Protein AF-A0A3M1HTU9-F1 (afdb_monomer)

Solvent-accessible surface area (backbone atoms only — not comparable to full-atom values): 31010 Å² total; per-residue (Å²): 116,66,71,60,51,51,68,62,43,51,62,53,63,77,65,42,46,32,74,66,63,47,48,54,51,52,48,53,38,57,77,69,67,56,66,70,73,58,56,66,49,57,64,51,66,76,60,66,51,73,69,60,57,56,44,51,54,50,43,54,50,26,52,62,54,62,37,37,70,59,30,47,52,50,51,53,50,42,36,70,76,68,43,40,16,57,65,60,48,52,50,53,47,50,53,39,49,33,45,46,53,52,52,52,51,50,36,52,40,32,68,67,64,61,68,53,54,95,64,44,74,71,52,100,86,43,57,28,28,66,54,41,56,57,98,61,32,39,29,23,46,33,97,96,47,75,49,75,42,44,61,57,75,52,52,78,80,48,55,67,56,70,68,60,64,93,86,67,52,60,66,53,26,48,36,49,14,54,44,30,41,74,74,68,39,52,71,61,11,36,46,26,44,50,52,28,32,74,77,38,61,83,52,46,63,62,54,44,49,53,54,19,66,74,73,74,43,59,57,96,76,50,62,65,43,81,54,96,80,35,81,30,38,57,68,55,48,52,51,51,55,52,47,52,51,50,54,50,52,60,52,45,51,78,78,49,76,87,50,58,66,60,52,51,56,52,61,71,70,44,52,78,68,46,32,55,51,51,41,53,55,42,50,57,46,50,50,52,54,47,65,77,40,45,69,60,53,50,51,52,53,52,51,46,50,50,49,53,50,47,54,53,36,28,53,51,26,51,52,43,57,68,34,55,76,61,34,36,41,83,90,75,78,45,76,77,21,58,69,68,34,46,59,32,46,45,61,29,46,58,63,67,66,54,82,65,79,90,46,55,69,70,49,78,68,49,41,60,49,36,49,51,51,50,52,47,51,51,52,31,40,74,62,71,44,81,76,88,67,56,68,41,59,57,48,41,43,73,46,49,87,54,73,42,43,86,86,67,59,37,60,47,71,70,47,41,55,49,53,56,51,38,52,54,38,52,58,50,33,62,66,49,35,79,76,50,56,69,61,33,38,50,30,54,50,54,52,30,50,52,26,45,70,58,73,40,77,52,50,32,69,34,72,31,32,17,50,28,16,24,52,48,14,43,45,30,65,75,71,73,50,90,66,76,61,43,91,51,76,83,44,28,37,66,53,43,30,21,38,76,52,69,47,77,55,73,42,58,49,78,41,76,41,77,52,69,76,38,46,64,51,42,51,49,55,32,57,75,30,62,70,40,32,42,57,71,63,49,78,49,49,49,29,36,11,43,11,62,36,75,41,24,32,21,39,26,36,26,20,70,66,81,62,75,81,87,127

pLDDT: mean 79.26, std 16.76, range [31.17, 98.75]

Sequence (567 aa):
RFSRAAKTLEPVLKKWGLPEFKKKALLLLKELGHKKALWEEKQRLAKIPKAGKDWFQKLDHLESRFNFEKALSFLEEGKKRFRLPSLFYKFKKREIQAKIRILQRFQKKLENKEALVSSIPISKTLVGKPFKSRKDVLIFKCQGSSVGIPYFQLRREVFPKLFLWKDMNLQDHLDLALFFYSLGLIKNAHHHWITAWRENPKVEKEIFAYLAYKKKIAPEKAHFQVFRGYFLTDEEKAYWIEKDEVQKRIKLFFFFLKEAQEIEKFLKGLSAKGRVFARKELEGLIQKLFNKYRKEIKKFKKLAALKKELNRRRKEALRRIFDKSRYYKKKNKEVVGQDWVDEAVEKVRELWNHPFKALTHLSSKWKKRAFMLQTCLHWYKILGGQSKLSKELEILLEQSQEKLSLRWIAINEKERRYLQYARKVLAYNKKMASKIHGLEAKQIAITNEYRMMMGLHPLKIDLKLTRAARKHSQEMKKLGYFDHTSPVAKNRTPSKRARNEGYTKGLVGENIYMGLPSPLAAHKGWYNSPPHHRNILYYDYEDLGVGNYMDHWTQNFGGKGKFKLPK

Structure (mmCIF, N/CA/C/O backbone):
data_AF-A0A3M1HTU9-F1
#
_entry.id   AF-A0A3M1HTU9-F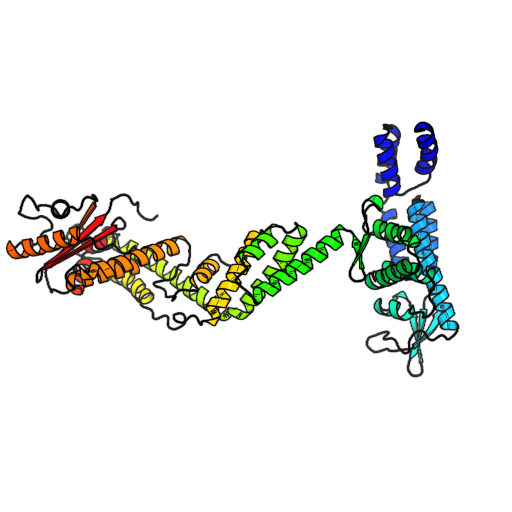1
#
loop_
_atom_site.group_PDB
_atom_site.id
_atom_site.type_symbol
_atom_site.label_atom_id
_atom_site.label_alt_id
_atom_site.label_comp_id
_atom_site.label_asym_id
_atom_site.label_entity_id
_atom_site.label_seq_id
_atom_site.pdbx_PDB_ins_code
_atom_site.Cartn_x
_atom_site.Cartn_y
_atom_site.Cartn_z
_atom_site.occupancy
_atom_site.B_iso_or_equiv
_atom_site.auth_seq_id
_atom_site.auth_comp_id
_atom_site.auth_asym_id
_atom_site.auth_atom_id
_atom_site.pdbx_PDB_model_num
ATOM 1 N N . ARG A 1 1 ? -49.747 40.548 39.505 1.00 36.84 1 ARG A N 1
ATOM 2 C CA . ARG A 1 1 ? -49.309 39.141 39.744 1.00 36.84 1 ARG A CA 1
ATOM 3 C C . ARG A 1 1 ? -47.800 39.016 40.045 1.00 36.84 1 ARG A C 1
ATOM 5 O O . ARG A 1 1 ? -47.463 38.302 40.979 1.00 36.84 1 ARG A O 1
ATOM 12 N N . PHE A 1 2 ? -46.908 39.763 39.380 1.00 36.38 2 PHE A N 1
ATOM 13 C CA . PHE A 1 2 ? -45.445 39.697 39.594 1.00 36.38 2 PHE A CA 1
ATOM 14 C C . PHE A 1 2 ? -44.917 40.285 40.928 1.00 36.38 2 PHE A C 1
ATOM 16 O O . PHE A 1 2 ? -44.051 39.680 41.552 1.00 36.38 2 PHE A O 1
ATOM 23 N N . SER A 1 3 ? -45.491 41.381 41.444 1.00 39.84 3 SER A N 1
ATOM 24 C CA . SER A 1 3 ? -45.107 41.969 42.752 1.00 39.84 3 SER A CA 1
ATOM 25 C C . SER A 1 3 ? -45.435 41.059 43.956 1.00 39.84 3 SER A C 1
ATOM 27 O O . SER A 1 3 ? -44.647 40.940 44.896 1.00 39.84 3 SER A O 1
ATOM 29 N N . ARG A 1 4 ? -46.548 40.306 43.888 1.00 39.44 4 ARG A N 1
ATOM 30 C CA . ARG A 1 4 ? -46.871 39.257 44.874 1.00 39.44 4 ARG A CA 1
ATOM 31 C C . ARG A 1 4 ? -45.879 38.093 44.799 1.00 39.44 4 ARG A C 1
ATOM 33 O O . ARG A 1 4 ? -45.408 37.661 45.842 1.00 39.44 4 ARG A O 1
ATOM 40 N N . ALA A 1 5 ? -45.500 37.628 43.603 1.00 42.41 5 ALA A N 1
ATOM 41 C CA . ALA A 1 5 ? -44.507 36.557 43.446 1.00 42.41 5 ALA A CA 1
ATOM 42 C C . ALA A 1 5 ? -43.134 36.939 44.039 1.00 42.41 5 ALA A C 1
ATOM 44 O O . ALA A 1 5 ? -42.536 36.130 44.745 1.00 42.41 5 ALA A O 1
ATOM 45 N N . ALA A 1 6 ? -42.686 38.186 43.848 1.00 40.44 6 ALA A N 1
ATOM 46 C CA . ALA A 1 6 ? -41.447 38.708 44.433 1.00 40.44 6 ALA A CA 1
ATOM 47 C C . ALA A 1 6 ? -41.495 38.782 45.975 1.00 40.44 6 ALA A C 1
ATOM 49 O O . ALA A 1 6 ? -40.609 38.235 46.631 1.00 40.44 6 ALA A O 1
ATOM 50 N N . LYS A 1 7 ? -42.575 39.333 46.560 1.00 45.56 7 LYS A N 1
ATOM 51 C CA . LYS A 1 7 ? -42.800 39.342 48.025 1.00 45.56 7 LYS A CA 1
ATOM 52 C C . LYS A 1 7 ? -42.918 37.932 48.632 1.00 45.56 7 LYS A C 1
ATOM 54 O O . LYS A 1 7 ? -42.602 37.742 49.801 1.00 45.56 7 LYS A O 1
ATOM 59 N N . THR A 1 8 ? -43.325 36.932 47.843 1.00 46.69 8 THR A N 1
ATOM 60 C CA . THR A 1 8 ? -43.425 35.522 48.280 1.00 46.69 8 THR A CA 1
ATOM 61 C C . THR A 1 8 ? -42.092 34.765 48.143 1.00 46.69 8 THR A C 1
ATOM 63 O O . THR A 1 8 ? -41.829 33.824 48.891 1.00 46.69 8 THR A O 1
ATOM 66 N N . LEU A 1 9 ? -41.222 35.175 47.211 1.00 47.19 9 LEU A N 1
ATOM 67 C CA . LEU A 1 9 ? -39.897 34.583 46.962 1.00 47.19 9 LEU A CA 1
ATOM 68 C C . LEU A 1 9 ? -38.802 35.139 47.881 1.00 47.19 9 LEU A C 1
ATOM 70 O O . LEU A 1 9 ? -37.820 34.446 48.151 1.00 47.19 9 LEU A O 1
ATOM 74 N N . GLU A 1 10 ? -38.964 36.353 48.400 1.00 43.53 10 GLU A N 1
ATOM 75 C CA . GLU A 1 10 ? -37.995 37.003 49.287 1.00 43.53 10 GLU A CA 1
ATOM 76 C C . GLU A 1 10 ? -37.751 36.232 50.611 1.00 43.53 10 GLU A C 1
ATOM 78 O O . GLU A 1 10 ? -36.588 36.015 50.973 1.00 43.53 10 GLU A O 1
ATOM 83 N N . PRO A 1 11 ? -38.776 35.670 51.289 1.00 44.16 11 PRO A N 1
ATOM 84 C CA . PRO A 1 11 ? -38.573 34.771 52.428 1.00 44.16 11 PRO A CA 1
ATOM 85 C C . PRO A 1 11 ? -37.944 33.425 52.032 1.00 44.16 11 PRO A C 1
ATOM 87 O O . PRO A 1 11 ? -37.208 32.835 52.822 1.00 44.16 11 PRO A O 1
ATOM 90 N N . VAL A 1 12 ? -38.189 32.930 50.810 1.00 42.56 12 VAL A N 1
ATOM 91 C CA . VAL A 1 12 ? -37.597 31.681 50.283 1.00 42.56 12 VAL A CA 1
ATOM 92 C C . VAL A 1 12 ? -36.098 31.864 50.017 1.00 42.56 12 VAL A C 1
ATOM 94 O O . VAL A 1 12 ? -35.296 30.999 50.376 1.00 42.56 12 VAL A O 1
ATOM 97 N N . LEU A 1 13 ? -35.708 33.021 49.480 1.00 41.91 13 LEU A N 1
ATOM 98 C CA . LEU A 1 13 ? -34.320 33.430 49.249 1.00 41.91 13 LEU A CA 1
ATOM 99 C C . LEU A 1 13 ? -33.557 33.704 50.552 1.00 41.91 13 LEU A C 1
ATOM 101 O O . LEU A 1 13 ? -32.404 33.281 50.674 1.00 41.91 13 LEU A O 1
ATOM 105 N N . LYS A 1 14 ? -34.200 34.328 51.551 1.00 43.00 14 LYS A N 1
ATOM 106 C CA . LYS A 1 14 ? -33.622 34.534 52.895 1.00 43.00 14 LYS A CA 1
ATOM 107 C C . LYS A 1 14 ? -33.408 33.224 53.674 1.00 43.00 14 LYS A C 1
ATOM 109 O O . LYS A 1 14 ? -32.571 33.196 54.574 1.00 43.00 14 LYS A O 1
ATOM 114 N N . LYS A 1 15 ? -34.113 32.131 53.338 1.00 37.91 15 LYS A N 1
ATOM 115 C CA . LYS A 1 15 ? -34.206 30.916 54.182 1.00 37.91 15 LYS A CA 1
ATOM 116 C C . LYS A 1 15 ? -33.563 29.639 53.590 1.00 37.91 15 LYS A C 1
ATOM 118 O O . LYS A 1 15 ? -33.615 28.600 54.243 1.00 37.91 15 LYS A O 1
ATOM 123 N N . TRP A 1 16 ? -32.964 29.656 52.388 1.00 39.53 16 TRP A N 1
ATOM 124 C CA . TRP A 1 16 ? -32.437 28.448 51.706 1.00 39.53 16 TRP A CA 1
ATOM 125 C C . TRP A 1 16 ? -30.992 28.593 51.168 1.00 39.53 16 TRP A C 1
ATOM 127 O O . TRP A 1 16 ? -30.691 29.550 50.458 1.00 39.53 16 TRP A O 1
ATOM 137 N N . GLY A 1 17 ? -30.118 27.595 51.398 1.00 38.03 17 GLY A N 1
ATOM 138 C CA . GLY A 1 17 ? -28.739 27.535 50.851 1.00 38.03 17 GLY A CA 1
ATOM 139 C C . GLY A 1 17 ? -28.354 26.374 49.904 1.00 38.03 17 GLY A C 1
ATOM 140 O O . GLY A 1 17 ? -27.230 25.905 49.979 1.00 38.03 17 GLY A O 1
ATOM 141 N N . LEU A 1 18 ? -29.264 25.911 49.023 1.00 40.69 18 LEU A N 1
ATOM 142 C CA . LEU A 1 18 ? -29.100 25.490 47.589 1.00 40.69 18 LEU A CA 1
ATOM 143 C C . LEU A 1 18 ? -28.272 26.381 46.727 1.00 40.69 18 LEU A C 1
ATOM 145 O O . LEU A 1 18 ? -28.929 27.191 46.100 1.00 40.69 18 LEU A O 1
ATOM 149 N N . PRO A 1 19 ? -26.985 26.085 46.460 1.00 39.41 19 PRO A N 1
ATOM 150 C CA . PRO A 1 19 ? -26.398 26.378 45.156 1.00 39.41 19 PRO A CA 1
ATOM 151 C C . PRO A 1 19 ? -27.394 26.336 43.970 1.00 39.41 19 PRO A C 1
ATOM 153 O O . PRO A 1 19 ? -27.551 27.348 43.309 1.00 39.41 19 PRO A O 1
ATOM 156 N N . GLU A 1 20 ? -28.149 25.251 43.729 1.00 39.31 20 GLU A N 1
ATOM 157 C CA . GLU A 1 20 ? -28.956 25.112 42.490 1.00 39.31 20 GLU A CA 1
ATOM 158 C C . GLU A 1 20 ? -30.374 25.732 42.525 1.00 39.31 20 GLU A C 1
ATOM 160 O O . GLU A 1 20 ? -30.789 26.376 41.564 1.00 39.31 20 GLU A O 1
ATOM 165 N N . PHE A 1 21 ? -31.119 25.639 43.634 1.00 40.78 21 PHE A N 1
ATOM 166 C CA . PHE A 1 21 ? -32.431 26.312 43.749 1.00 40.78 21 PHE A CA 1
ATOM 167 C C . PHE A 1 21 ? -32.293 27.832 43.896 1.00 40.78 21 PHE A C 1
ATOM 169 O O . PHE A 1 21 ? -33.110 28.584 43.368 1.00 40.78 21 PHE A O 1
ATOM 176 N N . LYS A 1 22 ? -31.217 28.289 44.547 1.00 41.44 22 LYS A N 1
ATOM 177 C CA . LYS A 1 22 ? -30.866 29.707 44.630 1.00 41.44 22 LYS A CA 1
ATOM 178 C C . LYS A 1 22 ? -30.397 30.228 43.276 1.00 41.44 22 LYS A C 1
ATOM 180 O O . LYS A 1 22 ? -30.766 31.332 42.913 1.00 41.44 22 LYS A O 1
ATOM 185 N N . LYS A 1 23 ? -29.690 29.416 42.481 1.00 43.47 23 LYS A N 1
ATOM 186 C CA . LYS A 1 23 ? -29.317 29.742 41.094 1.00 43.47 23 LYS A CA 1
ATOM 187 C C . LYS A 1 23 ? -30.532 29.865 40.171 1.00 43.47 23 LYS A C 1
ATOM 189 O O . LYS A 1 23 ? -30.570 30.820 39.409 1.00 43.47 23 LYS A O 1
ATOM 194 N N . LYS A 1 24 ? -31.548 28.995 40.286 1.00 46.66 24 LYS A N 1
ATOM 195 C CA . LYS A 1 24 ? -32.829 29.138 39.557 1.00 46.66 24 LYS A CA 1
ATOM 196 C C . LYS A 1 24 ? -33.624 30.381 39.992 1.00 46.66 24 LYS A C 1
ATOM 198 O O . LYS A 1 24 ? -34.125 31.100 39.138 1.00 46.66 24 LYS A O 1
ATOM 203 N N . ALA A 1 25 ? -33.684 30.684 41.292 1.00 45.88 25 ALA A N 1
ATOM 204 C CA . ALA A 1 25 ? -34.356 31.887 41.799 1.00 45.88 25 ALA A CA 1
ATOM 205 C C . ALA A 1 25 ? -33.610 33.194 41.446 1.00 45.88 25 ALA A C 1
ATOM 207 O O . ALA A 1 25 ? -34.245 34.193 41.125 1.00 45.88 25 ALA A O 1
ATOM 208 N N . LEU A 1 26 ? -32.270 33.179 41.439 1.00 45.75 26 LEU A N 1
ATOM 209 C CA . LEU A 1 26 ? -31.424 34.277 40.952 1.00 45.75 26 LEU A CA 1
ATOM 210 C C . LEU A 1 26 ? -31.527 34.454 39.431 1.00 45.75 26 LEU A C 1
ATOM 212 O O . LEU A 1 26 ? -31.432 35.581 38.960 1.00 45.75 26 LEU A O 1
ATOM 216 N N . LEU A 1 27 ? -31.737 33.374 38.665 1.00 48.06 27 LEU A N 1
ATOM 217 C CA . LEU A 1 27 ? -32.022 33.453 37.228 1.00 48.06 27 LEU A CA 1
ATOM 218 C C . LEU A 1 27 ? -33.371 34.139 36.977 1.00 48.06 27 LEU A C 1
ATOM 220 O O . LEU A 1 27 ? -33.423 35.080 36.197 1.00 48.06 27 LEU A O 1
ATOM 224 N N . LEU A 1 28 ? -34.415 33.749 37.716 1.00 44.03 28 LEU A N 1
ATOM 225 C CA . LEU A 1 28 ? -35.740 34.370 37.622 1.00 44.03 28 LEU A CA 1
ATOM 226 C C . LEU A 1 28 ? -35.723 35.849 38.049 1.00 44.03 28 LEU A C 1
ATOM 228 O O . LEU A 1 28 ? -36.327 36.690 37.400 1.00 44.03 28 LEU A O 1
ATOM 232 N N . LEU A 1 29 ? -35.005 36.201 39.123 1.00 45.41 29 LEU A N 1
ATOM 233 C CA . LEU A 1 29 ? -34.854 37.601 39.553 1.00 45.41 29 LEU A CA 1
ATOM 234 C C . LEU A 1 29 ? -34.016 38.445 38.581 1.00 45.41 29 LEU A C 1
ATOM 236 O O . LEU A 1 29 ? -34.242 39.650 38.468 1.00 45.41 29 LEU A O 1
ATOM 240 N N . LYS A 1 30 ? -33.062 37.819 37.880 1.00 46.84 30 LYS A N 1
ATOM 241 C CA . LYS A 1 30 ? -32.295 38.431 36.787 1.00 46.84 30 LYS A CA 1
ATOM 242 C C . LYS A 1 30 ? -33.181 38.680 35.563 1.00 46.84 30 LYS A C 1
ATOM 244 O O . LYS A 1 30 ? -33.067 39.743 34.966 1.00 46.84 30 LYS A O 1
ATOM 249 N N . GLU A 1 31 ? -34.068 37.745 35.232 1.00 47.28 31 GLU A N 1
ATOM 250 C CA . GLU A 1 31 ? -35.088 37.896 34.182 1.00 47.28 31 GLU A CA 1
ATOM 251 C C . GLU A 1 31 ? -36.146 38.960 34.542 1.00 47.28 31 GLU A C 1
ATOM 253 O O . GLU A 1 31 ? -36.704 39.588 33.650 1.00 47.28 31 GLU A O 1
ATOM 258 N N . LEU A 1 32 ? -36.359 39.233 35.837 1.00 45.88 32 LEU A N 1
ATOM 259 C CA . LEU A 1 32 ? -37.286 40.252 36.359 1.00 45.88 32 LEU A CA 1
ATOM 260 C C . LEU A 1 32 ? -36.632 41.614 36.711 1.00 45.88 32 LEU A C 1
ATOM 262 O O . LEU A 1 32 ? -37.323 42.502 37.200 1.00 45.88 32 LEU A O 1
ATOM 266 N N . GLY A 1 33 ? -35.322 41.808 36.486 1.00 46.66 33 GLY A N 1
ATOM 267 C CA . GLY A 1 33 ? -34.661 43.130 36.531 1.00 46.66 33 GLY A CA 1
ATOM 268 C C . GLY A 1 33 ? -34.046 43.613 37.863 1.00 46.66 33 GLY A C 1
ATOM 269 O O . GLY A 1 33 ? -33.546 44.737 37.926 1.00 46.66 33 GLY A O 1
ATOM 270 N N . HIS A 1 34 ? -33.996 42.806 38.930 1.00 48.84 34 HIS A N 1
ATOM 271 C CA . HIS A 1 34 ? -33.548 43.270 40.261 1.00 48.84 34 HIS A CA 1
ATOM 272 C C . HIS A 1 34 ? -32.034 43.064 40.528 1.00 48.84 34 HIS A C 1
ATOM 274 O O . HIS A 1 34 ? -31.602 42.020 41.019 1.00 48.84 34 HIS A O 1
ATOM 280 N N . LYS A 1 35 ? -31.205 44.088 40.249 1.00 46.03 35 LYS A N 1
ATOM 281 C CA . LYS A 1 35 ? -29.720 44.010 40.249 1.00 46.03 35 LYS A CA 1
ATOM 282 C C . LYS A 1 35 ? -29.032 43.992 41.633 1.00 46.03 35 LYS A C 1
ATOM 284 O O . LYS A 1 35 ? -27.974 43.378 41.762 1.00 46.03 35 LYS A O 1
ATOM 289 N N . LYS A 1 36 ? -29.615 44.603 42.675 1.00 43.03 36 LYS A N 1
ATOM 290 C CA . LYS A 1 36 ? -28.980 44.764 44.008 1.00 43.03 36 LYS A CA 1
ATOM 291 C C . LYS A 1 36 ? -28.841 43.440 44.784 1.00 43.03 36 LYS A C 1
ATOM 293 O O . LYS A 1 36 ? -27.754 43.108 45.248 1.00 43.03 36 LYS A O 1
ATOM 298 N N . ALA A 1 37 ? -29.891 42.613 44.799 1.00 46.00 37 ALA A N 1
ATOM 299 C CA . ALA A 1 37 ? -29.890 41.294 45.451 1.00 46.00 37 ALA A CA 1
ATOM 300 C C . ALA A 1 37 ? -28.926 40.277 44.796 1.00 46.00 37 ALA A C 1
ATOM 302 O O . ALA A 1 37 ? -28.503 39.304 45.422 1.00 46.00 37 ALA A O 1
ATOM 303 N N . LEU A 1 38 ? -28.563 40.500 43.526 1.00 42.16 38 LEU A N 1
ATOM 304 C CA . LEU A 1 38 ? -27.672 39.635 42.750 1.00 42.16 38 LEU A CA 1
ATOM 305 C C . LEU A 1 38 ? -26.187 39.824 43.120 1.00 42.16 38 LEU A C 1
ATOM 307 O O . LEU A 1 38 ? -25.396 38.884 43.005 1.00 42.16 38 LEU A O 1
ATOM 311 N N . TRP A 1 39 ? -25.809 41.036 43.540 1.00 44.19 39 TRP A N 1
ATOM 312 C CA . TRP A 1 39 ? -24.431 41.408 43.877 1.00 44.19 39 TRP A CA 1
ATOM 313 C C . TRP A 1 39 ? -24.044 40.957 45.295 1.00 44.19 39 TRP A C 1
ATOM 315 O O . TRP A 1 39 ? -23.000 40.328 45.478 1.00 44.19 39 TRP A O 1
ATOM 325 N N . GLU A 1 40 ? -24.933 41.154 46.273 1.00 45.94 40 GLU A N 1
ATOM 326 C CA . GLU A 1 40 ? -24.708 40.799 47.685 1.00 45.94 40 GLU A CA 1
ATOM 327 C C . GLU A 1 40 ? -24.548 39.278 47.910 1.00 45.94 40 GLU A C 1
ATOM 329 O O . GLU A 1 40 ? -23.791 38.839 48.777 1.00 45.94 40 GLU A O 1
ATOM 334 N N . GLU A 1 41 ? -25.200 38.439 47.097 1.00 44.12 41 GLU A N 1
ATOM 335 C CA . GLU A 1 41 ? -25.174 36.980 47.269 1.00 44.12 41 GLU A CA 1
ATOM 336 C C . GLU A 1 41 ? -23.997 36.288 46.552 1.00 44.12 41 GLU A C 1
ATOM 338 O O . GLU A 1 41 ? -23.470 35.284 47.044 1.00 44.12 41 GLU A O 1
ATOM 343 N N . LYS A 1 42 ? -23.511 36.848 45.433 1.00 43.50 42 LYS A N 1
ATOM 344 C CA . LYS A 1 42 ? -22.264 36.396 44.781 1.00 43.50 42 LYS A CA 1
ATOM 345 C C . LYS A 1 42 ? -21.064 36.508 45.727 1.00 43.50 42 LYS A C 1
ATOM 347 O O . LYS A 1 42 ? -20.237 35.598 45.768 1.00 43.50 42 LYS A O 1
ATOM 352 N N . GLN A 1 43 ? -21.026 37.564 46.539 1.00 46.91 43 GLN A N 1
ATOM 353 C CA . GLN A 1 43 ? -20.018 37.765 47.585 1.00 46.91 43 GLN A CA 1
ATOM 354 C C . GLN A 1 43 ? -20.134 36.754 48.744 1.00 46.91 43 GLN A C 1
ATOM 356 O O . GLN A 1 43 ? -19.164 36.511 49.458 1.00 46.91 43 GLN A O 1
ATOM 361 N N . ARG A 1 44 ? -21.300 36.118 48.933 1.00 45.59 44 ARG A N 1
ATOM 362 C CA . ARG A 1 44 ? -21.570 35.168 50.028 1.00 45.59 44 ARG A CA 1
ATOM 363 C C . ARG A 1 44 ? -21.220 33.719 49.667 1.00 45.59 44 ARG A C 1
ATOM 365 O O . ARG A 1 44 ? -20.698 32.992 50.507 1.00 45.59 44 ARG A O 1
ATOM 372 N N . LEU A 1 45 ? -21.447 33.308 48.416 1.00 42.00 45 LEU A N 1
ATOM 373 C CA . LEU A 1 45 ? -21.076 31.976 47.903 1.00 42.00 45 LEU A CA 1
ATOM 374 C C . LEU A 1 45 ? -19.564 31.812 47.694 1.00 42.00 45 LEU A C 1
ATOM 376 O O . LEU A 1 45 ? -19.035 30.722 47.901 1.00 42.00 45 LEU A O 1
ATOM 380 N N . ALA A 1 46 ? -18.864 32.898 47.356 1.00 42.41 46 ALA A N 1
ATOM 381 C CA . ALA A 1 46 ? -17.401 32.930 47.318 1.00 42.41 46 ALA A CA 1
ATOM 382 C C . ALA A 1 46 ? -16.760 32.712 48.706 1.00 42.41 46 ALA A C 1
ATOM 384 O O . ALA A 1 46 ? -15.589 32.360 48.793 1.00 42.41 46 ALA A O 1
ATOM 385 N N . LYS A 1 47 ? -17.540 32.865 49.789 1.00 41.47 47 LYS A N 1
ATOM 386 C CA . LYS A 1 47 ? -17.107 32.705 51.184 1.00 41.47 47 LYS A CA 1
ATOM 387 C C . LYS A 1 47 ? -17.412 31.326 51.791 1.00 41.47 47 LYS A C 1
ATOM 389 O O . LYS A 1 47 ? -17.213 31.179 52.992 1.00 41.47 47 LYS A O 1
ATOM 394 N N . ILE A 1 48 ? -17.885 30.316 51.036 1.00 47.06 48 ILE A N 1
ATOM 395 C CA . ILE A 1 48 ? -18.034 28.948 51.588 1.00 47.06 48 ILE A CA 1
ATOM 396 C C . ILE A 1 48 ? -16.626 28.386 51.868 1.00 47.06 48 ILE A C 1
ATOM 398 O O . ILE A 1 48 ? -15.908 28.075 50.913 1.00 47.06 48 ILE A O 1
ATOM 402 N N . PRO A 1 49 ? -16.205 28.240 53.139 1.00 51.94 49 PRO A N 1
ATOM 403 C CA . PRO A 1 49 ? -14.825 27.893 53.465 1.00 51.94 49 PRO A CA 1
ATOM 404 C C . PRO A 1 49 ? -14.517 26.431 53.113 1.00 51.94 49 PRO A C 1
ATOM 406 O O . PRO A 1 49 ? -15.429 25.611 52.982 1.00 51.94 49 PRO A O 1
ATOM 409 N N . LYS A 1 50 ? -13.227 26.067 53.053 1.00 53.59 50 LYS A N 1
ATOM 410 C CA . LYS A 1 50 ? -12.728 24.676 52.931 1.00 53.59 50 LYS A CA 1
ATOM 411 C C . LYS A 1 50 ? -13.480 23.693 53.854 1.00 53.59 50 LYS A C 1
ATOM 413 O O . LYS A 1 50 ? -13.893 22.627 53.405 1.00 53.59 50 LYS A O 1
ATOM 418 N N . ALA A 1 51 ? -13.829 24.147 55.061 1.00 54.47 51 ALA A N 1
ATOM 419 C CA . ALA A 1 51 ? -14.652 23.440 56.044 1.00 54.47 51 ALA A CA 1
ATOM 420 C C . ALA A 1 51 ? -16.000 22.896 55.518 1.00 54.47 51 ALA A C 1
ATOM 422 O O . ALA A 1 51 ? -16.456 21.857 55.985 1.00 54.47 51 ALA A O 1
ATOM 423 N N . GLY A 1 52 ? -16.647 23.552 54.547 1.00 58.00 52 GLY A N 1
ATOM 424 C CA . GLY A 1 52 ? -17.890 23.060 53.942 1.00 58.00 52 GLY A CA 1
ATOM 425 C C . GLY A 1 52 ? -17.673 21.890 52.975 1.00 58.00 52 GLY A C 1
ATOM 426 O O . GLY A 1 52 ? -18.516 21.003 52.890 1.00 58.00 52 GLY A O 1
ATOM 427 N N . LYS A 1 53 ? -16.536 21.844 52.268 1.00 57.62 53 LYS A N 1
ATOM 428 C CA . LYS A 1 53 ? -16.173 20.702 51.407 1.00 57.62 53 LYS A CA 1
ATOM 429 C C . LYS A 1 53 ? -15.795 19.487 52.254 1.00 57.62 53 LYS A C 1
ATOM 431 O O . LYS A 1 53 ? -16.293 18.393 51.994 1.00 57.62 53 LYS A O 1
ATOM 436 N N . ASP A 1 54 ? -15.010 19.713 53.302 1.00 64.38 54 ASP A N 1
ATOM 437 C CA . ASP A 1 54 ? -14.619 18.681 54.267 1.00 64.38 54 ASP A CA 1
ATOM 438 C C . ASP A 1 54 ? -15.851 18.125 55.013 1.00 64.38 54 ASP A C 1
ATOM 440 O O . ASP A 1 54 ? -15.933 16.931 55.307 1.00 64.38 54 ASP A O 1
ATOM 444 N N . TRP A 1 55 ? -16.875 18.959 55.238 1.00 71.12 55 TRP A N 1
ATOM 445 C CA . TRP A 1 55 ? -18.164 18.534 55.789 1.00 71.12 55 TRP A CA 1
ATOM 446 C C . TRP A 1 55 ? -18.878 17.504 54.913 1.00 71.12 55 TRP A C 1
ATOM 448 O O . TRP A 1 55 ? -19.300 16.458 55.403 1.00 71.12 55 TRP A O 1
ATOM 458 N N . PHE A 1 56 ? -19.015 17.767 53.612 1.00 65.38 56 PHE A N 1
ATOM 459 C CA . PHE A 1 56 ? -19.683 16.825 52.710 1.00 65.38 56 PHE A CA 1
ATOM 460 C C . PHE A 1 56 ? -18.906 15.517 52.573 1.00 65.38 56 PHE A C 1
ATOM 462 O O . PHE A 1 56 ? -19.520 14.455 52.596 1.00 65.38 56 PHE A O 1
ATOM 469 N N . GLN A 1 57 ? -17.571 15.577 52.547 1.00 71.00 57 GLN A N 1
ATOM 470 C CA . GLN A 1 57 ? -16.739 14.372 52.589 1.00 71.00 57 GLN A CA 1
ATOM 471 C C . GLN A 1 57 ? -16.983 13.557 53.864 1.00 71.00 57 GLN A C 1
ATOM 473 O O . GLN A 1 57 ? -17.069 12.332 53.810 1.00 71.00 57 GLN A O 1
ATOM 478 N N . LYS A 1 58 ? -17.153 14.224 55.011 1.00 76.25 58 LYS A N 1
ATOM 479 C CA . LYS A 1 58 ? -17.463 13.562 56.283 1.00 76.25 58 LYS A CA 1
ATOM 480 C C . LYS A 1 58 ? -18.871 12.958 56.306 1.00 76.25 58 LYS A C 1
ATOM 482 O O . LYS A 1 58 ? -19.033 11.865 56.842 1.00 76.25 58 LYS A O 1
ATOM 487 N N . LEU A 1 59 ? -19.865 13.605 55.692 1.00 75.25 59 LEU A N 1
ATOM 488 C CA . LEU A 1 59 ? -21.210 13.041 55.515 1.00 75.25 59 LEU A CA 1
ATOM 489 C C . LEU A 1 59 ? -21.177 11.789 54.623 1.00 75.25 59 LEU A C 1
ATOM 491 O O . LEU A 1 59 ? -21.687 10.743 55.022 1.00 75.25 59 LEU A O 1
ATOM 495 N N . ASP A 1 60 ? -20.508 11.868 53.471 1.00 70.88 60 ASP A N 1
ATOM 496 C CA . ASP A 1 60 ? -20.334 10.734 52.556 1.00 70.88 60 ASP A CA 1
ATOM 497 C C . ASP A 1 60 ? -19.578 9.579 53.234 1.00 70.88 60 ASP A C 1
ATOM 499 O O . ASP A 1 60 ? -19.903 8.408 53.039 1.00 70.88 60 ASP A O 1
ATOM 503 N N . HIS A 1 61 ? -18.602 9.898 54.086 1.00 76.94 61 HIS A N 1
ATOM 504 C CA . HIS A 1 61 ? -17.873 8.919 54.885 1.00 76.94 61 HIS A CA 1
ATOM 505 C C . HIS A 1 61 ? -18.738 8.263 55.980 1.00 76.94 61 HIS A C 1
ATOM 507 O O . HIS A 1 61 ? -18.582 7.077 56.264 1.00 76.94 61 HIS A O 1
ATOM 513 N N . LEU A 1 62 ? -19.671 8.991 56.602 1.00 78.06 62 LEU A N 1
ATOM 514 C CA . LEU A 1 62 ? -20.625 8.400 57.552 1.00 78.06 62 LEU A CA 1
ATOM 515 C C . LEU A 1 62 ? -21.595 7.445 56.848 1.00 78.06 62 LEU A C 1
ATOM 517 O O . LEU A 1 62 ? -21.870 6.359 57.359 1.00 78.06 62 LEU A O 1
ATOM 521 N N . GLU A 1 63 ? -22.068 7.818 55.659 1.00 74.94 63 GLU A N 1
ATOM 522 C CA . GLU A 1 63 ? -22.924 6.959 54.839 1.00 74.94 63 GLU A CA 1
ATOM 523 C C . GLU A 1 63 ? -22.178 5.727 54.309 1.00 74.94 63 GLU A C 1
ATOM 525 O O . GLU A 1 63 ? -22.750 4.638 54.298 1.00 74.94 63 GLU A O 1
ATOM 530 N N . SER A 1 64 ? -20.901 5.856 53.929 1.00 72.06 64 SER A N 1
ATOM 531 C CA . SER A 1 64 ? -20.085 4.721 53.470 1.00 72.06 64 SER A CA 1
ATOM 532 C C . SER A 1 64 ? -19.761 3.725 54.585 1.00 72.06 64 SER A C 1
ATOM 534 O O . SER A 1 64 ? -19.578 2.538 54.316 1.00 72.06 64 SER A O 1
ATOM 536 N N . ARG A 1 65 ? -19.751 4.187 55.841 1.00 76.75 65 ARG A N 1
ATOM 537 C CA . ARG A 1 65 ? -19.645 3.343 57.038 1.00 76.75 65 ARG A CA 1
ATOM 538 C C . ARG A 1 65 ? -20.995 2.840 57.564 1.00 76.75 65 ARG A C 1
ATOM 540 O O . ARG A 1 65 ? -21.025 2.258 58.643 1.00 76.75 65 ARG A O 1
ATOM 547 N N . PHE A 1 66 ? -22.094 3.051 56.831 1.00 75.88 66 PHE A N 1
ATOM 548 C CA . PHE A 1 66 ? -23.458 2.651 57.214 1.00 75.88 66 PHE A CA 1
ATOM 549 C C . PHE A 1 66 ? -23.946 3.240 58.548 1.00 75.88 66 PHE A C 1
ATOM 551 O O . PHE A 1 66 ? -24.875 2.724 59.163 1.00 75.88 66 PHE A O 1
ATOM 558 N N . ASN A 1 67 ? -23.366 4.358 58.992 1.00 82.12 67 ASN A N 1
ATOM 559 C CA . ASN A 1 67 ? -23.773 5.025 60.224 1.00 82.12 67 ASN A CA 1
ATOM 560 C C . ASN A 1 67 ? -24.821 6.108 59.922 1.00 82.12 67 ASN A C 1
ATOM 562 O O . ASN A 1 67 ? -24.547 7.308 59.997 1.00 82.12 67 ASN A O 1
ATOM 566 N N . PHE A 1 68 ? -26.014 5.678 59.503 1.00 84.25 68 PHE A N 1
ATOM 567 C CA . PHE A 1 68 ? -27.036 6.577 58.959 1.00 84.25 68 PHE A CA 1
ATOM 568 C C . PHE A 1 68 ? -27.698 7.475 60.003 1.00 84.25 68 PHE A C 1
ATOM 570 O O . PHE A 1 68 ? -28.027 8.610 59.676 1.00 84.25 68 PHE A O 1
ATOM 577 N N . GLU A 1 69 ? -27.848 7.028 61.250 1.00 83.94 69 GLU A N 1
ATOM 578 C CA . GLU A 1 69 ? -28.356 7.890 62.328 1.00 83.94 69 GLU A CA 1
ATOM 579 C C . GLU A 1 69 ? -27.392 9.046 62.602 1.00 83.94 69 GLU A C 1
ATOM 581 O O . GLU A 1 69 ? -27.798 10.210 62.656 1.00 83.94 69 GLU A O 1
ATOM 586 N N . LYS A 1 70 ? -26.086 8.752 62.658 1.00 85.19 70 LYS A N 1
ATOM 587 C CA . LYS A 1 70 ? -25.061 9.790 62.772 1.00 85.19 70 LYS A CA 1
ATOM 588 C C . LYS A 1 70 ? -24.995 10.646 61.514 1.00 85.19 70 LYS A C 1
ATOM 590 O O . LYS A 1 70 ? -24.832 11.851 61.640 1.00 85.19 70 LYS A O 1
ATOM 595 N N . ALA A 1 71 ? -25.166 10.075 60.321 1.00 84.44 71 ALA A N 1
ATOM 596 C CA . ALA A 1 71 ? -25.246 10.840 59.076 1.00 84.44 71 ALA A CA 1
ATOM 597 C C . ALA A 1 71 ? -26.462 11.782 59.053 1.00 84.44 71 ALA A C 1
ATOM 599 O O . ALA A 1 71 ? -26.348 12.908 58.579 1.00 84.44 71 ALA A O 1
ATOM 600 N N . LEU A 1 72 ? -27.608 11.357 59.593 1.00 86.19 72 LEU A N 1
ATOM 601 C CA . LEU A 1 72 ? -28.817 12.170 59.706 1.00 86.19 72 LEU A CA 1
ATOM 602 C C . LEU A 1 72 ? -28.604 13.326 60.683 1.00 86.19 72 LEU A C 1
ATOM 604 O O . LEU A 1 72 ? -28.829 14.475 60.311 1.00 86.19 72 LEU A O 1
ATOM 608 N N . SER A 1 73 ? -28.105 13.035 61.885 1.00 86.50 73 SER A N 1
ATOM 609 C CA . SER A 1 73 ? -27.755 14.053 62.884 1.00 86.50 73 SER A CA 1
ATOM 610 C C . SER A 1 73 ? -26.710 15.036 62.338 1.00 86.50 73 SER A C 1
ATOM 612 O O . SER A 1 73 ? -26.886 16.250 62.411 1.00 86.50 73 SER A O 1
ATOM 614 N N . PHE A 1 74 ? -25.685 14.530 61.649 1.00 84.62 74 PHE A N 1
ATOM 615 C CA . PHE A 1 74 ? -24.660 15.340 60.993 1.00 84.62 74 PHE A CA 1
ATOM 616 C C . PHE A 1 74 ? -25.226 16.172 59.827 1.00 84.62 74 PHE A C 1
ATOM 618 O O . PHE A 1 74 ? -24.836 17.318 59.618 1.00 84.62 74 PHE A O 1
ATOM 625 N N . LEU A 1 75 ? -26.206 15.664 59.077 1.00 81.62 75 LEU A N 1
ATOM 626 C CA . LEU A 1 75 ? -26.925 16.448 58.071 1.00 81.62 75 LEU A CA 1
ATOM 627 C C . LEU A 1 75 ? -27.771 17.563 58.721 1.00 81.62 75 LEU A C 1
ATOM 629 O O . LEU A 1 75 ? -27.876 18.659 58.164 1.00 81.62 75 LEU A O 1
ATOM 633 N N . GLU A 1 76 ? -28.363 17.312 59.889 1.00 85.00 76 GLU A N 1
ATOM 634 C CA . GLU A 1 76 ? -29.147 18.285 60.662 1.00 85.00 76 GLU A CA 1
ATOM 635 C C . GLU A 1 76 ? -28.285 19.379 61.297 1.00 85.00 76 GLU A C 1
ATOM 637 O O . GLU A 1 76 ? -28.626 20.562 61.194 1.00 85.00 76 GLU A O 1
ATOM 642 N N . GLU A 1 77 ? -27.136 19.014 61.863 1.00 82.00 77 GLU A N 1
ATOM 643 C CA . GLU A 1 77 ? -26.116 19.952 62.334 1.00 82.00 77 GLU A CA 1
ATOM 644 C C . GLU A 1 77 ? -25.598 20.797 61.165 1.00 82.00 77 GLU A C 1
ATOM 646 O O . GLU A 1 77 ? -25.554 22.026 61.239 1.00 82.00 77 GLU A O 1
ATOM 651 N N . GLY A 1 78 ? -25.319 20.157 60.027 1.00 72.81 78 GLY A N 1
ATOM 652 C CA . GLY A 1 78 ? -24.841 20.824 58.820 1.00 72.81 78 GLY A CA 1
ATOM 653 C C . GLY A 1 78 ? -25.864 21.800 58.250 1.00 72.81 78 GLY A C 1
ATOM 654 O O . GLY A 1 78 ? -25.504 22.882 57.780 1.00 72.81 78 GLY A O 1
ATOM 655 N N . LYS A 1 79 ? -27.157 21.472 58.352 1.00 71.00 79 LYS A N 1
ATOM 656 C CA . LYS A 1 79 ? -28.245 22.379 57.974 1.00 71.00 79 LYS A CA 1
ATOM 657 C C . LYS A 1 79 ? -28.216 23.662 58.795 1.00 71.00 79 LYS A C 1
ATOM 659 O O . LYS A 1 79 ? -28.371 24.734 58.211 1.00 71.00 79 LYS A O 1
ATOM 664 N N . LYS A 1 80 ? -28.007 23.559 60.110 1.00 74.62 80 LYS A N 1
ATOM 665 C CA . LYS A 1 80 ? -27.906 24.716 61.013 1.00 74.62 80 LYS A CA 1
ATOM 666 C C . LYS A 1 80 ? -26.614 25.502 60.758 1.00 74.62 80 LYS A C 1
ATOM 668 O O . LYS A 1 80 ? -26.662 26.715 60.579 1.00 74.62 80 LYS A O 1
ATOM 673 N N . ARG A 1 81 ? -25.483 24.800 60.656 1.00 70.38 81 ARG A N 1
ATOM 674 C CA . ARG A 1 81 ? -24.126 25.364 60.583 1.00 70.38 81 ARG A CA 1
ATOM 675 C C . ARG A 1 81 ? -23.781 26.013 59.240 1.00 70.38 81 ARG A C 1
ATOM 677 O O . ARG A 1 81 ? -23.182 27.080 59.219 1.00 70.38 81 ARG A O 1
ATOM 684 N N . PHE A 1 82 ? -24.184 25.408 58.123 1.00 61.03 82 PHE A N 1
ATOM 685 C CA . PHE A 1 82 ? -23.844 25.877 56.767 1.00 61.03 82 PHE A CA 1
ATOM 686 C C . PHE A 1 82 ? -25.045 26.424 55.996 1.00 61.03 82 PHE A C 1
ATOM 688 O O . PHE A 1 82 ? -24.945 26.681 54.797 1.00 61.03 82 PHE A O 1
ATOM 695 N N . ARG A 1 83 ? -26.191 26.593 56.672 1.00 60.34 83 ARG A N 1
ATOM 696 C CA . ARG A 1 83 ? -27.456 27.056 56.081 1.00 60.34 83 ARG A CA 1
ATOM 697 C C . ARG A 1 83 ? -27.813 26.279 54.822 1.00 60.34 83 ARG A C 1
ATOM 699 O O . ARG A 1 83 ? -28.125 26.876 53.795 1.00 60.34 83 ARG A O 1
ATOM 706 N N . LEU A 1 84 ? -27.756 24.947 54.898 1.00 55.25 84 LEU A N 1
ATOM 707 C CA . LEU A 1 84 ? -28.078 24.094 53.762 1.00 55.25 84 LEU A CA 1
ATOM 708 C C . LEU A 1 84 ? -29.439 24.489 53.154 1.00 55.25 84 LEU A C 1
ATOM 710 O O . LEU A 1 84 ? -30.347 24.948 53.850 1.00 55.25 84 LEU A O 1
ATOM 714 N N . PRO A 1 85 ? -29.624 24.295 51.847 1.00 54.00 85 PRO A N 1
ATOM 715 C CA . PRO A 1 85 ? -30.968 24.374 51.243 1.00 54.00 85 PRO A CA 1
ATOM 716 C C . PRO A 1 85 ? -32.081 23.709 52.022 1.00 54.00 85 PRO A C 1
ATOM 718 O O . PRO A 1 85 ? -31.883 22.625 52.557 1.00 54.00 85 PRO A O 1
ATOM 721 N N . SER A 1 86 ? -33.319 24.163 51.849 1.00 51.47 86 SER A N 1
ATOM 722 C CA . SER A 1 86 ? -34.420 23.298 52.262 1.00 51.47 86 SER A CA 1
ATOM 723 C C . SER A 1 86 ? -34.603 22.077 51.338 1.00 51.47 86 SER A C 1
ATOM 725 O O . SER A 1 86 ? -34.773 20.986 51.866 1.00 51.47 86 SER A O 1
ATOM 727 N N . LEU A 1 87 ? -34.517 22.194 49.999 1.00 47.91 87 LEU A N 1
ATOM 728 C CA . LEU A 1 87 ? -34.822 21.050 49.112 1.00 47.91 87 LEU A CA 1
ATOM 729 C C . LEU A 1 87 ? -33.811 19.906 49.183 1.00 47.91 87 LEU A C 1
ATOM 731 O O . LEU A 1 87 ? -34.233 18.785 49.418 1.00 47.91 87 LEU A O 1
ATOM 735 N N . PHE A 1 88 ? -32.502 20.134 49.042 1.00 57.22 88 PHE A N 1
ATOM 736 C CA . PHE A 1 88 ? -31.550 19.022 49.221 1.00 57.22 88 PHE A CA 1
ATOM 737 C C . PHE A 1 88 ? -31.422 18.569 50.654 1.00 57.22 88 PHE A C 1
ATOM 739 O O . PHE A 1 88 ? -31.242 17.377 50.837 1.00 57.22 88 PHE A O 1
ATOM 746 N N . TYR A 1 89 ? -31.614 19.427 51.661 1.00 62.62 89 TYR A N 1
ATOM 747 C CA . TYR A 1 89 ? -31.778 18.902 53.012 1.00 62.62 89 TYR A CA 1
ATOM 748 C C . TYR A 1 89 ? -32.982 17.957 53.062 1.00 62.62 89 TYR A C 1
ATOM 750 O O . TYR A 1 89 ? -32.828 16.842 53.523 1.00 62.62 89 TYR A O 1
ATOM 758 N N . LYS A 1 90 ? -34.153 18.334 52.531 1.00 56.50 90 LYS A N 1
ATOM 759 C CA . LYS A 1 90 ? -35.350 17.473 52.499 1.00 56.50 90 LYS A CA 1
ATOM 760 C C . LYS A 1 90 ? -35.115 16.175 51.721 1.00 56.50 90 LYS A C 1
ATOM 762 O O . LYS A 1 90 ? -35.470 15.117 52.223 1.00 56.50 90 LYS A O 1
ATOM 767 N N . PHE A 1 91 ? -34.512 16.235 50.535 1.00 60.47 91 PHE A N 1
ATOM 768 C CA . PHE A 1 91 ? -34.223 15.052 49.719 1.00 60.47 91 PHE A CA 1
ATOM 769 C C . PHE A 1 91 ? -33.174 14.155 50.361 1.00 60.47 91 PHE A C 1
ATOM 771 O O . PHE A 1 91 ? -33.410 12.963 50.500 1.00 60.47 91 PHE A O 1
ATOM 778 N N . LYS A 1 92 ? -32.045 14.717 50.797 1.00 70.19 92 LYS A N 1
ATOM 779 C CA . LYS A 1 92 ? -30.977 13.959 51.447 1.00 70.19 92 LYS A CA 1
ATOM 780 C C . LYS A 1 92 ? -31.431 13.412 52.801 1.00 70.19 92 LYS A C 1
ATOM 782 O O . LYS A 1 92 ? -31.103 12.282 53.134 1.00 70.19 92 LYS A O 1
ATOM 787 N N . LYS A 1 93 ? -32.267 14.154 53.534 1.00 74.19 93 LYS A N 1
ATOM 788 C CA . LYS A 1 93 ? -32.946 13.684 54.747 1.00 74.19 93 LYS A CA 1
ATOM 789 C C . LYS A 1 93 ? -33.840 12.490 54.433 1.00 74.19 93 LYS A C 1
ATOM 791 O O . LYS A 1 93 ? -33.685 11.467 55.080 1.00 74.19 93 LYS A O 1
ATOM 796 N N . ARG A 1 94 ? -34.714 12.587 53.425 1.00 68.94 94 ARG A N 1
ATOM 797 C CA . ARG A 1 94 ? -35.559 11.466 52.978 1.00 68.94 94 ARG A CA 1
ATOM 798 C C . ARG A 1 94 ? -34.727 10.265 52.530 1.00 68.94 94 ARG A C 1
ATOM 800 O O . ARG A 1 94 ? -35.064 9.148 52.887 1.00 68.94 94 ARG A O 1
ATOM 807 N N . GLU A 1 95 ? -33.630 10.493 51.810 1.00 71.88 95 GLU A N 1
ATOM 808 C CA . GLU A 1 95 ? -32.694 9.447 51.387 1.00 71.88 95 GLU A CA 1
ATOM 809 C C . GLU A 1 95 ? -32.095 8.727 52.603 1.00 71.88 95 GLU A C 1
ATOM 811 O O . GLU A 1 95 ? -32.184 7.508 52.692 1.00 71.88 95 GLU A O 1
ATOM 816 N N . ILE A 1 96 ? -31.533 9.460 53.570 1.00 78.81 96 ILE A N 1
ATOM 817 C CA . ILE A 1 96 ? -30.943 8.876 54.786 1.00 78.81 96 ILE A CA 1
ATOM 818 C C . ILE A 1 96 ? -32.021 8.196 55.648 1.00 78.81 96 ILE A C 1
ATOM 820 O O . ILE A 1 96 ? -31.801 7.094 56.143 1.00 78.81 96 ILE A O 1
ATOM 824 N N . GLN A 1 97 ? -33.206 8.797 55.779 1.00 78.62 97 GLN A N 1
ATOM 825 C CA . GLN A 1 97 ? -34.340 8.210 56.498 1.00 78.62 97 GLN A CA 1
ATOM 826 C C . GLN A 1 97 ? -34.829 6.913 55.847 1.00 78.62 97 GLN A C 1
ATOM 828 O O . GLN A 1 97 ? -35.125 5.962 56.563 1.00 78.62 97 GLN A O 1
ATOM 833 N N . ALA A 1 98 ? -34.868 6.834 54.514 1.00 80.38 98 ALA A N 1
ATOM 834 C CA . ALA A 1 98 ? -35.185 5.595 53.811 1.00 80.38 98 ALA A CA 1
ATOM 835 C C . ALA A 1 98 ? -34.166 4.501 54.158 1.00 80.38 98 ALA A C 1
ATOM 837 O O . ALA A 1 98 ? -34.564 3.410 54.554 1.00 80.38 98 ALA A O 1
ATOM 838 N N . LYS A 1 99 ? -32.860 4.807 54.135 1.00 83.12 99 LYS A N 1
ATOM 839 C CA . LYS A 1 99 ? -31.811 3.843 54.524 1.00 83.12 99 LYS A CA 1
ATOM 840 C C . LYS A 1 99 ? -31.967 3.358 55.968 1.00 83.12 99 LYS A C 1
ATOM 842 O O . LYS A 1 99 ? -31.794 2.169 56.219 1.00 83.12 99 LYS A O 1
ATOM 847 N N . ILE A 1 100 ? -32.328 4.249 56.895 1.00 84.19 100 ILE A N 1
ATOM 848 C CA . ILE A 1 100 ? -32.612 3.893 58.296 1.00 84.19 100 ILE A CA 1
ATOM 849 C C . ILE A 1 100 ? -33.809 2.939 58.376 1.00 84.19 100 ILE A C 1
ATOM 851 O O . ILE A 1 100 ? -33.684 1.867 58.963 1.00 84.19 100 ILE A O 1
ATOM 855 N N . ARG A 1 101 ? -34.940 3.279 57.740 1.00 84.81 101 ARG A N 1
ATOM 856 C CA . ARG A 1 101 ? -36.151 2.435 57.746 1.00 84.81 101 ARG A CA 1
ATOM 857 C C . ARG A 1 101 ? -35.882 1.044 57.179 1.00 84.81 101 ARG A C 1
ATOM 859 O O . ARG A 1 101 ? -36.323 0.053 57.752 1.00 84.81 101 ARG A O 1
ATOM 866 N N . ILE A 1 102 ? -35.139 0.963 56.077 1.00 82.31 102 ILE A N 1
ATOM 867 C CA . ILE A 1 102 ? -34.774 -0.308 55.441 1.00 82.31 102 ILE A CA 1
ATOM 868 C C . ILE A 1 102 ? -33.890 -1.144 56.368 1.00 82.31 102 ILE A C 1
ATOM 870 O O . ILE A 1 102 ? -34.158 -2.331 56.531 1.00 82.31 102 ILE A O 1
ATOM 874 N N . LEU A 1 103 ? -32.869 -0.544 56.998 1.00 82.50 103 LEU A N 1
ATOM 875 C CA . LEU A 1 103 ? -32.020 -1.259 57.956 1.00 82.50 103 LEU A CA 1
ATOM 876 C C . LEU A 1 103 ? -32.824 -1.774 59.154 1.00 82.50 103 LEU A C 1
ATOM 878 O O . LEU A 1 103 ? -32.624 -2.913 59.559 1.00 82.50 103 LEU A O 1
ATOM 882 N N . GLN A 1 104 ? -33.755 -0.981 59.685 1.00 84.81 104 GLN A N 1
ATOM 883 C CA . GLN A 1 104 ? -34.621 -1.395 60.794 1.00 84.81 104 GLN A CA 1
ATOM 884 C C . GLN A 1 104 ? -35.556 -2.547 60.395 1.00 84.81 104 GLN A C 1
ATOM 886 O O . GLN A 1 104 ? -35.691 -3.521 61.133 1.00 84.81 104 GLN A O 1
ATOM 891 N N . ARG A 1 105 ? -36.169 -2.485 59.204 1.00 82.12 105 ARG A N 1
ATOM 892 C CA . ARG A 1 105 ? -36.999 -3.581 58.666 1.00 82.12 105 ARG A CA 1
ATOM 893 C C . ARG A 1 105 ? -36.189 -4.854 58.460 1.00 82.12 105 ARG A C 1
ATOM 895 O O . ARG A 1 105 ? -36.637 -5.935 58.830 1.00 82.12 105 ARG A O 1
ATOM 902 N N . PHE A 1 106 ? -34.991 -4.717 57.903 1.00 81.19 106 PHE A N 1
ATOM 903 C CA . PHE A 1 106 ? -34.050 -5.816 57.732 1.00 81.19 106 PHE A CA 1
ATOM 904 C C . PHE A 1 106 ? -33.662 -6.449 59.072 1.00 81.19 106 PHE A C 1
ATOM 906 O O . PHE A 1 106 ? -33.696 -7.674 59.187 1.00 81.19 106 PHE A O 1
ATOM 913 N N . GLN A 1 107 ? -33.374 -5.632 60.090 1.00 82.44 107 GLN A N 1
ATOM 914 C CA . GLN A 1 107 ? -33.070 -6.117 61.436 1.00 82.44 107 GLN A CA 1
ATOM 915 C C . GLN A 1 107 ? -34.234 -6.920 62.019 1.00 82.44 107 GLN A C 1
ATOM 917 O O . GLN A 1 107 ? -34.048 -8.066 62.425 1.00 82.44 107 GLN A O 1
ATOM 922 N N . LYS A 1 108 ? -35.449 -6.369 61.942 1.00 82.69 108 LYS A N 1
ATOM 923 C CA . LYS A 1 108 ? -36.666 -7.035 62.413 1.00 82.69 108 LYS A CA 1
ATOM 924 C C . LYS A 1 108 ? -36.937 -8.354 61.677 1.00 82.69 108 LYS A C 1
ATOM 926 O O . LYS A 1 108 ? -37.287 -9.342 62.310 1.00 82.69 108 LYS A O 1
ATOM 931 N N . LYS A 1 109 ? -36.757 -8.406 60.351 1.00 79.06 109 LYS A N 1
ATOM 932 C CA . LYS A 1 109 ? -36.952 -9.648 59.575 1.00 79.06 109 LYS A CA 1
ATOM 933 C C . LYS A 1 109 ? -35.951 -10.739 59.946 1.00 79.06 109 LYS A C 1
ATOM 935 O O . LYS A 1 109 ? -36.342 -11.898 60.051 1.00 79.06 109 LYS A O 1
ATOM 940 N N . LEU A 1 110 ? -34.686 -10.378 60.166 1.00 79.81 110 LEU A N 1
ATOM 941 C CA . LEU A 1 110 ? -33.680 -11.332 60.637 1.00 79.81 110 LEU A CA 1
ATOM 942 C C . LEU A 1 110 ? -34.026 -11.886 62.020 1.00 79.81 110 LEU A C 1
ATOM 944 O O . LEU A 1 110 ? -33.906 -13.088 62.242 1.00 79.81 110 LEU A O 1
ATOM 948 N N . GLU A 1 111 ? -34.478 -11.023 62.928 1.00 77.12 111 GLU A N 1
ATOM 949 C CA . GLU A 1 111 ? -34.898 -11.416 64.277 1.00 77.12 111 GLU A CA 1
ATOM 950 C C . GLU A 1 111 ? -36.148 -12.313 64.257 1.00 77.12 111 GLU A C 1
ATOM 952 O O . GLU A 1 111 ? -36.221 -13.273 65.023 1.00 77.12 111 GLU A O 1
ATOM 957 N N . ASN A 1 112 ? -37.063 -12.088 63.310 1.00 72.62 112 ASN A N 1
ATOM 958 C CA . ASN A 1 112 ? -38.293 -12.866 63.123 1.00 72.62 112 ASN A CA 1
ATOM 959 C C . ASN A 1 112 ? -38.100 -14.222 62.403 1.00 72.62 112 ASN A C 1
ATOM 961 O O . ASN A 1 112 ? -39.080 -14.869 62.046 1.00 72.62 112 ASN A O 1
ATOM 965 N N . LYS A 1 113 ? -36.859 -14.686 62.200 1.00 63.38 113 LYS A N 1
ATOM 966 C CA . LYS A 1 113 ? -36.499 -15.988 61.590 1.00 63.38 113 LYS A CA 1
ATOM 967 C C . LYS A 1 113 ? -37.013 -16.255 60.160 1.00 63.38 113 LYS A C 1
ATOM 969 O O . LYS A 1 113 ? -36.817 -17.364 59.663 1.00 63.38 113 LYS A O 1
ATOM 974 N N . GLU A 1 114 ? -37.559 -15.270 59.442 1.00 62.62 114 GLU A N 1
ATOM 975 C CA . GLU A 1 114 ? -37.778 -15.359 57.988 1.00 62.62 114 GLU A CA 1
ATOM 976 C C . GLU A 1 114 ? -36.415 -15.335 57.269 1.00 62.62 114 GLU A C 1
ATOM 978 O O . GLU A 1 114 ? -35.923 -14.292 56.836 1.00 62.62 114 GLU A O 1
ATOM 983 N N . ALA A 1 115 ? -35.734 -16.481 57.221 1.00 56.50 115 ALA A N 1
ATOM 984 C CA . ALA A 1 115 ? -34.356 -16.582 56.755 1.00 56.50 115 ALA A CA 1
ATOM 985 C C . ALA A 1 115 ? -34.202 -16.082 55.304 1.00 56.50 115 ALA A C 1
ATOM 987 O O . ALA A 1 115 ? -34.746 -16.657 54.363 1.00 56.50 115 ALA A O 1
ATOM 988 N N . LEU A 1 116 ? -33.413 -15.013 55.142 1.00 63.53 116 LEU A N 1
ATOM 989 C CA . LEU A 1 116 ? -33.365 -14.187 53.933 1.00 63.53 116 LEU A CA 1
ATOM 990 C C . LEU A 1 116 ? -32.753 -14.855 52.694 1.00 63.53 116 LEU A C 1
ATOM 992 O O . LEU A 1 116 ? -33.142 -14.498 51.594 1.00 63.53 116 LEU A O 1
ATOM 996 N N . VAL A 1 117 ? -31.843 -15.823 52.815 1.00 66.00 117 VAL A N 1
ATOM 997 C CA . VAL A 1 117 ? -31.346 -16.665 51.703 1.00 66.00 117 VAL A CA 1
ATOM 998 C C . VAL A 1 117 ? -30.695 -17.910 52.320 1.00 66.00 117 VAL A C 1
ATOM 1000 O O . VAL A 1 117 ? -30.156 -17.840 53.426 1.00 66.00 117 VAL A O 1
ATOM 1003 N N . SER A 1 118 ? -30.690 -19.048 51.622 1.00 69.56 118 SER A N 1
ATOM 1004 C CA . SER A 1 118 ? -30.137 -20.312 52.127 1.00 69.56 118 SER A CA 1
ATOM 1005 C C . SER A 1 118 ? -28.632 -20.285 52.422 1.00 69.56 118 SER A C 1
ATOM 1007 O O . SER A 1 118 ? -28.214 -21.047 53.286 1.00 69.56 118 SER A O 1
ATOM 1009 N N . SER A 1 119 ? -27.821 -19.455 51.751 1.00 79.88 119 SER A N 1
ATOM 1010 C CA . SER A 1 119 ? -26.392 -19.264 52.050 1.00 79.88 119 SER A CA 1
ATOM 1011 C C . SER A 1 119 ? -25.781 -18.109 51.242 1.00 79.88 119 SER A C 1
ATOM 1013 O O . SER A 1 119 ? -26.103 -17.958 50.061 1.00 79.88 119 SER A O 1
ATOM 1015 N N . ILE A 1 120 ? -24.895 -17.293 51.832 1.00 84.06 120 ILE A N 1
ATOM 1016 C CA . ILE A 1 120 ? -24.248 -16.161 51.141 1.00 84.06 120 ILE A CA 1
ATOM 1017 C C . ILE A 1 120 ? -22.718 -16.231 51.301 1.00 84.06 120 ILE A C 1
ATOM 1019 O O . ILE A 1 120 ? -22.234 -16.455 52.411 1.00 84.06 120 ILE A O 1
ATOM 1023 N N . PRO A 1 121 ? -21.937 -16.007 50.223 1.00 81.06 121 PRO A N 1
ATOM 1024 C CA . PRO A 1 121 ? -20.490 -15.859 50.316 1.00 81.06 121 PRO A CA 1
ATOM 1025 C C . PRO A 1 121 ? -20.139 -14.510 50.946 1.00 81.06 121 PRO A C 1
ATOM 1027 O O . PRO A 1 121 ? -20.389 -13.446 50.375 1.00 81.06 121 PRO A O 1
ATOM 1030 N N . ILE A 1 122 ? -19.562 -14.569 52.138 1.00 77.44 122 ILE A N 1
ATOM 1031 C CA . ILE A 1 122 ? -19.175 -13.406 52.936 1.00 77.44 122 ILE A CA 1
ATOM 1032 C C . ILE A 1 122 ? -17.748 -12.982 52.560 1.00 77.44 122 ILE A C 1
ATOM 1034 O O . ILE A 1 122 ? -17.441 -11.796 52.413 1.00 77.44 122 ILE A O 1
ATOM 1038 N N . SER A 1 123 ? -16.881 -13.969 52.326 1.00 75.75 123 SER A N 1
ATOM 1039 C CA . SER A 1 123 ? -15.511 -13.800 51.841 1.00 75.75 123 SER A CA 1
ATOM 1040 C C . SER A 1 123 ? -15.165 -14.894 50.815 1.00 75.75 123 SER A C 1
ATOM 1042 O O . SER A 1 123 ? -16.046 -15.613 50.352 1.00 75.75 123 SER A O 1
ATOM 1044 N N . LYS A 1 124 ? -13.888 -15.008 50.411 1.00 71.56 124 LYS A N 1
ATOM 1045 C CA . LYS A 1 124 ? -13.442 -16.088 49.506 1.00 71.56 124 LYS A CA 1
ATOM 1046 C C . LYS A 1 124 ? -13.535 -17.480 50.149 1.00 71.56 124 LYS A C 1
ATOM 1048 O O . LYS A 1 124 ? -13.638 -18.454 49.419 1.00 71.56 124 LYS A O 1
ATOM 1053 N N . THR A 1 125 ? -13.480 -17.561 51.476 1.00 74.94 125 THR A N 1
ATOM 1054 C CA . THR A 1 125 ? -13.399 -18.818 52.240 1.00 74.94 125 THR A CA 1
ATOM 1055 C C . THR A 1 125 ? -14.571 -19.010 53.195 1.00 74.94 125 THR A C 1
ATOM 1057 O O . THR A 1 125 ? -14.780 -20.112 53.687 1.00 74.94 125 THR A O 1
ATOM 1060 N N . LEU A 1 126 ? -15.347 -17.952 53.456 1.00 78.75 126 LEU A N 1
ATOM 1061 C CA . LEU A 1 126 ? -16.430 -17.972 54.429 1.00 78.75 126 LEU A CA 1
ATOM 1062 C C . LEU A 1 126 ? -17.789 -17.837 53.745 1.00 78.75 126 LEU A C 1
ATOM 1064 O O . LEU A 1 126 ? -18.077 -16.839 53.074 1.00 78.75 126 LEU A O 1
ATOM 1068 N N . VAL A 1 127 ? -18.633 -18.835 53.976 1.00 83.69 127 VAL A N 1
ATOM 1069 C CA . VAL A 1 127 ? -20.011 -18.914 53.505 1.00 83.69 127 VAL A CA 1
ATOM 1070 C C . VAL A 1 127 ? -20.895 -19.169 54.722 1.00 83.69 127 VAL A C 1
ATOM 1072 O O . VAL A 1 127 ? -20.609 -20.058 55.522 1.00 83.69 127 VAL A O 1
ATOM 1075 N N . GLY A 1 128 ? -21.954 -18.381 54.881 1.00 86.25 128 GLY A N 1
ATOM 1076 C CA . GLY A 1 128 ? -22.811 -18.475 56.058 1.00 86.25 128 GLY A CA 1
ATOM 1077 C C . GLY A 1 128 ? -24.223 -17.972 55.811 1.00 86.25 128 GLY A C 1
ATOM 1078 O O . GLY A 1 128 ? -24.500 -17.290 54.818 1.00 86.25 128 GLY A O 1
ATOM 1079 N N . LYS A 1 129 ? -25.125 -18.311 56.735 1.00 86.06 129 LYS A N 1
ATOM 1080 C CA . LYS A 1 129 ? -26.517 -17.843 56.716 1.00 86.06 129 LYS A CA 1
ATOM 1081 C C . LYS A 1 129 ? -26.672 -16.646 57.654 1.00 86.06 129 LYS A C 1
ATOM 1083 O O . LYS A 1 129 ? -26.299 -16.769 58.822 1.00 86.06 129 LYS A O 1
ATOM 1088 N N . PRO A 1 130 ? -27.203 -15.502 57.198 1.00 86.25 130 PRO A N 1
ATOM 1089 C CA . PRO A 1 130 ? -27.504 -14.400 58.104 1.00 86.25 130 PRO A CA 1
ATOM 1090 C C . PRO A 1 130 ? -28.640 -14.826 59.043 1.00 86.25 130 PRO A C 1
ATOM 1092 O O . PRO A 1 130 ? -29.632 -15.390 58.581 1.00 86.25 130 PRO A O 1
ATOM 1095 N N . PHE A 1 131 ? -28.497 -14.592 60.349 1.00 82.06 131 PHE A N 1
ATOM 1096 C CA . PHE A 1 131 ? -29.543 -14.978 61.314 1.00 82.06 131 PHE A CA 1
ATOM 1097 C C . PHE A 1 131 ? -29.787 -13.972 62.442 1.00 82.06 131 PHE A C 1
ATOM 1099 O O . PHE A 1 131 ? -30.803 -14.066 63.120 1.00 82.06 131 PHE A O 1
ATOM 1106 N N . LYS A 1 132 ? -28.882 -13.012 62.666 1.00 83.56 132 LYS A N 1
ATOM 1107 C CA . LYS A 1 132 ? -29.097 -11.913 63.614 1.00 83.56 132 LYS A CA 1
ATOM 1108 C C . LYS A 1 132 ? -28.359 -10.673 63.138 1.00 83.56 132 LYS A C 1
ATOM 1110 O O . LYS A 1 132 ? -27.305 -10.772 62.521 1.00 83.56 132 LYS A O 1
ATOM 1115 N N . SER A 1 133 ? -28.870 -9.500 63.465 1.00 82.81 133 SER A N 1
ATOM 1116 C CA . SER A 1 133 ? -28.207 -8.225 63.194 1.00 82.81 133 SER A CA 1
ATOM 1117 C C . SER A 1 133 ? -28.259 -7.330 64.419 1.00 82.81 133 SER A C 1
ATOM 1119 O O . SER A 1 133 ? -29.223 -7.363 65.172 1.00 82.81 133 SER A O 1
ATOM 1121 N N . ARG A 1 134 ? -27.222 -6.522 64.609 1.00 80.81 134 ARG A N 1
ATOM 1122 C CA . ARG A 1 134 ? -27.138 -5.455 65.611 1.00 80.81 134 ARG A CA 1
ATOM 1123 C C . ARG A 1 134 ? -26.950 -4.115 64.889 1.00 80.81 134 ARG A C 1
ATOM 1125 O O . ARG A 1 134 ? -26.908 -4.084 63.657 1.00 80.81 134 ARG A O 1
ATOM 1132 N N . LYS A 1 135 ? -26.853 -3.013 65.642 1.00 75.38 135 LYS A N 1
ATOM 1133 C CA . LYS A 1 135 ? -26.821 -1.634 65.112 1.00 75.38 135 LYS A CA 1
ATOM 1134 C C . LYS A 1 135 ? -25.838 -1.435 63.948 1.00 75.38 135 LYS A C 1
ATOM 1136 O O . LYS A 1 135 ? -26.178 -0.758 62.986 1.00 75.38 135 LYS A O 1
ATOM 1141 N N . ASP A 1 136 ? -24.666 -2.053 64.007 1.00 77.44 136 ASP A N 1
ATOM 1142 C CA . ASP A 1 136 ? -23.569 -1.881 63.048 1.00 77.44 136 ASP A CA 1
ATOM 1143 C C . ASP A 1 136 ? -22.939 -3.202 62.563 1.00 77.44 136 ASP A C 1
ATOM 1145 O O . ASP A 1 136 ? -22.100 -3.183 61.659 1.00 77.44 136 ASP A O 1
ATOM 1149 N N . VAL A 1 137 ? -23.379 -4.345 63.099 1.00 83.75 137 VAL A N 1
ATOM 1150 C CA . VAL A 1 137 ? -22.830 -5.682 62.819 1.00 83.75 137 VAL A CA 1
ATOM 1151 C C . VAL A 1 137 ? -23.923 -6.644 62.358 1.00 83.75 137 VAL A C 1
ATOM 1153 O O . VAL A 1 137 ? -24.992 -6.726 62.962 1.00 83.75 137 VAL A O 1
ATOM 1156 N N . LEU A 1 138 ? -23.636 -7.428 61.322 1.00 86.62 138 LEU A N 1
ATOM 1157 C CA . LEU A 1 138 ? -24.454 -8.537 60.840 1.00 86.62 138 LEU A CA 1
ATOM 1158 C C . LEU A 1 138 ? -23.827 -9.873 61.258 1.00 86.62 138 LEU A C 1
ATOM 1160 O O . LEU A 1 138 ? -22.649 -10.108 61.009 1.00 86.62 138 LEU A O 1
ATOM 1164 N N . ILE A 1 139 ? -24.605 -10.751 61.885 1.00 87.81 139 ILE A N 1
ATOM 1165 C CA . ILE A 1 139 ? -24.139 -12.035 62.415 1.00 87.81 139 ILE A CA 1
ATOM 1166 C C . ILE A 1 139 ? -24.558 -13.164 61.470 1.00 87.81 139 ILE A C 1
ATOM 1168 O O . ILE A 1 139 ? -25.745 -13.368 61.185 1.00 87.81 139 ILE A O 1
ATOM 1172 N N . PHE A 1 140 ? -23.561 -13.918 61.016 1.00 87.69 140 PHE A N 1
ATOM 1173 C CA . PHE A 1 140 ? -23.720 -15.081 60.154 1.00 87.69 140 PHE A CA 1
ATOM 1174 C C . PHE A 1 140 ? -23.469 -16.369 60.930 1.00 87.69 140 PHE A C 1
ATOM 1176 O O . PHE A 1 140 ? -22.491 -16.468 61.667 1.00 87.69 140 PHE A O 1
ATOM 1183 N N . LYS A 1 141 ? -24.330 -17.368 60.726 1.00 87.12 141 LYS A N 1
ATOM 1184 C CA . LYS A 1 141 ? -24.129 -18.740 61.192 1.00 87.12 141 LYS A CA 1
ATOM 1185 C C . LYS A 1 141 ? -23.311 -19.481 60.139 1.00 87.12 141 LYS A C 1
ATOM 1187 O O . LYS A 1 141 ? -23.766 -19.645 59.003 1.00 87.12 141 LYS A O 1
ATOM 1192 N N . CYS A 1 142 ? -22.120 -19.904 60.530 1.00 85.56 142 CYS A N 1
ATOM 1193 C CA . CYS A 1 142 ? -21.189 -20.717 59.752 1.00 85.56 142 CYS A CA 1
ATOM 1194 C C . CYS A 1 142 ? -21.098 -22.103 60.418 1.00 85.56 142 CYS A C 1
ATOM 1196 O O . CYS A 1 142 ? -21.557 -22.254 61.546 1.00 85.56 142 CYS A O 1
ATOM 1198 N N . GLN A 1 143 ? -20.583 -23.133 59.738 1.00 78.81 143 GLN A N 1
ATOM 1199 C CA . GLN A 1 143 ? -20.533 -24.514 60.260 1.00 78.81 143 GLN A CA 1
ATOM 1200 C C . GLN A 1 143 ? -20.004 -24.565 61.714 1.00 78.81 143 GLN A C 1
ATOM 1202 O O . GLN A 1 143 ? -18.817 -24.379 61.953 1.00 78.81 143 GLN A O 1
ATOM 1207 N N . GLY A 1 144 ? -20.910 -24.748 62.684 1.00 77.88 144 GLY A N 1
ATOM 1208 C CA . GLY A 1 144 ? -20.611 -24.815 64.122 1.00 77.88 144 GLY A CA 1
ATOM 1209 C C . GLY A 1 144 ? -20.384 -23.488 64.871 1.00 77.88 144 GLY A C 1
ATOM 1210 O O . GLY A 1 144 ? -20.307 -23.515 66.093 1.00 77.88 144 GLY A O 1
ATOM 1211 N N . SER A 1 145 ? -20.311 -22.326 64.209 1.00 85.06 145 SER A N 1
ATOM 1212 C CA . SER A 1 145 ? -19.969 -21.044 64.861 1.00 85.06 145 SER A CA 1
ATOM 1213 C C . SER A 1 145 ? -20.751 -19.840 64.319 1.00 85.06 145 SER A C 1
ATOM 1215 O O . SER A 1 145 ? -21.474 -19.925 63.324 1.00 85.06 145 SER A O 1
ATOM 1217 N N . SER A 1 146 ? -20.648 -18.693 64.999 1.00 88.12 146 SER A N 1
ATOM 1218 C CA . SER A 1 146 ? -21.225 -17.422 64.543 1.00 88.12 146 SER A CA 1
ATOM 1219 C C . SER A 1 146 ? -20.135 -16.382 64.321 1.00 88.12 146 SER A C 1
ATOM 1221 O O . SER A 1 146 ? -19.301 -16.167 65.194 1.00 88.12 146 SER A O 1
ATOM 1223 N N . VAL A 1 147 ? -20.171 -15.704 63.175 1.00 88.62 147 VAL A N 1
ATOM 1224 C CA . VAL A 1 147 ? -19.227 -14.635 62.824 1.00 88.62 147 VAL A CA 1
ATOM 1225 C C . VAL A 1 147 ? -19.998 -13.329 62.670 1.00 88.62 147 VAL A C 1
ATOM 1227 O O . VAL A 1 147 ? -20.910 -13.233 61.849 1.00 88.62 147 VAL A O 1
ATOM 1230 N N . GLY A 1 148 ? -19.645 -12.319 63.466 1.00 88.75 148 GLY A N 1
ATOM 1231 C CA . GLY A 1 148 ? -20.168 -10.961 63.330 1.00 88.75 148 GLY A CA 1
ATOM 1232 C C . GLY A 1 148 ? -19.320 -10.148 62.358 1.00 88.75 148 GLY A C 1
ATOM 1233 O O . GLY A 1 148 ? -18.119 -10.009 62.564 1.00 88.75 148 GLY A O 1
ATOM 1234 N N . ILE A 1 149 ? -19.935 -9.593 61.315 1.00 87.00 149 ILE A N 1
ATOM 1235 C CA . ILE A 1 149 ? -19.268 -8.729 60.339 1.00 87.00 149 ILE A CA 1
ATOM 1236 C C . ILE A 1 149 ? -19.922 -7.346 60.330 1.00 87.00 149 ILE A C 1
ATOM 1238 O O . ILE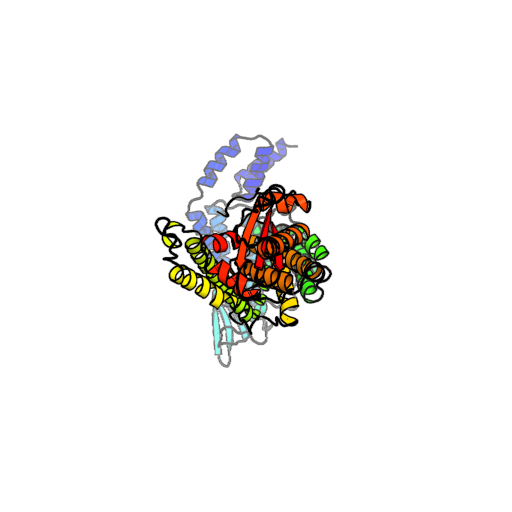 A 1 149 ? -21.129 -7.250 60.097 1.00 87.00 149 ILE A O 1
ATOM 1242 N N . PRO A 1 150 ? -19.156 -6.262 60.536 1.00 86.12 150 PRO A N 1
ATOM 1243 C CA . PRO A 1 150 ? -19.668 -4.910 60.384 1.00 86.12 150 PRO A CA 1
ATOM 1244 C C . PRO A 1 150 ? -20.249 -4.659 58.989 1.00 86.12 150 PRO A C 1
ATOM 1246 O O . PRO A 1 150 ? -19.645 -5.052 57.990 1.00 86.12 150 PRO A O 1
ATOM 1249 N N . TYR A 1 151 ? -21.371 -3.939 58.887 1.00 80.50 151 TYR A N 1
ATOM 1250 C CA . TYR A 1 151 ? -22.014 -3.677 57.586 1.00 80.50 151 TYR A CA 1
ATOM 1251 C C . TYR A 1 151 ? -21.056 -3.058 56.562 1.00 80.50 151 TYR A C 1
ATOM 1253 O O . TYR A 1 151 ? -21.086 -3.421 55.391 1.00 80.50 151 TYR A O 1
ATOM 1261 N N . PHE A 1 152 ? -20.160 -2.169 57.000 1.00 79.81 152 PHE A N 1
ATOM 1262 C CA . PHE A 1 152 ? -19.186 -1.513 56.121 1.00 79.81 152 PHE A CA 1
ATOM 1263 C C . PHE A 1 152 ? -18.099 -2.444 55.569 1.00 79.81 152 PHE A C 1
ATOM 1265 O O . PHE A 1 152 ? -17.449 -2.095 54.586 1.00 79.81 152 PHE A O 1
ATOM 1272 N N . GLN A 1 153 ? -17.901 -3.615 56.179 1.00 82.75 153 GLN A N 1
ATOM 1273 C CA . GLN A 1 153 ? -16.978 -4.644 55.696 1.00 82.75 153 GLN A CA 1
ATOM 1274 C C . GLN A 1 153 ? -17.664 -5.646 54.759 1.00 82.75 153 GLN A C 1
ATOM 1276 O O . GLN A 1 153 ? -16.984 -6.429 54.092 1.00 82.75 153 GLN A O 1
ATOM 1281 N N . LEU A 1 154 ? -18.999 -5.623 54.665 1.00 81.62 154 LEU A N 1
ATOM 1282 C CA . LEU A 1 154 ? -19.722 -6.465 53.721 1.00 81.62 154 LEU A CA 1
ATOM 1283 C C . LEU A 1 154 ? -19.413 -6.036 52.290 1.00 81.62 154 LEU A C 1
ATOM 1285 O O . LEU A 1 154 ? -19.425 -4.855 51.931 1.00 81.62 154 LEU A O 1
ATOM 1289 N N . ARG A 1 155 ? -19.190 -7.027 51.427 1.00 80.62 155 ARG A N 1
ATOM 1290 C CA . ARG A 1 155 ? -19.032 -6.777 49.995 1.00 80.62 155 ARG A CA 1
ATOM 1291 C C . ARG A 1 155 ? -20.312 -6.159 49.445 1.00 80.62 155 ARG A C 1
ATOM 1293 O O . ARG A 1 155 ? -21.408 -6.632 49.734 1.00 80.62 155 ARG A O 1
ATOM 1300 N N . ARG A 1 156 ? -20.180 -5.152 48.576 1.00 78.19 156 ARG A N 1
ATOM 1301 C CA . ARG A 1 156 ? -21.330 -4.460 47.960 1.00 78.19 156 ARG A CA 1
ATOM 1302 C C . ARG A 1 156 ? -22.316 -5.417 47.269 1.00 78.19 156 ARG A C 1
ATOM 1304 O O . ARG A 1 156 ? -23.513 -5.173 47.277 1.00 78.19 156 ARG A O 1
ATOM 1311 N N . GLU A 1 157 ? -21.825 -6.528 46.730 1.00 79.00 157 GLU A N 1
ATOM 1312 C CA . GLU A 1 157 ? -22.614 -7.576 46.061 1.00 79.00 157 GLU A CA 1
ATOM 1313 C C . GLU A 1 157 ? -23.518 -8.390 47.005 1.00 79.00 157 GLU A C 1
ATOM 1315 O O . GLU A 1 157 ? -24.461 -9.037 46.547 1.00 79.00 157 GLU A O 1
ATOM 1320 N N . VAL A 1 158 ? -23.246 -8.367 48.314 1.00 81.62 158 VAL A N 1
ATOM 1321 C CA . VAL A 1 158 ? -24.039 -9.068 49.335 1.00 81.62 158 VAL A CA 1
ATOM 1322 C C . VAL A 1 158 ? -25.342 -8.323 49.617 1.00 81.62 158 VAL A C 1
ATOM 1324 O O . VAL A 1 158 ? -26.372 -8.963 49.812 1.00 81.62 158 VAL A O 1
ATOM 1327 N N . PHE A 1 159 ? -25.324 -6.986 49.566 1.00 81.50 159 PHE A N 1
ATOM 1328 C CA . PHE A 1 159 ? -26.484 -6.153 49.889 1.00 81.50 159 PHE A CA 1
ATOM 1329 C C . PHE A 1 159 ? -27.728 -6.545 49.082 1.00 81.50 159 PHE A C 1
ATOM 1331 O O . PHE A 1 159 ? -28.734 -6.838 49.713 1.00 81.50 159 PHE A O 1
ATOM 1338 N N . PRO A 1 160 ? -27.697 -6.670 47.738 1.00 81.94 160 PRO A N 1
ATOM 1339 C CA . PRO A 1 160 ? -28.858 -7.124 46.975 1.00 81.94 160 PRO A CA 1
ATOM 1340 C C . PRO A 1 160 ? -29.526 -8.388 47.502 1.00 81.94 160 PRO A C 1
ATOM 1342 O O . PRO A 1 160 ? -30.744 -8.435 47.575 1.00 81.94 160 PRO A O 1
ATOM 1345 N N . LYS A 1 161 ? -28.729 -9.386 47.897 1.00 81.88 161 LYS A N 1
ATOM 1346 C CA . LYS A 1 161 ? -29.220 -10.686 48.368 1.00 81.88 161 LYS A CA 1
ATOM 1347 C C . LYS A 1 161 ? -29.873 -10.590 49.747 1.00 81.88 161 LYS A C 1
ATOM 1349 O O . LYS A 1 161 ? -30.802 -11.331 50.028 1.00 81.88 161 LYS A O 1
ATOM 1354 N N . LEU A 1 162 ? -29.401 -9.669 50.586 1.00 80.19 162 LEU A N 1
ATOM 1355 C CA . LEU A 1 162 ? -29.927 -9.435 51.932 1.00 80.19 162 LEU A CA 1
ATOM 1356 C C . LEU A 1 162 ? -31.294 -8.735 51.950 1.00 80.19 162 LEU A C 1
ATOM 1358 O O . LEU A 1 162 ? -31.984 -8.809 52.961 1.00 80.19 162 LEU A O 1
ATOM 1362 N N . PHE A 1 163 ? -31.695 -8.069 50.863 1.00 79.88 163 PHE A N 1
ATOM 1363 C CA . PHE A 1 163 ? -32.969 -7.338 50.778 1.00 79.88 163 PHE A CA 1
ATOM 1364 C C . PHE A 1 163 ? -33.965 -7.963 49.787 1.00 79.88 163 PHE A C 1
ATOM 1366 O O . PHE A 1 163 ? -34.878 -7.289 49.315 1.00 79.88 163 PHE A O 1
ATOM 1373 N N . LEU A 1 164 ? -33.802 -9.247 49.450 1.00 73.06 164 LEU A N 1
ATOM 1374 C CA . LEU A 1 164 ? -34.772 -9.986 48.638 1.00 73.06 164 LEU A CA 1
ATOM 1375 C C . LEU A 1 164 ? -35.969 -10.391 49.504 1.00 73.06 164 LEU A C 1
ATOM 1377 O O . LEU A 1 164 ? -35.955 -11.430 50.159 1.00 73.06 164 LEU A O 1
ATOM 1381 N N . TRP A 1 165 ? -37.004 -9.557 49.528 1.00 77.75 165 TRP A N 1
ATOM 1382 C CA . TRP A 1 165 ? -38.255 -9.838 50.236 1.00 77.75 165 TRP A CA 1
ATOM 1383 C C . TRP A 1 165 ? -39.326 -10.307 49.244 1.00 77.75 165 TRP A C 1
ATOM 1385 O O . TRP A 1 165 ? -39.427 -9.756 48.151 1.00 77.75 165 TRP A O 1
ATOM 1395 N N . LYS A 1 166 ? -40.109 -11.333 49.606 1.00 70.31 166 LYS A N 1
ATOM 1396 C CA . LYS A 1 166 ? -41.192 -11.840 48.746 1.00 70.31 166 LYS A CA 1
ATOM 1397 C C . LYS A 1 166 ? -42.399 -10.893 48.700 1.00 70.31 166 LYS A C 1
ATOM 1399 O O . LYS A 1 166 ? -42.955 -10.704 47.629 1.00 70.31 166 LYS A O 1
ATOM 1404 N N . ASP A 1 167 ? -42.706 -10.228 49.815 1.00 75.38 167 ASP A N 1
ATOM 1405 C CA . ASP A 1 167 ? -43.909 -9.397 49.977 1.00 75.38 167 ASP A CA 1
ATOM 1406 C C . ASP A 1 167 ? -43.554 -7.907 50.121 1.00 75.38 167 ASP A C 1
ATOM 1408 O O . ASP A 1 167 ? -43.787 -7.281 51.156 1.00 75.38 167 ASP A O 1
ATOM 1412 N N . MET A 1 168 ? -42.896 -7.340 49.106 1.00 81.94 168 MET A N 1
ATOM 1413 C CA . MET A 1 168 ? -42.585 -5.906 49.079 1.00 81.94 168 MET A CA 1
ATOM 1414 C C . MET A 1 168 ? -43.795 -5.098 48.635 1.00 81.94 168 MET A C 1
ATOM 1416 O O . MET A 1 168 ? -44.437 -5.436 47.647 1.00 81.94 168 MET A O 1
ATOM 1420 N N . ASN A 1 169 ? -44.067 -3.992 49.324 1.00 86.38 169 ASN A N 1
ATOM 1421 C CA . ASN A 1 169 ? -44.983 -2.979 48.805 1.00 86.38 169 ASN A CA 1
ATOM 1422 C C . ASN A 1 169 ? -44.227 -1.933 47.964 1.00 86.38 169 ASN A C 1
ATOM 1424 O O . ASN A 1 169 ? -42.998 -1.831 47.988 1.00 86.38 169 ASN A O 1
ATOM 1428 N N . LEU A 1 170 ? -44.988 -1.076 47.285 1.00 84.06 170 LEU A N 1
ATOM 1429 C CA . LEU A 1 170 ? -44.476 0.040 46.488 1.00 84.06 170 LEU A CA 1
ATOM 1430 C C . LEU A 1 170 ? -43.423 0.896 47.221 1.00 84.06 170 LEU A C 1
ATOM 1432 O O . LEU A 1 170 ? -42.410 1.293 46.638 1.00 84.06 170 LEU A O 1
ATOM 1436 N N . GLN A 1 171 ? -43.643 1.191 48.507 1.00 82.12 171 GLN A N 1
ATOM 1437 C CA . GLN A 1 171 ? -42.720 2.009 49.292 1.00 82.12 171 GLN A CA 1
ATOM 1438 C C . GLN A 1 171 ? -41.406 1.267 49.569 1.00 82.12 171 GLN A C 1
ATOM 1440 O O . GLN A 1 171 ? -40.355 1.909 49.561 1.00 82.12 171 GLN A O 1
ATOM 1445 N N . ASP A 1 172 ? -41.439 -0.055 49.769 1.00 82.62 172 ASP A N 1
ATOM 1446 C CA . ASP A 1 172 ? -40.236 -0.888 49.904 1.00 82.62 172 ASP A CA 1
ATOM 1447 C C . ASP A 1 172 ? -39.386 -0.844 48.633 1.00 82.62 172 ASP A C 1
ATOM 1449 O O . ASP A 1 172 ? -38.171 -0.655 48.707 1.00 82.62 172 ASP A O 1
ATOM 1453 N N . HIS A 1 173 ? -40.012 -0.945 47.458 1.00 85.38 173 HIS A N 1
ATOM 1454 C CA . HIS A 1 173 ? -39.303 -0.842 46.185 1.00 85.38 173 HIS A CA 1
ATOM 1455 C C . HIS A 1 173 ? -38.652 0.532 45.984 1.00 85.38 173 HIS A C 1
ATOM 1457 O O . HIS A 1 173 ? -37.478 0.611 45.613 1.00 85.38 173 HIS A O 1
ATOM 1463 N N . LEU A 1 174 ? -39.356 1.624 46.287 1.00 80.38 174 LEU A N 1
ATOM 1464 C CA . LEU A 1 174 ? -38.778 2.970 46.211 1.00 80.38 174 LEU A CA 1
ATOM 1465 C C . LEU A 1 174 ? -37.612 3.157 47.190 1.00 80.38 174 LEU A C 1
ATOM 1467 O O . LEU A 1 174 ? -36.559 3.680 46.814 1.00 80.38 174 LEU A O 1
ATOM 1471 N N . ASP A 1 175 ? -37.785 2.704 48.428 1.00 82.50 175 ASP A N 1
ATOM 1472 C CA . ASP A 1 175 ? -36.778 2.799 49.480 1.00 82.50 175 ASP A CA 1
ATOM 1473 C C . ASP A 1 175 ? -35.519 1.988 49.105 1.00 82.50 175 ASP A C 1
ATOM 1475 O O . ASP A 1 175 ? -34.398 2.509 49.163 1.00 82.50 175 ASP A O 1
ATOM 1479 N N . LEU A 1 176 ? -35.675 0.750 48.625 1.00 85.25 176 LEU A N 1
ATOM 1480 C CA . LEU A 1 176 ? -34.559 -0.090 48.174 1.00 85.25 176 LEU A CA 1
ATOM 1481 C C . LEU A 1 176 ? -33.853 0.472 46.947 1.00 85.25 176 LEU A C 1
ATOM 1483 O O . LEU A 1 176 ? -32.623 0.403 46.857 1.00 85.25 176 LEU A O 1
ATOM 1487 N N . ALA A 1 177 ? -34.595 1.072 46.019 1.00 83.25 177 ALA A N 1
ATOM 1488 C CA . ALA A 1 177 ? -33.994 1.715 44.866 1.00 83.25 177 ALA A CA 1
ATOM 1489 C C . ALA A 1 177 ? -33.061 2.863 45.287 1.00 83.25 177 ALA A C 1
ATOM 1491 O O . ALA A 1 177 ? -31.914 2.930 44.832 1.00 83.25 177 ALA A O 1
ATOM 1492 N N . LEU A 1 178 ? -33.503 3.708 46.228 1.00 78.50 178 LEU A N 1
ATOM 1493 C CA . LEU A 1 178 ? -32.682 4.772 46.823 1.00 78.50 178 LEU A CA 1
ATOM 1494 C C . LEU A 1 178 ? -31.452 4.210 47.546 1.00 78.50 178 LEU A C 1
ATOM 1496 O O . LEU A 1 178 ? -30.343 4.739 47.403 1.00 78.50 178 LEU A O 1
ATOM 1500 N N . PHE A 1 179 ? -31.630 3.125 48.300 1.00 80.81 179 PHE A N 1
ATOM 1501 C CA . PHE A 1 179 ? -30.548 2.465 49.022 1.00 80.81 179 PHE A CA 1
ATOM 1502 C C . PHE A 1 179 ? -29.466 1.941 48.071 1.00 80.81 179 PHE A C 1
ATOM 1504 O O . PHE A 1 179 ? -28.307 2.357 48.174 1.00 80.81 179 PHE A O 1
ATOM 1511 N N . PHE A 1 180 ? -29.830 1.100 47.099 1.00 82.75 180 PHE A N 1
ATOM 1512 C CA . PHE A 1 180 ? -28.879 0.541 46.135 1.00 82.75 180 PHE A CA 1
ATOM 1513 C C . PHE A 1 180 ? -28.197 1.623 45.311 1.00 82.75 180 PHE A C 1
ATOM 1515 O O . PHE A 1 180 ? -26.985 1.558 45.086 1.00 82.75 180 PHE A O 1
ATOM 1522 N N . TYR A 1 181 ? -28.942 2.654 44.917 1.00 77.44 181 TYR A N 1
ATOM 1523 C CA . TYR A 1 181 ? -28.376 3.767 44.176 1.00 77.44 181 TYR A CA 1
ATOM 1524 C C . TYR A 1 181 ? -27.265 4.458 44.971 1.00 77.44 181 TYR A C 1
ATOM 1526 O O . TYR A 1 181 ? -26.188 4.725 44.435 1.00 77.44 181 TYR A O 1
ATOM 1534 N N . SER A 1 182 ? -27.482 4.685 46.268 1.00 72.81 182 SER A N 1
ATOM 1535 C CA . SER A 1 182 ? -26.495 5.337 47.130 1.00 72.81 182 SER A CA 1
ATOM 1536 C C . SER A 1 182 ? -25.202 4.538 47.326 1.00 72.81 182 SER A C 1
ATOM 1538 O O . SER A 1 182 ? -24.144 5.125 47.537 1.00 72.81 182 SER A O 1
ATOM 1540 N N . LEU A 1 183 ? -25.265 3.212 47.184 1.00 73.75 183 LEU A N 1
ATOM 1541 C CA . LEU A 1 183 ? -24.098 2.326 47.215 1.00 73.75 183 LEU A CA 1
ATOM 1542 C C . LEU A 1 183 ? -23.391 2.217 45.852 1.00 73.75 183 LEU A C 1
ATOM 1544 O O . LEU A 1 183 ? -22.392 1.504 45.722 1.00 73.75 183 LEU A O 1
ATOM 1548 N N . GLY A 1 184 ? -23.901 2.902 44.824 1.00 76.25 184 GLY A N 1
ATOM 1549 C CA . GLY A 1 184 ? -23.431 2.788 43.443 1.00 76.25 184 GLY A CA 1
ATOM 1550 C C . GLY A 1 184 ? -23.902 1.513 42.733 1.00 76.25 184 GLY A C 1
ATOM 1551 O O . GLY A 1 184 ? -23.390 1.185 41.664 1.00 76.25 184 GLY A O 1
ATOM 1552 N N . LEU A 1 185 ? -24.878 0.790 43.290 1.00 82.25 185 LEU A N 1
ATOM 1553 C CA . LEU A 1 185 ? -25.463 -0.428 42.717 1.00 82.25 185 LEU A CA 1
ATOM 1554 C C . LEU A 1 185 ? -26.598 -0.067 41.744 1.00 82.25 185 LEU A C 1
ATOM 1556 O O . LEU A 1 185 ? -27.769 -0.380 41.955 1.00 82.25 185 LEU A O 1
ATOM 1560 N N . ILE A 1 186 ? -26.234 0.618 40.657 1.00 80.38 186 ILE A N 1
ATOM 1561 C CA . ILE A 1 186 ? -27.177 1.265 39.727 1.00 80.38 186 ILE A CA 1
ATOM 1562 C C . ILE A 1 186 ? -28.182 0.283 39.106 1.00 80.38 186 ILE A C 1
ATOM 1564 O O . ILE A 1 186 ? -29.356 0.612 38.976 1.00 80.38 186 ILE A O 1
ATOM 1568 N N . LYS A 1 187 ? -27.752 -0.936 38.752 1.00 82.00 187 LYS A N 1
ATOM 1569 C CA . LYS A 1 187 ? -28.640 -1.936 38.130 1.00 82.00 187 LYS A CA 1
ATOM 1570 C C . LYS A 1 187 ? -29.782 -2.352 39.062 1.00 82.00 187 LYS A C 1
ATOM 1572 O O . LYS A 1 187 ? -30.929 -2.411 38.638 1.00 82.00 187 LYS A O 1
ATOM 1577 N N . ASN A 1 188 ? -29.464 -2.598 40.331 1.00 86.81 188 ASN A N 1
ATOM 1578 C CA . ASN A 1 188 ? -30.430 -2.992 41.355 1.00 86.81 188 ASN A CA 1
ATOM 1579 C C . ASN A 1 188 ? -31.382 -1.843 41.689 1.00 86.81 188 ASN A C 1
ATOM 1581 O O . ASN A 1 188 ? -32.581 -2.059 41.825 1.00 86.81 188 ASN A O 1
ATOM 1585 N N . ALA A 1 189 ? -30.860 -0.615 41.739 1.00 83.44 189 ALA A N 1
ATOM 1586 C CA . ALA A 1 189 ? -31.688 0.573 41.895 1.00 83.44 189 ALA A CA 1
ATOM 1587 C C . ALA A 1 189 ? -32.707 0.717 40.758 1.00 83.44 189 ALA A C 1
ATOM 1589 O O . ALA A 1 189 ? -33.896 0.895 41.003 1.00 83.44 189 ALA A O 1
ATOM 1590 N N . HIS A 1 190 ? -32.248 0.577 39.510 1.00 84.25 190 HIS A N 1
ATOM 1591 C CA . HIS A 1 190 ? -33.114 0.656 38.336 1.00 84.25 190 HIS A CA 1
ATOM 1592 C C . HIS A 1 190 ? -34.180 -0.437 38.341 1.00 84.25 190 HIS A C 1
ATOM 1594 O O . HIS A 1 190 ? -35.328 -0.138 38.038 1.00 84.25 190 HIS A O 1
ATOM 1600 N N . HIS A 1 191 ? -33.825 -1.669 38.717 1.00 87.88 191 HIS A N 1
ATOM 1601 C CA . HIS A 1 191 ? -34.790 -2.758 38.840 1.00 87.88 191 HIS A CA 1
ATOM 1602 C C . HIS A 1 191 ? -35.954 -2.372 39.762 1.00 87.88 191 HIS A C 1
ATOM 1604 O O . HIS A 1 191 ? -37.099 -2.393 39.325 1.00 87.88 191 HIS A O 1
ATOM 1610 N N . HIS A 1 192 ? -35.667 -1.936 40.991 1.00 86.25 192 HIS A N 1
ATOM 1611 C CA . HIS A 1 192 ? -36.720 -1.585 41.944 1.00 86.25 192 HIS A CA 1
ATOM 1612 C C . HIS A 1 192 ? -37.495 -0.316 41.569 1.00 86.25 192 HIS A C 1
ATOM 1614 O O . HIS A 1 192 ? -38.699 -0.270 41.797 1.00 86.25 192 HIS A O 1
ATOM 1620 N N . TRP A 1 193 ? -36.868 0.681 40.932 1.00 84.69 193 TRP A N 1
ATOM 1621 C CA . TRP A 1 193 ? -37.618 1.806 40.359 1.00 84.69 193 TRP A CA 1
ATOM 1622 C C . TRP A 1 193 ? -38.575 1.362 39.253 1.00 84.69 193 TRP A C 1
ATOM 1624 O O . TRP A 1 193 ? -39.685 1.876 39.180 1.00 84.69 193 TRP A O 1
ATOM 1634 N N . ILE A 1 194 ? -38.167 0.419 38.397 1.00 85.25 194 ILE A N 1
ATOM 1635 C CA . ILE A 1 194 ? -39.026 -0.095 37.322 1.00 85.25 194 ILE A CA 1
ATOM 1636 C C . ILE A 1 194 ? -40.192 -0.876 37.917 1.00 85.25 194 ILE A C 1
ATOM 1638 O O . ILE A 1 194 ? -41.318 -0.705 37.459 1.00 85.25 194 ILE A O 1
ATOM 1642 N N . THR A 1 195 ? -39.940 -1.705 38.930 1.00 87.94 195 THR A N 1
ATOM 1643 C CA . THR A 1 195 ? -40.995 -2.450 39.625 1.00 87.94 195 THR A CA 1
ATOM 1644 C C . THR A 1 195 ? -41.985 -1.497 40.294 1.00 87.94 195 THR A C 1
ATOM 1646 O O . THR A 1 195 ? -43.173 -1.571 39.998 1.00 87.94 195 THR A O 1
ATOM 1649 N N . ALA A 1 196 ? -41.501 -0.516 41.066 1.00 84.81 196 ALA A N 1
ATOM 1650 C CA . ALA A 1 196 ? -42.349 0.502 41.692 1.00 84.81 196 ALA A CA 1
ATOM 1651 C C . ALA A 1 196 ? -43.184 1.291 40.669 1.00 84.81 196 ALA A C 1
ATOM 1653 O O . ALA A 1 196 ? -44.372 1.527 40.867 1.00 84.81 196 ALA A O 1
ATOM 1654 N N . TRP A 1 197 ? -42.576 1.689 39.550 1.00 83.62 197 TRP A N 1
ATOM 1655 C CA . TRP A 1 197 ? -43.273 2.416 38.491 1.00 83.62 197 TRP A CA 1
ATOM 1656 C C . TRP A 1 197 ? -44.350 1.570 37.798 1.00 83.62 197 TRP A C 1
ATOM 1658 O O . TRP A 1 197 ? -45.418 2.087 37.486 1.00 83.62 197 TRP A O 1
ATOM 1668 N N . ARG A 1 198 ? -44.097 0.270 37.583 1.00 85.19 198 ARG A N 1
ATOM 1669 C CA . ARG A 1 198 ? -45.089 -0.666 37.024 1.00 85.19 198 ARG A CA 1
ATOM 1670 C C . ARG A 1 198 ? -46.280 -0.872 37.954 1.00 85.19 198 ARG A C 1
ATOM 1672 O O . ARG A 1 198 ? -47.399 -0.959 37.469 1.00 85.19 198 ARG A O 1
ATOM 1679 N N . GLU A 1 199 ? -46.035 -0.949 39.260 1.00 86.25 199 GLU A N 1
ATOM 1680 C CA . GLU A 1 199 ? -47.088 -1.086 40.273 1.00 86.25 199 GLU A CA 1
ATOM 1681 C C . GLU A 1 199 ? -47.918 0.192 40.425 1.00 86.25 199 GLU A C 1
ATOM 1683 O O . GLU A 1 199 ? -49.131 0.127 40.611 1.00 86.25 199 GLU A O 1
ATOM 1688 N N . ASN A 1 200 ? -47.285 1.365 40.339 1.00 84.94 200 ASN A N 1
ATOM 1689 C CA . ASN A 1 200 ? -47.983 2.642 40.399 1.00 84.94 200 ASN A CA 1
ATOM 1690 C C . ASN A 1 200 ? -47.280 3.719 39.556 1.00 84.94 200 ASN A C 1
ATOM 1692 O O . ASN A 1 200 ? -46.357 4.381 40.038 1.00 84.94 200 ASN A O 1
ATOM 1696 N N . PRO A 1 201 ? -47.776 4.008 38.343 1.00 81.06 201 PRO A N 1
ATOM 1697 C CA . PRO A 1 201 ? -47.186 5.028 37.480 1.00 81.06 201 PRO A CA 1
ATOM 1698 C C . PRO A 1 201 ? -47.150 6.433 38.099 1.00 81.06 201 PRO A C 1
ATOM 1700 O O . PRO A 1 201 ? -46.324 7.251 37.705 1.00 81.06 201 PRO A O 1
ATOM 1703 N N . LYS A 1 202 ? -47.981 6.737 39.111 1.00 78.69 202 LYS A N 1
ATOM 1704 C CA . LYS A 1 202 ? -47.986 8.062 39.759 1.00 78.69 202 LYS A CA 1
ATOM 1705 C C . LYS A 1 202 ? -46.661 8.399 40.452 1.00 78.69 202 LYS A C 1
ATOM 1707 O O . LYS A 1 202 ? -46.388 9.584 40.617 1.00 78.69 202 LYS A O 1
ATOM 1712 N N . VAL A 1 203 ? -45.837 7.398 40.796 1.00 74.56 203 VAL A N 1
ATOM 1713 C CA . VAL A 1 203 ? -44.511 7.599 41.418 1.00 74.56 203 VAL A CA 1
ATOM 1714 C C . VAL A 1 203 ? -43.412 8.013 40.424 1.00 74.56 203 VAL A C 1
ATOM 1716 O O . VAL A 1 203 ? -42.257 8.230 40.800 1.00 74.56 203 VAL A O 1
ATOM 1719 N N . GLU A 1 204 ? -43.748 8.111 39.134 1.00 72.00 204 GLU A N 1
ATOM 1720 C CA . GLU A 1 204 ? -42.844 8.512 38.053 1.00 72.00 204 GLU A CA 1
ATOM 1721 C C . GLU A 1 204 ? -42.161 9.856 38.333 1.00 72.00 204 GLU A C 1
ATOM 1723 O O . GLU A 1 204 ? -40.949 9.996 38.152 1.00 72.00 204 GLU A O 1
ATOM 1728 N N . LYS A 1 205 ? -42.915 10.837 38.841 1.00 68.69 205 LYS A N 1
ATOM 1729 C CA . LYS A 1 205 ? -42.395 12.182 39.121 1.00 68.69 205 LYS A CA 1
ATOM 1730 C C . LYS A 1 205 ? -41.318 12.153 40.204 1.00 68.69 205 LYS A C 1
ATOM 1732 O O . LYS A 1 205 ? -40.313 12.856 40.086 1.00 68.69 205 LYS A O 1
ATOM 1737 N N . GLU A 1 206 ? -41.492 11.336 41.237 1.00 68.25 206 GLU A N 1
ATOM 1738 C CA . GLU A 1 206 ? -40.535 11.147 42.324 1.00 68.25 206 GLU A CA 1
ATOM 1739 C C . GLU A 1 206 ? -39.258 10.455 41.835 1.00 68.25 206 GLU A C 1
ATOM 1741 O O . GLU A 1 206 ? -38.152 10.902 42.164 1.00 68.25 206 GLU A O 1
ATOM 1746 N N . ILE A 1 207 ? -39.400 9.409 41.014 1.00 70.50 207 ILE A N 1
ATOM 1747 C CA . ILE A 1 207 ? -38.275 8.675 40.417 1.00 70.50 207 ILE A CA 1
ATOM 1748 C C . ILE A 1 207 ? -37.474 9.602 39.490 1.00 70.50 207 ILE A C 1
ATOM 1750 O O . ILE A 1 207 ? -36.244 9.681 39.587 1.00 70.50 207 ILE A O 1
ATOM 1754 N N . PHE A 1 208 ? -38.154 10.364 38.632 1.00 71.31 208 PHE A N 1
ATOM 1755 C CA . PHE A 1 208 ? -37.515 11.272 37.679 1.00 71.31 208 PHE A CA 1
ATOM 1756 C C . PHE A 1 208 ? -36.850 12.462 38.358 1.00 71.31 208 PHE A C 1
ATOM 1758 O O . PHE A 1 208 ? -35.708 12.784 38.026 1.00 71.31 208 PHE A O 1
ATOM 1765 N N . ALA A 1 209 ? -37.498 13.081 39.349 1.00 63.81 209 ALA A N 1
ATOM 1766 C CA . ALA A 1 209 ? -36.892 14.158 40.128 1.00 63.81 209 ALA A CA 1
ATOM 1767 C C . ALA A 1 209 ? -35.582 13.705 40.797 1.00 63.81 209 ALA A C 1
ATOM 1769 O O . ALA A 1 209 ? -34.613 14.469 40.860 1.00 63.81 209 ALA A O 1
ATOM 1770 N N . TYR A 1 210 ? -35.528 12.451 41.250 1.00 66.38 210 TYR A N 1
ATOM 1771 C CA . TYR A 1 210 ? -34.341 11.873 41.869 1.00 66.38 210 TYR A CA 1
ATOM 1772 C C . TYR A 1 210 ? -33.214 11.587 40.860 1.00 66.38 210 TYR A C 1
ATOM 1774 O O . TYR A 1 210 ? -32.066 11.992 41.078 1.00 66.38 210 TYR A O 1
ATOM 1782 N N . LEU A 1 211 ? -33.529 10.946 39.729 1.00 65.75 211 LEU A N 1
ATOM 1783 C CA . LEU A 1 211 ? -32.565 10.672 38.653 1.00 65.75 211 LEU A CA 1
ATOM 1784 C C . LEU A 1 211 ? -31.978 11.967 38.066 1.00 65.75 211 LEU A C 1
ATOM 1786 O O . LEU A 1 211 ? -30.760 12.079 37.881 1.00 65.75 211 LEU A O 1
ATOM 1790 N N . ALA A 1 212 ? -32.831 12.970 37.850 1.00 62.78 212 ALA A N 1
ATOM 1791 C CA . ALA A 1 212 ? -32.477 14.308 37.383 1.00 62.78 212 ALA A CA 1
ATOM 1792 C C . ALA A 1 212 ? -31.491 15.014 38.333 1.00 62.78 212 ALA A C 1
ATOM 1794 O O . ALA A 1 212 ? -30.441 15.505 37.899 1.00 62.78 212 ALA A O 1
ATOM 1795 N N . TYR A 1 213 ? -31.775 14.988 39.644 1.00 57.19 213 TYR A N 1
ATOM 1796 C CA . TYR A 1 213 ? -30.935 15.593 40.682 1.00 57.19 213 TYR A CA 1
ATOM 1797 C C . TYR A 1 213 ? -29.482 15.086 40.643 1.00 57.19 213 TYR A C 1
ATOM 1799 O O . TYR A 1 213 ? -28.542 15.870 40.790 1.00 57.19 213 TYR A O 1
ATOM 1807 N N . LYS A 1 214 ? -29.271 13.789 40.394 1.00 56.25 214 LYS A N 1
ATOM 1808 C CA . LYS A 1 214 ? -27.929 13.184 40.370 1.00 56.25 214 LYS A CA 1
ATOM 1809 C C . LYS A 1 214 ? -27.232 13.254 39.013 1.00 56.25 214 LYS A C 1
ATOM 1811 O O . LYS A 1 214 ? -26.013 13.423 38.980 1.00 56.25 214 LYS A O 1
ATOM 1816 N N . LYS A 1 215 ? -27.972 13.185 37.902 1.00 57.75 215 LYS A N 1
ATOM 1817 C CA . LYS A 1 215 ? -27.424 13.389 36.547 1.00 57.75 215 LYS A CA 1
ATOM 1818 C C . LYS A 1 215 ? -27.139 14.865 36.231 1.00 57.75 215 LYS A C 1
ATOM 1820 O O . LYS A 1 215 ? -26.519 15.140 35.209 1.00 57.75 215 LYS A O 1
ATOM 1825 N N . LYS A 1 216 ? -27.536 15.796 37.114 1.00 57.34 216 LYS A N 1
ATOM 1826 C CA . LYS A 1 216 ? -27.458 17.258 36.925 1.00 57.34 216 LYS A CA 1
ATOM 1827 C C . LYS A 1 216 ? -28.251 17.745 35.703 1.00 57.34 216 LYS A C 1
ATOM 1829 O O . LYS A 1 216 ? -27.882 18.741 35.086 1.00 57.34 216 LYS A O 1
ATOM 1834 N N . ILE A 1 217 ? -29.328 17.045 35.353 1.00 50.75 217 ILE A N 1
ATOM 1835 C CA . ILE A 1 217 ? -30.210 17.404 34.236 1.00 50.75 217 ILE A CA 1
ATOM 1836 C C . ILE A 1 217 ? -31.517 17.921 34.835 1.00 50.75 217 ILE A C 1
ATOM 1838 O O . ILE A 1 217 ? -31.993 17.380 35.827 1.00 50.75 217 ILE A O 1
ATOM 1842 N N . ALA A 1 218 ? -32.077 19.001 34.291 1.00 53.38 218 ALA A N 1
ATOM 1843 C CA . ALA A 1 218 ? -33.332 19.555 34.790 1.00 53.38 218 ALA A CA 1
ATOM 1844 C C . ALA A 1 218 ? -34.506 18.589 34.504 1.00 53.38 218 ALA A C 1
ATOM 1846 O O . ALA A 1 218 ? -34.588 18.105 33.376 1.00 53.38 218 ALA A O 1
ATOM 1847 N N . PRO A 1 219 ? -35.421 18.334 35.464 1.00 50.31 219 PRO A N 1
ATOM 1848 C CA . PRO A 1 219 ? -36.559 17.426 35.273 1.00 50.31 219 PRO A CA 1
ATOM 1849 C C . PRO A 1 219 ? -37.421 17.778 34.053 1.00 50.31 219 PRO A C 1
ATOM 1851 O O . PRO A 1 219 ? -37.778 16.892 33.291 1.00 50.31 219 PRO A O 1
ATOM 1854 N N . GLU A 1 220 ? -37.665 19.071 33.808 1.00 55.16 220 GLU A N 1
ATOM 1855 C CA . GLU A 1 220 ? -38.405 19.559 32.632 1.00 55.16 220 GLU A CA 1
ATOM 1856 C C . GLU A 1 220 ? -37.719 19.295 31.274 1.00 55.16 220 GLU A C 1
ATOM 1858 O O . GLU A 1 220 ? -38.356 19.429 30.237 1.00 55.16 220 GLU A O 1
ATOM 1863 N N . LYS A 1 221 ? -36.429 18.930 31.261 1.00 50.47 221 LYS A N 1
ATOM 1864 C CA . LYS A 1 221 ? -35.657 18.623 30.041 1.00 50.47 221 LYS A CA 1
ATOM 1865 C C . LYS A 1 221 ? -35.392 17.131 29.843 1.00 50.47 221 LYS A C 1
ATOM 1867 O O . LYS 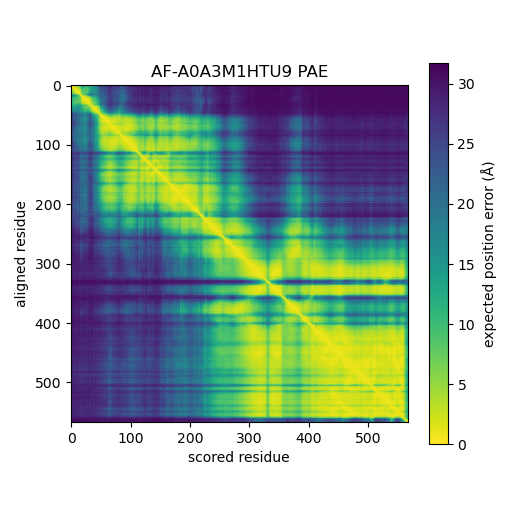A 1 221 ? -34.884 16.747 28.795 1.00 50.47 221 LYS A O 1
ATOM 1872 N N . ALA A 1 222 ? -35.659 16.299 30.847 1.00 57.78 222 ALA A N 1
ATOM 1873 C CA . ALA A 1 222 ? -35.337 14.880 30.816 1.00 57.78 222 ALA A CA 1
ATOM 1874 C C . ALA A 1 222 ? -36.626 14.058 30.808 1.00 57.78 222 ALA A C 1
ATOM 1876 O O . ALA A 1 222 ? -37.091 13.597 31.847 1.00 57.78 222 ALA A O 1
ATOM 1877 N N . HIS A 1 223 ? -37.187 13.864 29.618 1.00 68.88 223 HIS A N 1
ATOM 1878 C CA . HIS A 1 223 ? -38.123 12.775 29.374 1.00 68.88 223 HIS A CA 1
ATOM 1879 C C . HIS A 1 223 ? -37.330 11.464 29.497 1.00 68.88 223 HIS A C 1
ATOM 1881 O O . HIS A 1 223 ? -36.420 11.188 28.709 1.00 68.88 223 HIS A O 1
ATOM 1887 N N . PHE A 1 224 ? -37.578 10.718 30.573 1.00 73.62 224 PHE A N 1
ATOM 1888 C CA . PHE A 1 224 ? -36.963 9.415 30.806 1.00 73.62 224 PHE A CA 1
ATOM 1889 C C . PHE A 1 224 ? -37.894 8.318 30.290 1.00 73.62 224 PHE A C 1
ATOM 1891 O O . PHE A 1 224 ? -39.095 8.347 30.530 1.00 73.62 224 PHE A O 1
ATOM 1898 N N . GLN A 1 225 ? -37.330 7.321 29.614 1.00 76.56 225 GLN A N 1
ATOM 1899 C CA . GLN A 1 225 ? -38.049 6.168 29.085 1.00 76.56 225 GLN A CA 1
ATOM 1900 C C . GLN A 1 225 ? -37.412 4.867 29.569 1.00 76.56 225 GLN A C 1
ATOM 1902 O O . GLN A 1 225 ? -36.195 4.774 29.765 1.00 76.56 225 GLN A O 1
ATOM 1907 N N . VAL A 1 226 ? -38.236 3.831 29.718 1.00 79.81 226 VAL A N 1
ATOM 1908 C CA . VAL A 1 226 ? -37.756 2.481 30.019 1.00 79.81 226 VAL A CA 1
ATOM 1909 C C . VAL A 1 226 ? -37.320 1.802 28.720 1.00 79.81 226 VAL A C 1
ATOM 1911 O O . VAL A 1 226 ? -38.108 1.634 27.791 1.00 79.81 226 VAL A O 1
ATOM 1914 N N . PHE A 1 227 ? -36.061 1.374 28.651 1.00 81.88 227 PHE A N 1
ATOM 1915 C CA . PHE A 1 227 ? -35.531 0.600 27.530 1.00 81.88 227 PHE A CA 1
ATOM 1916 C C . PHE A 1 227 ? -34.633 -0.530 28.039 1.00 81.88 227 PHE A C 1
ATOM 1918 O O . PHE A 1 227 ? -33.692 -0.298 28.797 1.00 81.88 227 PHE A O 1
ATOM 1925 N N . ARG A 1 228 ? -34.948 -1.776 27.647 1.00 81.38 228 ARG A N 1
ATOM 1926 C CA . ARG A 1 228 ? -34.243 -3.007 28.070 1.00 81.38 228 ARG A CA 1
ATOM 1927 C C . ARG A 1 228 ? -34.010 -3.124 29.586 1.00 81.38 228 ARG A C 1
ATOM 1929 O O . ARG A 1 228 ? -32.960 -3.588 30.021 1.00 81.38 228 ARG A O 1
ATOM 1936 N N . GLY A 1 229 ? -34.981 -2.697 30.393 1.00 76.38 229 GLY A N 1
ATOM 1937 C CA . GLY A 1 229 ? -34.882 -2.771 31.855 1.00 76.38 229 GLY A CA 1
ATOM 1938 C C . GLY A 1 229 ? -34.038 -1.663 32.498 1.00 76.38 229 GLY A C 1
ATOM 1939 O O . GLY A 1 229 ? -33.594 -1.826 33.631 1.00 76.38 229 GLY A O 1
ATOM 1940 N N . TYR A 1 230 ? -33.815 -0.540 31.806 1.00 75.44 230 TYR A N 1
ATOM 1941 C CA . TYR A 1 230 ? -33.142 0.642 32.350 1.00 75.44 230 TYR A CA 1
ATOM 1942 C C . TYR A 1 230 ? -33.968 1.905 32.094 1.00 75.44 230 TYR A C 1
ATOM 1944 O O . TYR A 1 230 ? -34.544 2.047 31.018 1.00 75.44 230 TYR A O 1
ATOM 1952 N N . PHE A 1 231 ? -33.967 2.839 33.049 1.00 75.62 231 PHE A N 1
ATOM 1953 C CA . PHE A 1 231 ? -34.410 4.215 32.817 1.00 75.62 231 PHE A CA 1
ATOM 1954 C C . PHE A 1 231 ? -33.300 5.001 32.120 1.00 75.62 231 PHE A C 1
ATOM 1956 O O . PHE A 1 231 ? -32.202 5.141 32.666 1.00 75.62 231 PHE A O 1
ATOM 1963 N N . LEU A 1 232 ? -33.590 5.489 30.918 1.00 77.06 232 LEU A N 1
ATOM 1964 C CA . LEU A 1 232 ? -32.684 6.262 30.071 1.00 77.06 232 LEU A CA 1
ATOM 1965 C C . LEU A 1 232 ? -33.354 7.578 29.691 1.00 77.06 232 LEU A C 1
ATOM 1967 O O . LEU A 1 232 ? -34.568 7.605 29.522 1.00 77.06 232 LEU A O 1
ATOM 1971 N N . THR A 1 233 ? -32.595 8.656 29.521 1.00 78.50 233 THR A N 1
ATOM 1972 C CA . THR A 1 233 ? -33.141 9.845 28.842 1.00 78.50 233 THR A CA 1
ATOM 1973 C C . THR A 1 233 ? -33.471 9.522 27.381 1.00 78.50 233 THR A C 1
ATOM 1975 O O . THR A 1 233 ? -32.911 8.577 26.816 1.00 78.50 233 THR A O 1
ATOM 1978 N N . ASP A 1 234 ? -34.314 10.326 26.732 1.00 80.31 234 ASP A N 1
ATOM 1979 C CA . ASP A 1 234 ? -34.570 10.213 25.286 1.00 80.31 234 ASP A CA 1
ATOM 1980 C C . ASP A 1 234 ? -33.273 10.183 24.457 1.00 80.31 234 ASP A C 1
ATOM 1982 O O . ASP A 1 234 ? -33.104 9.332 23.583 1.00 80.31 234 ASP A O 1
ATOM 1986 N N . GLU A 1 235 ? -32.306 11.046 24.789 1.00 78.81 235 GLU A N 1
ATOM 1987 C CA . GLU A 1 235 ? -30.986 11.057 24.147 1.00 78.81 235 GLU A CA 1
ATOM 1988 C C . GLU A 1 235 ? -30.197 9.759 24.380 1.00 78.81 235 GLU A C 1
ATOM 1990 O O . GLU A 1 235 ? -29.540 9.249 23.468 1.00 78.81 235 GLU A O 1
ATOM 1995 N N . GLU A 1 236 ? -30.217 9.223 25.606 1.00 80.06 236 GLU A N 1
ATOM 1996 C CA . GLU A 1 236 ? -29.537 7.969 25.942 1.00 80.06 236 GLU A CA 1
ATOM 1997 C C . GLU A 1 236 ? -30.193 6.791 25.204 1.00 80.06 236 GLU A C 1
ATOM 1999 O O . GLU A 1 236 ? -29.481 5.957 24.639 1.00 80.06 236 GLU A O 1
ATOM 2004 N N . LYS A 1 237 ? -31.529 6.735 25.145 1.00 86.12 237 LYS A N 1
ATOM 2005 C CA . LYS A 1 237 ? -32.275 5.716 24.394 1.00 86.12 237 LYS A CA 1
ATOM 2006 C C . LYS A 1 237 ? -31.960 5.784 22.899 1.00 86.12 237 LYS A C 1
ATOM 2008 O O . LYS A 1 237 ? -31.627 4.753 22.314 1.00 86.12 237 LYS A O 1
ATOM 2013 N N . ALA A 1 238 ? -32.010 6.973 22.297 1.00 84.62 238 ALA A N 1
ATOM 2014 C CA . ALA A 1 238 ? -31.679 7.174 20.886 1.00 84.62 238 ALA A CA 1
ATOM 2015 C C . ALA A 1 238 ? -30.249 6.706 20.568 1.00 84.62 238 ALA A C 1
ATOM 2017 O O . ALA A 1 238 ? -30.037 5.966 19.607 1.00 84.62 238 ALA A O 1
ATOM 2018 N N . TYR A 1 239 ? -29.283 7.040 21.431 1.00 85.12 239 TYR A N 1
ATOM 2019 C CA . TYR A 1 239 ? -27.908 6.556 21.305 1.00 85.12 239 TYR A CA 1
ATOM 2020 C C . TYR A 1 239 ? -27.809 5.024 21.360 1.00 85.12 239 TYR A C 1
ATOM 2022 O O . TYR A 1 239 ? -27.054 4.436 20.591 1.00 85.12 239 TYR A O 1
ATOM 2030 N N . TRP A 1 240 ? -28.550 4.352 22.247 1.00 85.62 240 TRP A N 1
ATOM 2031 C CA . TRP A 1 240 ? -28.527 2.887 22.334 1.00 85.62 240 TRP A CA 1
ATOM 2032 C C . TRP A 1 240 ? -29.125 2.199 21.104 1.00 85.62 240 TRP A C 1
ATOM 2034 O O . TRP A 1 240 ? -28.572 1.196 20.657 1.00 85.62 240 TRP A O 1
ATOM 2044 N N . ILE A 1 241 ? -30.207 2.740 20.543 1.00 88.31 241 ILE A N 1
ATOM 2045 C CA . ILE A 1 241 ? -30.797 2.239 19.293 1.00 88.31 241 ILE A CA 1
ATOM 2046 C C . ILE A 1 241 ? -29.799 2.401 18.140 1.00 88.31 241 ILE A C 1
ATOM 2048 O O . ILE A 1 241 ? -29.513 1.441 17.426 1.00 88.31 241 ILE A O 1
ATOM 2052 N N . GLU A 1 242 ? -29.207 3.590 17.999 1.00 87.25 242 GLU A N 1
ATOM 2053 C CA . GLU A 1 242 ? -28.187 3.865 16.982 1.00 87.25 242 GLU A CA 1
ATOM 2054 C C . GLU A 1 242 ? -26.970 2.939 17.140 1.00 87.25 242 GLU A C 1
ATOM 2056 O O . GLU A 1 242 ? -26.465 2.378 16.167 1.00 87.25 242 GLU A O 1
ATOM 2061 N N . LYS A 1 243 ? -26.520 2.721 18.378 1.00 87.31 243 LYS A N 1
ATOM 2062 C CA . LYS A 1 243 ? -25.419 1.812 18.708 1.00 87.31 243 LYS A CA 1
ATOM 2063 C C . LYS A 1 243 ? -25.704 0.373 18.268 1.00 87.31 243 LYS A C 1
ATOM 2065 O O . LYS A 1 243 ? -24.820 -0.266 17.694 1.00 87.31 243 LYS A O 1
ATOM 2070 N N . ASP A 1 244 ? -26.899 -0.142 18.543 1.00 88.12 244 ASP A N 1
ATOM 2071 C CA . ASP A 1 244 ? -27.298 -1.493 18.135 1.00 88.12 244 ASP A CA 1
ATOM 2072 C C . ASP A 1 244 ? -27.307 -1.632 16.608 1.00 88.12 244 ASP A C 1
ATOM 2074 O O . ASP A 1 244 ? -26.794 -2.618 16.071 1.00 88.12 244 ASP A O 1
ATOM 2078 N N . GLU A 1 245 ? -27.809 -0.618 15.904 1.00 86.75 245 GLU A N 1
ATOM 2079 C CA . GLU A 1 245 ? -27.834 -0.591 14.441 1.00 86.75 245 GLU A CA 1
ATOM 2080 C C . GLU A 1 245 ? -26.412 -0.551 13.851 1.00 86.75 245 GLU A C 1
ATOM 2082 O O . GLU A 1 245 ? -26.101 -1.298 12.919 1.00 86.75 245 GLU A O 1
ATOM 2087 N N . VAL A 1 246 ? -25.498 0.225 14.451 1.00 86.25 246 VAL A N 1
ATOM 2088 C CA . VAL A 1 246 ? -24.065 0.216 14.096 1.00 86.25 246 VAL A CA 1
ATOM 2089 C C . VAL A 1 246 ? -23.474 -1.185 14.255 1.00 86.25 246 VAL A C 1
ATOM 2091 O O . VAL A 1 246 ? -22.818 -1.687 13.339 1.00 86.25 246 VAL A O 1
ATOM 2094 N N . GLN A 1 247 ? -23.705 -1.844 15.393 1.00 86.19 247 GLN A N 1
ATOM 2095 C CA . GLN A 1 247 ? -23.187 -3.195 15.627 1.00 86.19 247 GLN A CA 1
ATOM 2096 C C . GLN A 1 247 ? -23.767 -4.208 14.638 1.00 86.19 247 GLN A C 1
ATOM 2098 O O . GLN A 1 247 ? -23.034 -5.070 14.145 1.00 86.19 247 GLN A O 1
ATOM 2103 N N . LYS A 1 248 ? -25.062 -4.108 14.326 1.00 85.69 248 LYS A N 1
ATOM 2104 C CA . LYS A 1 248 ? -25.739 -4.962 13.345 1.00 85.69 248 LYS A CA 1
ATOM 2105 C C . LYS A 1 248 ? -25.135 -4.788 11.952 1.00 85.69 248 LYS A C 1
ATOM 2107 O O . LYS A 1 248 ? -24.756 -5.783 11.338 1.00 85.69 248 LYS A O 1
ATOM 2112 N N . ARG A 1 249 ? -24.954 -3.550 11.482 1.00 80.69 249 ARG A N 1
ATOM 2113 C CA . ARG A 1 249 ? -24.375 -3.261 10.157 1.00 80.69 249 ARG A CA 1
ATOM 2114 C C . ARG A 1 249 ? -22.908 -3.668 10.040 1.00 80.69 249 ARG A C 1
ATOM 2116 O O . ARG A 1 249 ? -22.521 -4.262 9.038 1.00 80.69 249 ARG A O 1
ATOM 2123 N N . ILE A 1 250 ? -22.100 -3.452 11.082 1.00 77.25 250 ILE A N 1
ATOM 2124 C CA . ILE A 1 250 ? -20.706 -3.933 11.110 1.00 77.25 250 ILE A CA 1
ATOM 2125 C C . ILE A 1 250 ? -20.647 -5.469 11.102 1.00 77.25 250 ILE A C 1
ATOM 2127 O O . ILE A 1 250 ? -19.742 -6.039 10.496 1.00 77.25 250 ILE A O 1
ATOM 2131 N N . LYS A 1 251 ? -21.597 -6.165 11.740 1.00 77.62 251 LYS A N 1
ATOM 2132 C CA . LYS A 1 251 ? -21.691 -7.632 11.656 1.00 77.62 251 LYS A CA 1
ATOM 2133 C C . LYS A 1 251 ? -22.122 -8.100 10.265 1.00 77.62 251 LYS A C 1
ATOM 2135 O O . LYS A 1 251 ? -21.499 -9.015 9.738 1.00 77.62 251 LYS A O 1
ATOM 2140 N N . LEU A 1 252 ? -23.127 -7.466 9.659 1.00 71.94 252 LEU A N 1
ATOM 2141 C CA . LEU A 1 252 ? -23.587 -7.778 8.298 1.00 71.94 252 LEU A CA 1
ATOM 2142 C C . LEU A 1 252 ? -22.472 -7.617 7.259 1.00 71.94 252 LEU A C 1
ATOM 2144 O O . LEU A 1 252 ? -22.343 -8.455 6.371 1.00 71.94 252 LEU A O 1
ATOM 2148 N N . PHE A 1 253 ? -21.588 -6.632 7.436 1.00 66.38 253 PHE A N 1
ATOM 2149 C CA . PHE A 1 253 ? -20.395 -6.458 6.602 1.00 66.38 253 PHE A CA 1
ATOM 2150 C C . PHE A 1 253 ? -19.491 -7.707 6.526 1.00 66.38 253 PHE A C 1
ATOM 2152 O O . PHE A 1 253 ? -18.864 -7.950 5.495 1.00 66.38 253 PHE A O 1
ATOM 2159 N N . PHE A 1 254 ? -19.430 -8.538 7.576 1.00 63.69 254 PHE A N 1
ATOM 2160 C CA . PHE A 1 254 ? -18.686 -9.807 7.529 1.00 63.69 254 PHE A CA 1
ATOM 2161 C C . PHE A 1 254 ? -19.318 -10.849 6.612 1.00 63.69 254 PHE A C 1
ATOM 2163 O O . PHE A 1 254 ? -18.623 -11.767 6.174 1.00 63.69 254 PHE A O 1
ATOM 2170 N N . PHE A 1 255 ? -20.616 -10.717 6.359 1.00 59.97 255 PHE A N 1
ATOM 2171 C CA . PHE A 1 255 ? -21.429 -11.712 5.683 1.00 59.97 255 PHE A CA 1
ATOM 2172 C C . PHE A 1 255 ? -21.697 -11.327 4.219 1.00 59.97 255 PHE A C 1
ATOM 2174 O O . PHE A 1 255 ? -21.596 -12.184 3.343 1.0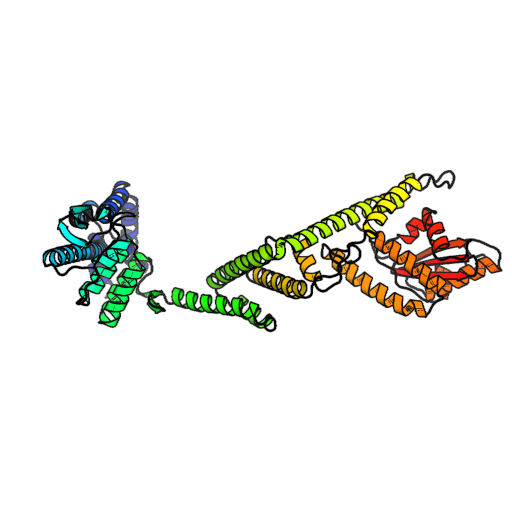0 59.97 255 PHE A O 1
ATOM 2181 N N . PHE A 1 256 ? -21.921 -10.038 3.926 1.00 58.44 256 PHE A N 1
ATOM 2182 C CA . PHE A 1 256 ? -22.209 -9.542 2.576 1.00 58.44 256 PHE A CA 1
ATOM 2183 C C . PHE A 1 256 ? -21.441 -8.247 2.254 1.00 58.44 256 PHE A C 1
ATOM 2185 O O . PHE A 1 256 ? -21.706 -7.178 2.790 1.00 58.44 256 PHE A O 1
ATOM 2192 N N . LEU A 1 257 ? -20.482 -8.330 1.323 1.00 59.78 257 LEU A N 1
ATOM 2193 C CA . LEU A 1 257 ? -19.670 -7.185 0.872 1.00 59.78 257 LEU A CA 1
ATOM 2194 C C . LEU A 1 257 ? -20.362 -6.298 -0.186 1.00 59.78 257 LEU A C 1
ATOM 2196 O O . LEU A 1 257 ? -19.795 -5.282 -0.583 1.00 59.78 257 LEU A O 1
ATOM 2200 N N . LYS A 1 258 ? -21.544 -6.686 -0.685 1.00 60.03 258 LYS A N 1
ATOM 2201 C CA . LYS A 1 258 ? -22.202 -6.035 -1.835 1.00 60.03 258 LYS A CA 1
ATOM 2202 C C . LYS A 1 258 ? -22.837 -4.675 -1.506 1.00 60.03 258 LYS A C 1
ATOM 2204 O O . LYS A 1 258 ? -23.050 -3.883 -2.411 1.00 60.03 258 LYS A O 1
ATOM 2209 N N . GLU A 1 259 ? -23.054 -4.367 -0.231 1.00 64.25 259 GLU A N 1
ATOM 2210 C CA . GLU A 1 259 ? -23.810 -3.187 0.227 1.00 64.25 259 GLU A CA 1
ATOM 2211 C C . GLU A 1 259 ? -22.901 -2.042 0.716 1.00 64.25 259 GLU A C 1
ATOM 2213 O O . GLU A 1 259 ? -23.286 -1.216 1.545 1.00 64.25 259 GLU A O 1
ATOM 2218 N N . ALA A 1 260 ? -21.654 -1.976 0.233 1.00 66.56 260 ALA A N 1
ATOM 2219 C CA . ALA A 1 260 ? -20.654 -1.039 0.752 1.00 66.56 260 ALA A CA 1
ATOM 2220 C C . ALA A 1 260 ? -21.103 0.439 0.706 1.00 66.56 260 ALA A C 1
ATOM 2222 O O . ALA A 1 260 ? -20.782 1.202 1.619 1.00 66.56 260 ALA A O 1
ATOM 2223 N N . GLN A 1 261 ? -21.880 0.822 -0.314 1.00 73.88 261 GLN A N 1
ATOM 2224 C CA . GLN A 1 261 ? -22.451 2.167 -0.448 1.00 73.88 261 GLN A CA 1
ATOM 2225 C C . GLN A 1 261 ? -23.550 2.453 0.583 1.00 73.88 261 GLN A C 1
ATOM 2227 O O . GLN A 1 261 ? -23.615 3.554 1.128 1.00 73.88 261 GLN A O 1
ATOM 2232 N N . GLU A 1 262 ? -24.395 1.470 0.895 1.00 77.50 262 GLU A N 1
ATOM 2233 C CA . GLU A 1 262 ? -25.462 1.634 1.886 1.00 77.50 262 GLU A CA 1
ATOM 2234 C C . GLU A 1 262 ? -24.895 1.778 3.298 1.00 77.50 262 GLU A C 1
ATOM 2236 O O . GLU A 1 262 ? -25.365 2.602 4.086 1.00 77.50 262 GLU A O 1
ATOM 2241 N N . ILE A 1 263 ? -23.842 1.016 3.607 1.00 76.25 263 ILE A N 1
ATOM 2242 C CA . ILE A 1 263 ? -23.119 1.134 4.876 1.00 76.25 263 ILE A CA 1
ATOM 2243 C C . ILE A 1 263 ? -22.450 2.505 4.973 1.00 76.25 263 ILE A C 1
ATOM 2245 O O . ILE A 1 263 ? -22.546 3.157 6.010 1.00 76.25 263 ILE A O 1
ATOM 2249 N N . GLU A 1 264 ? -21.819 2.982 3.901 1.00 78.12 264 GLU A N 1
ATOM 2250 C CA . GLU A 1 264 ? -21.226 4.319 3.875 1.00 78.12 264 GLU A CA 1
ATOM 2251 C C . GLU A 1 264 ? -22.274 5.421 4.103 1.00 78.12 264 GLU A C 1
ATOM 2253 O O . GLU A 1 264 ? -22.049 6.316 4.923 1.00 78.12 264 GLU A O 1
ATOM 2258 N N . LYS A 1 265 ? -23.429 5.342 3.430 1.00 83.56 265 LYS A N 1
ATOM 2259 C CA . LYS A 1 265 ? -24.542 6.288 3.610 1.00 83.56 265 LYS A CA 1
ATOM 2260 C C . LYS A 1 265 ? -25.038 6.289 5.057 1.00 83.56 265 LYS A C 1
ATOM 2262 O O . LYS A 1 265 ? -25.178 7.357 5.649 1.00 83.56 265 LYS A O 1
ATOM 2267 N N . PHE A 1 266 ? -25.229 5.107 5.644 1.00 84.62 266 PHE A N 1
ATOM 2268 C CA . PHE A 1 266 ? -25.599 4.961 7.052 1.00 84.62 266 PHE A CA 1
ATOM 2269 C C . PHE A 1 266 ? -24.559 5.587 7.993 1.00 84.62 266 PHE A C 1
ATOM 2271 O O . PHE A 1 266 ? -24.910 6.399 8.846 1.00 84.62 266 PHE A O 1
ATOM 2278 N N . LEU A 1 267 ? -23.273 5.266 7.815 1.00 81.56 267 LEU A N 1
ATOM 2279 C CA . LEU A 1 267 ? -22.191 5.752 8.677 1.00 81.56 267 LEU A CA 1
ATOM 2280 C C . LEU A 1 267 ? -22.029 7.278 8.626 1.00 81.56 267 LEU A C 1
ATOM 2282 O O . LEU A 1 267 ? -21.709 7.893 9.646 1.00 81.56 267 LEU A O 1
ATOM 2286 N N . LYS A 1 268 ? -22.265 7.899 7.465 1.00 83.38 268 LYS A N 1
ATOM 2287 C CA . LYS A 1 268 ? -22.263 9.365 7.318 1.00 83.38 268 LYS A CA 1
ATOM 2288 C C . LYS A 1 268 ? -23.434 10.031 8.046 1.00 83.38 268 LYS A C 1
ATOM 2290 O O . LYS A 1 268 ? -23.268 11.145 8.535 1.00 83.38 268 LYS A O 1
ATOM 2295 N N . GLY A 1 269 ? -24.576 9.347 8.149 1.00 84.38 269 GLY A N 1
ATOM 2296 C CA . GLY A 1 269 ? -25.774 9.828 8.844 1.00 84.38 269 GLY A CA 1
ATOM 2297 C C . GLY A 1 269 ? -25.725 9.730 10.373 1.00 84.38 269 GLY A C 1
ATOM 2298 O O . GLY A 1 269 ? -26.632 10.227 11.032 1.00 84.38 269 GLY A O 1
ATOM 2299 N N . LEU A 1 270 ? -24.685 9.114 10.947 1.00 85.75 270 LEU A N 1
ATOM 2300 C CA . LEU A 1 270 ? -24.576 8.918 12.394 1.00 85.75 270 LEU A CA 1
ATOM 2301 C C . LEU A 1 270 ? -24.414 10.232 13.168 1.00 85.75 270 LEU A C 1
ATOM 2303 O O . LEU A 1 270 ? -23.690 11.145 12.748 1.00 85.75 270 LEU A O 1
ATOM 2307 N N . SER A 1 271 ? -24.978 10.264 14.374 1.00 86.00 271 SER A N 1
ATOM 2308 C CA . SER A 1 271 ? -24.755 11.305 15.377 1.00 86.00 271 SER A CA 1
ATOM 2309 C C . SER A 1 271 ? -23.274 11.403 15.777 1.00 86.00 271 SER A C 1
ATOM 2311 O O . SER A 1 271 ? -22.483 10.481 15.569 1.00 86.00 271 SER A O 1
ATOM 2313 N N . ALA A 1 272 ? -22.855 12.504 16.415 1.00 84.88 272 ALA A N 1
ATOM 2314 C CA . ALA A 1 272 ? -21.469 12.643 16.881 1.00 84.88 272 ALA A CA 1
ATOM 2315 C C . ALA A 1 272 ? -21.049 11.508 17.842 1.00 84.88 272 ALA A C 1
ATOM 2317 O O . ALA A 1 272 ? -19.949 10.967 17.711 1.00 84.88 272 ALA A O 1
ATOM 2318 N N . LYS A 1 273 ? -21.939 11.105 18.764 1.00 81.44 273 LYS A N 1
ATOM 2319 C CA . LYS A 1 273 ? -21.710 9.977 19.684 1.00 81.44 273 LYS A CA 1
ATOM 2320 C C . LYS A 1 273 ? -21.686 8.642 18.926 1.00 81.44 273 LYS A C 1
ATOM 2322 O O . LYS A 1 273 ? -20.806 7.818 19.183 1.00 81.44 273 LYS A O 1
ATOM 2327 N N . GLY A 1 274 ? -22.582 8.460 17.953 1.00 84.81 274 GLY A N 1
ATOM 2328 C CA . GLY A 1 274 ? -22.628 7.290 17.071 1.00 84.81 274 GLY A CA 1
ATOM 2329 C C . GLY A 1 274 ? -21.350 7.116 16.247 1.00 84.81 274 GLY A C 1
ATOM 2330 O O . GLY A 1 274 ? -20.787 6.022 16.206 1.00 84.81 274 GLY A O 1
ATOM 2331 N N . ARG A 1 275 ? -20.806 8.202 15.678 1.00 86.56 275 ARG A N 1
ATOM 2332 C CA . ARG A 1 275 ? -19.533 8.189 14.932 1.00 86.56 275 ARG A CA 1
ATOM 2333 C C . ARG A 1 275 ? -18.347 7.777 15.802 1.00 86.56 275 ARG A C 1
ATOM 2335 O O . ARG A 1 275 ? -17.511 6.994 15.354 1.00 86.56 275 ARG A O 1
ATOM 2342 N N . VAL A 1 276 ? -18.270 8.269 17.043 1.00 87.06 276 VAL A N 1
ATOM 2343 C CA . VAL A 1 276 ? -17.220 7.869 18.002 1.00 87.06 276 VAL A CA 1
ATOM 2344 C C . VAL A 1 276 ? -17.313 6.376 18.314 1.00 87.06 276 VAL A C 1
ATOM 2346 O O . VAL A 1 276 ? -16.296 5.680 18.314 1.00 87.06 276 VAL A O 1
ATOM 2349 N N . PHE A 1 277 ? -18.525 5.866 18.535 1.00 87.38 277 PHE A N 1
ATOM 2350 C CA . PHE A 1 277 ? -18.746 4.447 18.787 1.00 87.38 277 PHE A CA 1
ATOM 2351 C C . PHE A 1 277 ? -18.372 3.579 17.575 1.00 87.38 277 PHE A C 1
ATOM 2353 O O . PHE A 1 277 ? -17.558 2.664 17.706 1.00 87.38 277 PHE A O 1
ATOM 2360 N N . ALA A 1 278 ? -18.881 3.911 16.386 1.00 86.50 278 ALA A N 1
ATOM 2361 C CA . ALA A 1 278 ? -18.571 3.204 15.144 1.00 86.50 278 ALA A CA 1
ATOM 2362 C C . ALA A 1 278 ? -17.061 3.178 14.859 1.00 86.50 278 ALA A C 1
ATOM 2364 O O . ALA A 1 278 ? -16.514 2.144 14.474 1.00 86.50 278 ALA A O 1
ATOM 2365 N N . ARG A 1 279 ? -16.361 4.288 15.125 1.00 88.38 279 ARG A N 1
ATOM 2366 C CA . ARG A 1 279 ? -14.901 4.368 15.009 1.00 88.38 279 ARG A CA 1
ATOM 2367 C C . ARG A 1 279 ? -14.199 3.360 15.922 1.00 88.38 279 ARG A C 1
ATOM 2369 O O . ARG A 1 279 ? -13.302 2.661 15.458 1.00 88.38 279 ARG A O 1
ATOM 2376 N N . LYS A 1 280 ? -14.613 3.257 17.189 1.00 88.31 280 LYS A N 1
ATOM 2377 C CA . LYS A 1 280 ? -14.036 2.313 18.161 1.00 88.31 280 LYS A CA 1
ATOM 2378 C C . LYS A 1 280 ? -14.247 0.854 17.741 1.00 88.31 280 LYS A C 1
ATOM 2380 O O . LYS A 1 280 ? -13.327 0.045 17.849 1.00 88.31 280 LYS A O 1
ATOM 2385 N N . GLU A 1 281 ? -15.435 0.522 17.240 1.00 87.38 281 GLU A N 1
ATOM 2386 C CA . GLU A 1 281 ? -15.740 -0.824 16.736 1.00 87.38 281 GLU A CA 1
ATOM 2387 C C . GLU A 1 281 ? -14.883 -1.173 15.509 1.00 87.38 281 GLU A C 1
ATOM 2389 O O . GLU A 1 281 ? -14.278 -2.249 15.455 1.00 87.38 281 GLU A O 1
ATOM 2394 N N . LEU A 1 282 ? -14.755 -0.241 14.557 1.00 86.12 282 LEU A N 1
ATOM 2395 C CA . LEU A 1 282 ? -13.885 -0.408 13.392 1.00 86.12 282 LEU A CA 1
ATOM 2396 C C . LEU A 1 282 ? -12.408 -0.528 13.785 1.00 86.12 282 LEU A C 1
ATOM 2398 O O . LEU A 1 282 ? -11.712 -1.367 13.222 1.00 86.12 282 LEU A O 1
ATOM 2402 N N . GLU A 1 283 ? -11.923 0.242 14.762 1.00 87.25 283 GLU A N 1
ATOM 2403 C CA . GLU A 1 283 ? -10.541 0.143 15.255 1.00 87.25 283 GLU A CA 1
ATOM 2404 C C . GLU A 1 283 ? -10.257 -1.239 15.857 1.00 87.25 283 GLU A C 1
ATOM 2406 O O . GLU A 1 283 ? -9.277 -1.895 15.491 1.00 87.25 283 GLU A O 1
ATOM 2411 N N . GLY A 1 284 ? -11.152 -1.731 16.721 1.00 86.50 284 GLY A N 1
ATOM 2412 C CA . GLY A 1 284 ? -11.045 -3.076 17.286 1.00 86.50 284 GLY A CA 1
ATOM 2413 C C . GLY A 1 284 ? -11.044 -4.154 16.203 1.00 86.50 284 GLY A C 1
ATOM 2414 O O . GLY A 1 284 ? -10.322 -5.152 16.297 1.00 86.50 284 GLY A O 1
ATOM 2415 N N . LEU A 1 285 ? -11.811 -3.940 15.136 1.00 83.81 285 LEU A N 1
ATOM 2416 C CA . LEU A 1 285 ? -11.867 -4.864 14.022 1.00 83.81 285 LEU A CA 1
ATOM 2417 C C . LEU A 1 285 ? -10.612 -4.839 13.149 1.00 83.81 285 LEU A C 1
ATOM 2419 O O . LEU A 1 285 ? -10.070 -5.900 12.828 1.00 83.81 285 LEU A O 1
ATOM 2423 N N . ILE A 1 286 ? -10.122 -3.648 12.815 1.00 84.94 286 ILE A N 1
ATOM 2424 C CA . ILE A 1 286 ? -8.846 -3.451 12.127 1.00 84.94 286 ILE A CA 1
ATOM 2425 C C . ILE A 1 286 ? -7.749 -4.173 12.910 1.00 84.94 286 ILE A C 1
ATOM 2427 O O . ILE A 1 286 ? -7.015 -4.967 12.324 1.00 84.94 286 ILE A O 1
ATOM 2431 N N . GLN A 1 287 ? -7.687 -4.009 14.235 1.00 85.69 287 GLN A N 1
ATOM 2432 C CA . GLN A 1 287 ? -6.686 -4.677 15.069 1.00 85.69 287 GLN A CA 1
ATOM 2433 C C . GLN A 1 287 ? -6.796 -6.209 15.021 1.00 85.69 287 GLN A C 1
ATOM 2435 O O . GLN A 1 287 ? -5.780 -6.901 14.912 1.00 85.69 287 GLN A O 1
ATOM 2440 N N . LYS A 1 288 ? -8.016 -6.761 15.057 1.00 85.31 288 LYS A N 1
ATOM 2441 C CA . LYS A 1 288 ? -8.245 -8.209 14.908 1.00 85.31 288 LYS A CA 1
ATOM 2442 C C . LYS A 1 288 ? -7.755 -8.717 13.553 1.00 85.31 288 LYS A C 1
ATOM 2444 O O . LYS A 1 288 ? -7.060 -9.734 13.503 1.00 85.31 288 LYS A O 1
ATOM 2449 N N . LEU A 1 289 ? -8.073 -8.009 12.468 1.00 80.62 289 LEU A N 1
ATOM 2450 C CA . LEU A 1 289 ? -7.599 -8.343 11.122 1.00 80.62 289 LEU A CA 1
ATOM 2451 C C . LEU A 1 289 ? -6.065 -8.252 11.046 1.00 80.62 289 LEU A C 1
ATOM 2453 O O . LEU A 1 289 ? -5.422 -9.169 10.539 1.00 80.62 289 LEU A O 1
ATOM 2457 N N . PHE A 1 290 ? -5.462 -7.215 11.630 1.00 81.12 290 PHE A N 1
ATOM 2458 C CA . PHE A 1 290 ? -4.007 -7.055 11.718 1.00 81.12 290 PHE A CA 1
ATOM 2459 C C . PHE A 1 290 ? -3.322 -8.220 12.421 1.00 81.12 290 PHE A C 1
ATOM 2461 O O . PHE A 1 290 ? -2.355 -8.779 11.901 1.00 81.12 290 PHE A O 1
ATOM 2468 N N . ASN A 1 291 ? -3.828 -8.596 13.595 1.00 84.00 291 ASN A N 1
ATOM 2469 C CA . ASN A 1 291 ? -3.269 -9.686 14.387 1.00 84.00 291 ASN A CA 1
ATOM 2470 C C . ASN A 1 291 ? -3.382 -11.013 13.638 1.00 84.00 291 ASN A C 1
ATOM 2472 O O . ASN A 1 291 ? -2.407 -11.762 13.555 1.00 84.00 291 ASN A O 1
ATOM 2476 N N . LYS A 1 292 ? -4.543 -11.264 13.024 1.00 82.62 292 LYS A N 1
ATOM 2477 C CA . LYS A 1 292 ? -4.808 -12.486 12.262 1.00 82.62 292 LYS A CA 1
ATOM 2478 C C . LYS A 1 292 ? -3.888 -12.644 11.047 1.00 82.62 292 LYS A C 1
ATOM 2480 O O . LYS A 1 292 ? -3.557 -13.772 10.698 1.00 82.62 292 LYS A O 1
ATOM 2485 N N . TYR A 1 293 ? -3.446 -11.543 10.432 1.00 76.19 293 TYR A N 1
ATOM 2486 C CA . TYR A 1 293 ? -2.658 -11.559 9.188 1.00 76.19 293 TYR A CA 1
ATOM 2487 C C . TYR A 1 293 ? -1.268 -10.926 9.322 1.00 76.19 293 TYR A C 1
ATOM 2489 O O . TYR A 1 293 ? -0.672 -10.432 8.359 1.00 76.19 293 TYR A O 1
ATOM 2497 N N . ARG A 1 294 ? -0.715 -10.947 10.538 1.00 80.56 294 ARG A N 1
ATOM 2498 C CA . ARG A 1 294 ? 0.589 -10.349 10.851 1.00 80.56 294 ARG A CA 1
ATOM 2499 C C . ARG A 1 294 ? 1.719 -10.903 9.974 1.00 80.56 294 ARG A C 1
ATOM 2501 O O . ARG A 1 294 ? 2.651 -10.165 9.653 1.00 80.56 294 ARG A O 1
ATOM 2508 N N . LYS A 1 295 ? 1.661 -12.184 9.586 1.00 79.19 295 LYS A N 1
ATOM 2509 C CA . LYS A 1 295 ? 2.689 -12.846 8.761 1.00 79.19 295 LYS A CA 1
ATOM 2510 C C . LYS A 1 295 ? 2.713 -12.280 7.339 1.00 79.19 295 LYS A C 1
ATOM 2512 O O . LYS A 1 295 ? 3.780 -11.922 6.845 1.00 79.19 295 LYS A O 1
ATOM 2517 N N . GLU A 1 296 ? 1.560 -12.142 6.700 1.00 76.50 296 GLU A N 1
ATOM 2518 C CA . GLU A 1 296 ? 1.411 -11.578 5.359 1.00 76.50 296 GLU A CA 1
ATOM 2519 C C . GLU A 1 296 ? 1.807 -10.104 5.346 1.00 76.50 296 GLU A C 1
ATOM 2521 O O . GLU A 1 296 ? 2.613 -9.690 4.516 1.00 76.50 296 GLU A O 1
ATOM 2526 N N . ILE A 1 297 ? 1.350 -9.330 6.330 1.00 77.19 297 ILE A N 1
ATOM 2527 C CA . ILE A 1 297 ? 1.723 -7.917 6.477 1.00 77.19 297 ILE A CA 1
ATOM 2528 C C . ILE A 1 297 ? 3.245 -7.760 6.636 1.00 77.19 297 ILE A C 1
ATOM 2530 O O . ILE A 1 297 ? 3.840 -6.865 6.034 1.00 77.19 297 ILE A O 1
ATOM 2534 N N . LYS A 1 298 ? 3.915 -8.653 7.383 1.00 80.31 298 LYS A N 1
ATOM 2535 C CA . LYS A 1 298 ? 5.388 -8.685 7.446 1.00 80.31 298 LYS A CA 1
ATOM 2536 C C . LYS A 1 298 ? 6.016 -8.931 6.067 1.00 80.31 298 LYS A C 1
ATOM 2538 O O . LYS A 1 298 ? 7.004 -8.274 5.747 1.00 80.31 298 LYS A O 1
ATOM 2543 N N . LYS A 1 299 ? 5.455 -9.821 5.238 1.00 78.00 299 LYS A N 1
ATOM 2544 C CA . LYS A 1 299 ? 5.934 -10.049 3.859 1.00 78.00 299 LYS A CA 1
ATOM 2545 C C . LYS A 1 299 ? 5.806 -8.783 3.001 1.00 78.00 299 LYS A C 1
ATOM 2547 O O . LYS A 1 299 ? 6.761 -8.427 2.316 1.00 78.00 299 LYS A O 1
ATOM 2552 N N . PHE A 1 300 ? 4.686 -8.064 3.097 1.00 76.62 300 PHE A N 1
ATOM 2553 C CA . PHE A 1 300 ? 4.494 -6.779 2.412 1.00 76.62 300 PHE A CA 1
ATOM 2554 C C . PHE A 1 300 ? 5.514 -5.727 2.837 1.00 76.62 300 PHE A C 1
ATOM 2556 O O . PHE A 1 300 ? 6.114 -5.077 1.986 1.00 76.62 300 PHE A O 1
ATOM 2563 N N . LYS A 1 301 ? 5.768 -5.597 4.144 1.00 79.62 301 LYS A N 1
ATOM 2564 C CA . LYS A 1 301 ? 6.787 -4.672 4.659 1.00 79.62 301 LYS A CA 1
ATOM 2565 C C . LYS A 1 301 ? 8.187 -5.008 4.141 1.00 79.62 301 LYS A C 1
ATOM 2567 O O . LYS A 1 301 ? 8.909 -4.095 3.752 1.00 79.62 301 LYS A O 1
ATOM 2572 N N . LYS A 1 302 ? 8.551 -6.295 4.076 1.00 83.00 302 LYS A N 1
ATOM 2573 C CA . LYS A 1 302 ? 9.819 -6.732 3.465 1.00 83.00 302 LYS A CA 1
ATOM 2574 C C . LYS A 1 302 ? 9.900 -6.317 1.996 1.00 83.00 302 LYS A C 1
ATOM 2576 O O . LYS A 1 302 ? 10.895 -5.732 1.584 1.00 83.00 302 LYS A O 1
ATOM 2581 N N . LEU A 1 303 ? 8.842 -6.558 1.222 1.00 80.88 303 LEU A N 1
ATOM 2582 C CA . LEU A 1 303 ? 8.808 -6.196 -0.195 1.00 80.88 303 LEU A CA 1
ATOM 2583 C C . LEU A 1 303 ? 8.874 -4.675 -0.408 1.00 80.88 303 LEU A C 1
ATOM 2585 O O . LEU A 1 303 ? 9.564 -4.207 -1.309 1.00 80.88 303 LEU A O 1
ATOM 2589 N N . ALA A 1 304 ? 8.229 -3.900 0.465 1.00 84.69 304 ALA A N 1
ATOM 2590 C CA . ALA A 1 304 ? 8.331 -2.448 0.460 1.00 84.69 304 ALA A CA 1
ATOM 2591 C C . ALA A 1 304 ? 9.758 -1.965 0.761 1.00 84.69 304 ALA A C 1
ATOM 2593 O O . ALA A 1 304 ? 10.246 -1.057 0.093 1.00 84.69 304 ALA A O 1
ATOM 2594 N N . ALA A 1 305 ? 10.440 -2.581 1.730 1.00 87.62 305 ALA A N 1
ATOM 2595 C CA . ALA A 1 305 ? 11.831 -2.265 2.052 1.00 87.62 305 ALA A CA 1
ATOM 2596 C C . ALA A 1 305 ? 12.762 -2.553 0.864 1.00 87.62 305 ALA A C 1
ATOM 2598 O O . ALA A 1 305 ? 13.570 -1.708 0.492 1.00 87.62 305 ALA A O 1
ATOM 2599 N N . LEU A 1 306 ? 12.577 -3.694 0.200 1.00 88.44 306 LEU A N 1
ATOM 2600 C CA . LEU A 1 306 ? 13.328 -4.049 -1.005 1.00 88.44 306 LEU A CA 1
ATOM 2601 C C . LEU A 1 306 ? 13.043 -3.093 -2.166 1.00 88.44 306 LEU A C 1
ATOM 2603 O O . LEU A 1 306 ? 13.954 -2.723 -2.897 1.00 88.44 306 LEU A O 1
ATOM 2607 N N . LYS A 1 307 ? 11.796 -2.635 -2.324 1.00 89.50 307 LYS A N 1
ATOM 2608 C CA . LYS A 1 307 ? 11.454 -1.613 -3.320 1.00 89.50 307 LYS A CA 1
ATOM 2609 C C . LYS A 1 307 ? 12.146 -0.277 -3.029 1.00 89.50 307 LYS A C 1
ATOM 2611 O O . LYS A 1 307 ? 12.648 0.357 -3.956 1.00 89.50 307 LYS A O 1
ATOM 2616 N N . LYS A 1 308 ? 12.207 0.138 -1.757 1.00 92.06 308 LYS A N 1
ATOM 2617 C CA . LYS A 1 308 ? 12.961 1.331 -1.330 1.00 92.06 308 LYS A CA 1
ATOM 2618 C C . LYS A 1 308 ? 14.448 1.180 -1.658 1.00 92.06 308 LYS A C 1
ATOM 2620 O O . LYS A 1 308 ? 15.030 2.094 -2.237 1.00 92.06 308 LYS A O 1
ATOM 2625 N N . GLU A 1 309 ? 15.021 0.015 -1.372 1.00 94.69 309 GLU A N 1
ATOM 2626 C CA . GLU A 1 309 ? 16.416 -0.293 -1.691 1.00 94.69 309 GLU A CA 1
ATOM 2627 C C . GLU A 1 309 ? 16.680 -0.291 -3.205 1.00 94.69 309 GLU A C 1
ATOM 2629 O O . GLU A 1 309 ? 17.629 0.339 -3.665 1.00 94.69 309 GLU A O 1
ATOM 2634 N N . LEU A 1 310 ? 15.792 -0.882 -4.009 1.00 94.00 310 LEU A N 1
ATOM 2635 C CA . LEU A 1 310 ? 15.870 -0.836 -5.472 1.00 94.00 310 LEU A CA 1
ATOM 2636 C C . LEU A 1 310 ? 15.880 0.604 -5.992 1.00 94.00 310 LEU A C 1
ATOM 2638 O O . LEU A 1 310 ? 16.703 0.958 -6.833 1.00 94.00 310 LEU A O 1
ATOM 2642 N N . ASN A 1 311 ? 14.998 1.458 -5.474 1.00 94.62 311 ASN A N 1
ATOM 2643 C CA . ASN A 1 311 ? 14.959 2.868 -5.853 1.00 94.62 311 ASN A CA 1
ATOM 2644 C C . ASN A 1 311 ? 16.229 3.624 -5.436 1.00 94.62 311 ASN A C 1
ATOM 2646 O O . ASN A 1 311 ? 16.686 4.490 -6.180 1.00 94.62 311 ASN A O 1
ATOM 2650 N N . ARG A 1 312 ? 16.819 3.294 -4.281 1.00 96.88 312 ARG A N 1
ATOM 2651 C CA . ARG A 1 312 ? 18.104 3.856 -3.842 1.00 96.88 312 ARG A CA 1
ATOM 2652 C C . ARG A 1 312 ? 19.228 3.471 -4.809 1.00 96.88 312 ARG A C 1
ATOM 2654 O O . ARG A 1 312 ? 19.945 4.352 -5.274 1.00 96.88 312 ARG A O 1
ATOM 2661 N N . ARG A 1 313 ? 19.334 2.187 -5.166 1.00 97.44 313 ARG A N 1
ATOM 2662 C CA . ARG A 1 313 ? 20.335 1.682 -6.123 1.00 97.44 313 ARG A CA 1
ATOM 2663 C C . ARG A 1 313 ? 20.169 2.303 -7.512 1.00 97.44 313 ARG A C 1
ATOM 2665 O O . ARG A 1 313 ? 21.156 2.706 -8.113 1.00 97.44 313 ARG A O 1
ATOM 2672 N N . ARG A 1 314 ? 18.929 2.473 -7.989 1.00 97.31 314 ARG A N 1
ATOM 2673 C CA . ARG A 1 314 ? 18.628 3.167 -9.258 1.00 97.31 314 ARG A CA 1
ATOM 2674 C C . ARG A 1 314 ? 19.129 4.601 -9.278 1.00 97.31 314 ARG A C 1
ATOM 2676 O O . ARG A 1 314 ? 19.736 5.008 -10.259 1.00 97.31 314 ARG A O 1
ATOM 2683 N N . LYS A 1 315 ? 18.873 5.363 -8.208 1.00 97.12 315 LYS A N 1
ATOM 2684 C CA . LYS A 1 315 ? 19.352 6.749 -8.096 1.00 97.12 315 LYS A CA 1
ATOM 2685 C C . LYS A 1 315 ? 20.870 6.815 -8.200 1.00 97.12 315 LYS A C 1
ATOM 2687 O O . LYS A 1 315 ? 21.382 7.652 -8.933 1.00 97.12 315 LYS A O 1
ATOM 2692 N N . GLU A 1 316 ? 21.566 5.914 -7.510 1.00 97.38 316 GLU A N 1
ATOM 2693 C CA . GLU A 1 316 ? 23.023 5.843 -7.584 1.00 97.38 316 GLU A CA 1
ATOM 2694 C C . GLU A 1 316 ? 23.500 5.467 -8.990 1.00 97.38 316 GLU A C 1
ATOM 2696 O O . GLU A 1 316 ? 24.321 6.179 -9.555 1.00 97.38 316 GLU A O 1
ATOM 2701 N N . ALA A 1 317 ? 22.943 4.422 -9.605 1.00 97.69 317 ALA A N 1
ATOM 2702 C CA . ALA A 1 317 ? 23.329 4.017 -10.955 1.00 97.69 317 ALA A CA 1
ATOM 2703 C C . ALA A 1 317 ? 23.084 5.132 -11.990 1.00 97.69 317 ALA A C 1
ATOM 2705 O O . ALA A 1 317 ? 23.968 5.439 -12.787 1.00 97.69 317 ALA A O 1
ATOM 2706 N N . LEU A 1 318 ? 21.934 5.814 -11.930 1.00 97.06 318 LEU A N 1
ATOM 2707 C CA . LEU A 1 318 ? 21.650 6.975 -12.781 1.00 97.06 318 LEU A CA 1
ATOM 2708 C C . LEU A 1 318 ? 22.649 8.113 -12.538 1.00 97.06 318 LEU A C 1
ATOM 2710 O O . LEU A 1 318 ? 23.149 8.688 -13.501 1.00 97.06 318 LEU A O 1
ATOM 2714 N N . ARG A 1 319 ? 22.997 8.410 -11.280 1.00 95.75 319 ARG A N 1
ATOM 2715 C CA . ARG A 1 319 ? 24.017 9.418 -10.955 1.00 95.75 319 ARG A CA 1
ATOM 2716 C C . ARG A 1 319 ? 25.346 9.103 -11.644 1.00 95.75 319 ARG A C 1
ATOM 2718 O O . ARG A 1 319 ? 25.928 10.003 -12.238 1.00 95.75 319 ARG A O 1
ATOM 2725 N N . ARG A 1 320 ? 25.787 7.840 -11.619 1.00 94.94 320 ARG A N 1
ATOM 2726 C CA . ARG A 1 320 ? 27.036 7.410 -12.270 1.00 94.94 320 ARG A CA 1
ATOM 2727 C C . ARG A 1 320 ? 26.971 7.509 -13.795 1.00 94.94 320 ARG A C 1
ATOM 2729 O O . ARG A 1 320 ? 27.874 8.060 -14.410 1.00 94.94 320 ARG A O 1
ATOM 2736 N N . ILE A 1 321 ? 25.873 7.056 -14.403 1.00 94.50 321 ILE A N 1
ATOM 2737 C CA . ILE A 1 321 ? 25.685 7.078 -15.866 1.00 94.50 321 ILE A CA 1
ATOM 2738 C C . ILE A 1 321 ? 25.633 8.514 -16.418 1.00 94.50 321 ILE A C 1
ATOM 2740 O O . ILE A 1 321 ? 26.115 8.791 -17.521 1.00 94.50 321 ILE A O 1
ATOM 2744 N N . PHE A 1 322 ? 25.046 9.450 -15.670 1.00 93.56 322 PHE A N 1
ATOM 2745 C CA . PHE A 1 322 ? 24.943 10.849 -16.092 1.00 93.56 322 PHE A CA 1
ATOM 2746 C C . PHE A 1 322 ? 26.150 11.714 -15.693 1.00 93.56 322 PHE A C 1
ATOM 2748 O O . PHE A 1 322 ? 26.266 12.837 -16.192 1.00 93.56 322 PHE A O 1
ATOM 2755 N N . ASP A 1 323 ? 27.081 11.194 -14.889 1.00 90.88 323 ASP A N 1
ATOM 2756 C CA . ASP A 1 323 ? 28.344 11.861 -14.569 1.00 90.88 323 ASP A CA 1
ATOM 2757 C C . ASP A 1 323 ? 29.301 11.807 -15.765 1.00 90.88 323 ASP A C 1
ATOM 2759 O O . ASP A 1 323 ? 30.049 10.852 -15.986 1.00 90.88 323 ASP A O 1
ATOM 2763 N N . LYS A 1 324 ? 29.282 12.883 -16.553 1.00 86.81 324 LYS A N 1
ATOM 2764 C CA . LYS A 1 324 ? 30.136 13.016 -17.733 1.00 86.81 324 LYS A CA 1
ATOM 2765 C C . LYS A 1 324 ? 31.617 13.064 -17.383 1.00 86.81 324 LYS A C 1
ATOM 2767 O O . LYS A 1 324 ? 32.397 12.687 -18.238 1.00 86.81 324 LYS A O 1
ATOM 2772 N N . SER A 1 325 ? 32.005 13.534 -16.197 1.00 84.06 325 SER A N 1
ATOM 2773 C CA . SER A 1 325 ? 33.418 13.725 -15.847 1.00 84.06 325 SER A CA 1
ATOM 2774 C C . SER A 1 325 ? 34.123 12.399 -15.575 1.00 84.06 325 SER A C 1
ATOM 2776 O O . SER A 1 325 ? 35.264 12.198 -15.991 1.00 84.06 325 SER A O 1
ATOM 2778 N N . ARG A 1 326 ? 33.412 11.478 -14.920 1.00 83.25 326 ARG A N 1
ATOM 2779 C CA . ARG A 1 326 ? 33.949 10.189 -14.488 1.00 83.25 326 ARG A CA 1
ATOM 2780 C C . ARG A 1 326 ? 33.626 9.060 -15.455 1.00 83.25 326 ARG A C 1
ATOM 2782 O O . ARG A 1 326 ? 34.452 8.174 -15.640 1.00 83.25 326 ARG A O 1
ATOM 2789 N N . TYR A 1 327 ? 32.463 9.102 -16.108 1.00 83.25 327 TYR A N 1
ATOM 2790 C CA . TYR A 1 327 ? 32.095 8.082 -17.090 1.00 83.25 327 TYR A CA 1
ATOM 2791 C C . TYR A 1 327 ? 32.766 8.304 -18.460 1.00 83.25 327 TYR A C 1
ATOM 2793 O O . TYR A 1 327 ? 32.890 7.369 -19.247 1.00 83.25 327 TYR A O 1
ATOM 2801 N N . TYR A 1 328 ? 33.214 9.530 -18.764 1.00 74.38 328 TYR A N 1
ATOM 2802 C CA . TYR A 1 328 ? 33.795 9.871 -20.065 1.00 74.38 328 TYR A CA 1
ATOM 2803 C C . TYR A 1 328 ? 34.887 10.953 -19.960 1.00 74.38 328 TYR A C 1
ATOM 2805 O O . TYR A 1 328 ? 34.590 12.126 -19.735 1.00 74.38 328 TYR A O 1
ATOM 2813 N N . LYS A 1 329 ? 36.162 10.620 -20.203 1.00 61.69 329 LYS A N 1
ATOM 2814 C CA . LYS A 1 329 ? 37.209 11.655 -20.283 1.00 61.69 329 LYS A CA 1
ATOM 2815 C C . LYS A 1 329 ? 37.225 12.281 -21.678 1.00 61.69 329 LYS A C 1
ATOM 2817 O O . LYS A 1 329 ? 37.607 11.664 -22.667 1.00 61.69 329 LYS A O 1
ATOM 2822 N N . LYS A 1 330 ? 36.845 13.562 -21.744 1.00 55.69 330 LYS A N 1
ATOM 2823 C CA . LYS A 1 330 ? 36.693 14.332 -22.993 1.00 55.69 330 LYS A CA 1
ATOM 2824 C C . LYS A 1 330 ? 37.979 14.463 -23.826 1.00 55.69 330 LYS A C 1
ATOM 2826 O O . LYS A 1 330 ? 37.859 14.652 -25.029 1.00 55.69 330 LYS A O 1
ATOM 2831 N N . LYS A 1 331 ? 39.168 14.377 -23.208 1.00 51.00 331 LYS A N 1
ATOM 2832 C CA . LYS A 1 331 ? 40.453 14.642 -23.882 1.00 51.00 331 LYS A CA 1
ATOM 2833 C C . LYS A 1 331 ? 40.865 13.560 -24.895 1.00 51.00 331 LYS A C 1
ATOM 2835 O O . LYS A 1 331 ? 41.380 13.935 -25.936 1.00 51.00 331 LYS A O 1
ATOM 2840 N N . ASN A 1 332 ? 40.544 12.279 -24.663 1.00 51.41 332 ASN A N 1
ATOM 2841 C CA . ASN A 1 332 ? 41.030 11.169 -25.511 1.00 51.41 332 ASN A CA 1
ATOM 2842 C C . ASN A 1 332 ? 39.919 10.263 -26.083 1.00 51.41 332 ASN A C 1
ATOM 2844 O O . ASN A 1 332 ? 40.216 9.235 -26.674 1.00 51.41 332 ASN A O 1
ATOM 2848 N N . LYS A 1 333 ? 38.630 10.595 -25.890 1.00 58.03 333 LYS A N 1
ATOM 2849 C CA . LYS A 1 333 ? 37.478 9.715 -26.214 1.00 58.03 333 LYS A CA 1
ATOM 2850 C C . LYS A 1 333 ? 37.504 8.334 -25.522 1.00 58.03 333 LYS A C 1
ATOM 2852 O O . LYS A 1 333 ? 36.692 7.476 -25.856 1.00 58.03 333 LYS A O 1
ATOM 2857 N N . GLU A 1 334 ? 38.370 8.133 -24.530 1.00 60.31 334 GLU A N 1
ATOM 2858 C CA . GLU A 1 334 ? 38.481 6.878 -23.786 1.00 60.31 334 GLU A CA 1
ATOM 2859 C C . GLU A 1 334 ? 37.373 6.721 -22.737 1.00 60.31 334 GLU A C 1
ATOM 2861 O O . GLU A 1 334 ? 37.013 7.651 -21.998 1.00 60.31 334 GLU A O 1
ATOM 2866 N N . VAL A 1 335 ? 36.843 5.502 -22.655 1.00 63.34 335 VAL A N 1
ATOM 2867 C CA . VAL A 1 335 ? 35.886 5.094 -21.627 1.00 63.34 335 VAL A CA 1
ATOM 2868 C C . VAL A 1 335 ? 36.669 4.688 -20.379 1.00 63.34 335 VAL A C 1
ATOM 2870 O O . VAL A 1 335 ? 37.172 3.580 -20.289 1.00 63.34 335 VAL A O 1
ATOM 2873 N N . VAL A 1 336 ? 36.775 5.595 -19.406 1.00 75.88 336 VAL A N 1
ATOM 2874 C CA . VAL A 1 336 ? 37.580 5.378 -18.182 1.00 75.88 336 VAL A CA 1
ATOM 2875 C C . VAL A 1 336 ? 36.730 4.886 -16.997 1.00 75.88 336 VAL A C 1
ATOM 2877 O O . VAL A 1 336 ? 37.259 4.441 -15.987 1.00 75.88 336 VAL A O 1
ATOM 2880 N N . GLY A 1 337 ? 35.398 4.960 -17.097 1.00 86.69 337 GLY A N 1
ATOM 2881 C CA . GLY A 1 337 ? 34.485 4.714 -15.972 1.00 86.69 337 GLY A CA 1
ATOM 2882 C C . GLY A 1 337 ? 33.463 3.596 -16.173 1.00 86.69 337 GLY A C 1
ATOM 2883 O O . GLY A 1 337 ? 32.461 3.604 -15.459 1.00 86.69 337 GLY A O 1
ATOM 2884 N N . GLN A 1 338 ? 33.653 2.690 -17.141 1.00 91.31 338 GLN A N 1
ATOM 2885 C CA . GLN A 1 338 ? 32.667 1.640 -17.435 1.00 91.31 338 GLN A CA 1
ATOM 2886 C C . GLN A 1 338 ? 32.464 0.699 -16.242 1.00 91.31 338 GLN A C 1
ATOM 2888 O O . GLN A 1 338 ? 31.330 0.564 -15.797 1.00 91.31 338 GLN A O 1
ATOM 2893 N N . ASP A 1 339 ? 33.536 0.182 -15.637 1.00 93.00 339 ASP A N 1
ATOM 2894 C CA . ASP A 1 339 ? 33.451 -0.717 -14.473 1.00 93.00 339 ASP A CA 1
ATOM 2895 C C . ASP A 1 339 ? 32.712 -0.071 -13.290 1.00 93.00 339 ASP A C 1
ATOM 2897 O O . ASP A 1 339 ? 31.912 -0.700 -12.599 1.00 93.00 339 ASP A O 1
ATOM 2901 N N . TRP A 1 340 ? 32.917 1.234 -13.087 1.00 93.94 340 TRP A N 1
ATOM 2902 C CA . TRP A 1 340 ? 32.235 2.009 -12.049 1.00 93.94 340 TRP A CA 1
ATOM 2903 C C . TRP A 1 340 ? 30.726 2.142 -12.303 1.00 93.94 340 TRP A C 1
ATOM 2905 O O . TRP A 1 340 ? 29.933 2.166 -11.354 1.00 93.94 340 TRP A O 1
ATOM 2915 N N . VAL A 1 341 ? 30.311 2.238 -13.567 1.00 95.62 341 VAL A N 1
ATOM 2916 C CA . VAL A 1 341 ? 28.896 2.215 -13.960 1.00 95.62 341 VAL A CA 1
ATOM 2917 C C . VAL A 1 341 ? 28.331 0.800 -13.846 1.00 95.62 341 VAL A C 1
ATOM 2919 O O . VAL A 1 341 ? 27.259 0.636 -13.259 1.00 95.62 341 VAL A O 1
ATOM 2922 N N . ASP A 1 342 ? 29.061 -0.203 -14.327 1.00 96.19 342 ASP A N 1
ATOM 2923 C CA . ASP A 1 342 ? 28.664 -1.612 -14.318 1.00 96.19 342 ASP A CA 1
ATOM 2924 C C . ASP A 1 342 ? 28.414 -2.114 -12.903 1.00 96.19 342 ASP A C 1
ATOM 2926 O O . ASP A 1 342 ? 27.358 -2.684 -12.640 1.00 96.19 342 ASP A O 1
ATOM 2930 N N . GLU A 1 343 ? 29.298 -1.791 -11.959 1.00 97.25 343 GLU A N 1
ATOM 2931 C CA . GLU A 1 343 ? 29.125 -2.114 -10.541 1.00 97.25 343 GLU A CA 1
ATOM 2932 C C . GLU A 1 343 ? 27.777 -1.599 -9.995 1.00 97.25 343 GLU A C 1
ATOM 2934 O O . GLU A 1 343 ? 27.076 -2.286 -9.247 1.00 97.25 343 GLU A O 1
ATOM 2939 N N . ALA A 1 344 ? 27.374 -0.378 -10.362 1.00 97.31 344 ALA A N 1
ATOM 2940 C CA . ALA A 1 344 ? 26.118 0.194 -9.883 1.00 97.31 344 ALA A CA 1
ATOM 2941 C C . ALA A 1 344 ? 24.892 -0.364 -10.613 1.00 97.31 344 ALA A C 1
ATOM 2943 O O . ALA A 1 344 ? 23.858 -0.586 -9.975 1.00 97.31 344 ALA A O 1
ATOM 2944 N N . VAL A 1 345 ? 24.988 -0.591 -11.924 1.00 97.81 345 VAL A N 1
ATOM 2945 C CA . VAL A 1 345 ? 23.916 -1.204 -12.719 1.00 97.81 345 VAL A CA 1
ATOM 2946 C C . VAL A 1 345 ? 23.688 -2.649 -12.281 1.00 97.81 345 VAL A C 1
ATOM 2948 O O . VAL A 1 345 ? 22.533 -3.061 -12.149 1.00 97.81 345 VAL A O 1
ATOM 2951 N N . GLU A 1 346 ? 24.744 -3.400 -11.974 1.00 97.12 346 GLU A N 1
ATOM 2952 C CA . GLU A 1 346 ? 24.628 -4.794 -11.553 1.00 97.12 346 GLU A CA 1
ATOM 2953 C C . GLU A 1 346 ? 23.948 -4.910 -10.189 1.00 97.12 346 GLU A C 1
ATOM 2955 O O . GLU A 1 346 ? 22.994 -5.670 -10.041 1.00 97.12 346 GLU A O 1
ATOM 2960 N N . LYS A 1 347 ? 24.265 -4.021 -9.240 1.00 96.44 347 LYS A N 1
ATOM 2961 C CA . LYS A 1 347 ? 23.518 -3.925 -7.971 1.00 96.44 347 LYS A CA 1
ATOM 2962 C C . LYS A 1 347 ? 22.019 -3.677 -8.185 1.00 96.44 347 LYS A C 1
ATOM 2964 O O . LYS A 1 347 ? 21.199 -4.132 -7.380 1.00 96.44 347 LYS A O 1
ATOM 2969 N N . VAL A 1 348 ? 21.622 -2.934 -9.223 1.00 96.81 348 VAL A N 1
ATOM 2970 C CA . VAL A 1 348 ? 20.200 -2.779 -9.589 1.00 96.81 348 VAL A CA 1
ATOM 2971 C C . VAL A 1 348 ? 19.657 -4.081 -10.182 1.00 96.81 348 VAL A C 1
ATOM 2973 O O . VAL A 1 348 ? 18.562 -4.507 -9.798 1.00 96.81 348 VAL A O 1
ATOM 2976 N N . ARG A 1 349 ? 20.408 -4.715 -11.088 1.00 94.62 349 ARG A N 1
ATOM 2977 C CA . ARG A 1 349 ? 20.036 -5.948 -11.795 1.00 94.62 349 ARG A CA 1
ATOM 2978 C C . ARG A 1 349 ? 19.820 -7.122 -10.846 1.00 94.62 349 ARG A C 1
ATOM 2980 O O . ARG A 1 349 ? 18.774 -7.765 -10.944 1.00 94.62 349 ARG A O 1
ATOM 2987 N N . GLU A 1 350 ? 20.735 -7.347 -9.907 1.00 92.25 350 GLU A N 1
ATOM 2988 C CA . GLU A 1 350 ? 20.637 -8.361 -8.847 1.00 92.25 350 GLU A CA 1
ATOM 2989 C C . GLU A 1 350 ? 19.268 -8.308 -8.163 1.00 92.25 350 GLU A C 1
ATOM 2991 O O . GLU A 1 350 ? 18.561 -9.309 -8.038 1.00 92.25 350 GLU A O 1
ATOM 2996 N N . LEU A 1 351 ? 18.851 -7.103 -7.768 1.00 90.44 351 LEU A N 1
ATOM 2997 C CA . LEU A 1 351 ? 17.607 -6.905 -7.039 1.00 90.44 351 LEU A CA 1
ATOM 2998 C C . LEU A 1 351 ? 16.376 -6.943 -7.960 1.00 90.44 351 LEU A C 1
ATOM 3000 O O . LEU A 1 351 ? 15.324 -7.441 -7.559 1.00 90.44 351 LEU A O 1
ATOM 3004 N N . TRP A 1 352 ? 16.490 -6.444 -9.195 1.00 89.94 352 TRP A N 1
ATOM 3005 C CA . TRP A 1 352 ? 15.423 -6.475 -10.206 1.00 89.94 352 TRP A CA 1
ATOM 3006 C C . TRP A 1 352 ? 15.071 -7.895 -10.668 1.00 89.94 352 TRP A C 1
ATOM 3008 O O . TRP A 1 352 ? 13.898 -8.200 -10.921 1.00 89.94 352 TRP A O 1
ATOM 3018 N N . ASN A 1 353 ? 16.082 -8.758 -10.773 1.00 85.81 353 ASN A N 1
ATOM 3019 C CA . ASN A 1 353 ? 15.947 -10.142 -11.217 1.00 85.81 353 ASN A CA 1
ATOM 3020 C C . ASN A 1 353 ? 15.726 -11.133 -10.072 1.00 85.81 353 ASN A C 1
ATOM 3022 O O . ASN A 1 353 ? 15.400 -12.288 -10.342 1.00 85.81 353 ASN A O 1
ATOM 3026 N N . HIS A 1 354 ? 15.839 -10.697 -8.815 1.00 77.31 354 HIS A N 1
ATOM 3027 C CA . HIS A 1 354 ? 15.663 -11.565 -7.658 1.00 77.31 354 HIS A CA 1
ATOM 3028 C C . HIS A 1 354 ? 14.293 -12.287 -7.685 1.00 77.31 354 HIS A C 1
ATOM 3030 O O . HIS A 1 354 ? 13.238 -11.635 -7.644 1.00 77.31 354 HIS A O 1
ATOM 3036 N N . PRO A 1 355 ? 14.256 -13.634 -7.700 1.00 63.47 355 PRO A N 1
ATOM 3037 C CA . PRO A 1 355 ? 13.015 -14.395 -7.785 1.00 63.47 355 PRO A CA 1
ATOM 3038 C C . PRO A 1 355 ? 12.256 -14.360 -6.450 1.00 63.47 355 PRO A C 1
ATOM 3040 O O . PRO A 1 355 ? 12.568 -15.075 -5.500 1.00 63.47 355 PRO A O 1
ATOM 3043 N N . PHE A 1 356 ? 11.204 -13.544 -6.353 1.00 63.78 356 PHE A N 1
ATOM 3044 C CA . PHE A 1 356 ? 10.322 -13.536 -5.178 1.00 63.78 356 PHE A CA 1
ATOM 3045 C C . PHE A 1 356 ? 9.274 -14.655 -5.249 1.00 63.78 356 PHE A C 1
ATOM 3047 O O . PHE A 1 356 ? 8.099 -14.403 -5.508 1.00 63.78 356 PHE A O 1
ATOM 3054 N N . LYS A 1 357 ? 9.680 -15.898 -4.951 1.00 51.47 357 LYS A N 1
ATOM 3055 C CA . LYS A 1 357 ? 8.777 -17.072 -4.891 1.00 51.47 357 LYS A CA 1
ATOM 3056 C C . LYS A 1 357 ? 7.612 -16.916 -3.890 1.00 51.47 357 LYS A C 1
ATOM 3058 O O . LYS A 1 357 ? 6.565 -17.523 -4.062 1.00 51.47 357 LYS A O 1
ATOM 3063 N N . ALA A 1 358 ? 7.755 -16.092 -2.847 1.00 45.84 358 ALA A N 1
ATOM 3064 C CA . ALA A 1 358 ? 6.839 -16.091 -1.696 1.00 45.84 358 ALA A CA 1
ATOM 3065 C C . ALA A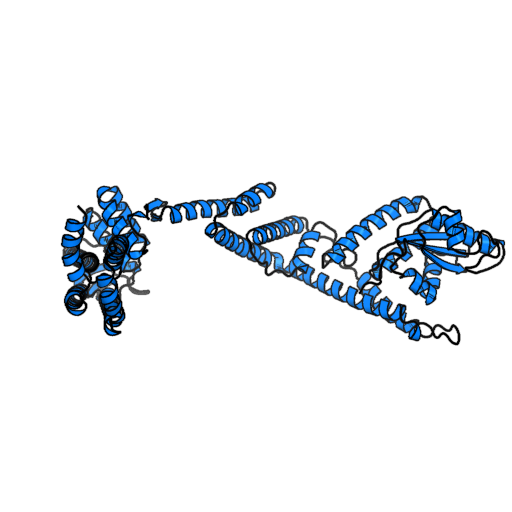 1 358 ? 5.567 -15.216 -1.821 1.00 45.84 358 ALA A C 1
ATOM 3067 O O . ALA A 1 358 ? 4.737 -15.247 -0.904 1.00 45.84 358 ALA A O 1
ATOM 3068 N N . LEU A 1 359 ? 5.421 -14.411 -2.886 1.00 53.22 359 LEU A N 1
ATOM 3069 C CA . LEU A 1 359 ? 4.318 -13.437 -3.049 1.00 53.22 359 LEU A CA 1
ATOM 3070 C C . LEU A 1 359 ? 3.665 -13.425 -4.445 1.00 53.22 359 LEU A C 1
ATOM 3072 O O . LEU A 1 359 ? 2.703 -12.689 -4.656 1.00 53.22 359 LEU A O 1
ATOM 3076 N N . THR A 1 360 ? 4.117 -14.267 -5.377 1.00 52.59 360 THR A N 1
ATOM 3077 C CA . THR A 1 360 ? 3.523 -14.399 -6.722 1.00 52.59 360 THR A CA 1
ATOM 3078 C C . THR A 1 360 ? 2.151 -15.077 -6.712 1.00 52.59 360 THR A C 1
ATOM 3080 O O . THR A 1 360 ? 1.349 -14.853 -7.619 1.00 52.59 360 THR A O 1
ATOM 3083 N N . HIS A 1 361 ? 1.846 -15.842 -5.660 1.00 54.00 361 HIS A N 1
ATOM 3084 C CA . HIS A 1 361 ? 0.555 -16.494 -5.445 1.00 54.00 361 HIS A CA 1
ATOM 3085 C C . HIS A 1 361 ? -0.072 -15.998 -4.141 1.00 54.00 361 HIS A C 1
ATOM 3087 O O . HIS A 1 361 ? -0.050 -16.664 -3.106 1.00 54.00 361 HIS A O 1
ATOM 3093 N N . LEU A 1 362 ? -0.633 -14.786 -4.172 1.00 59.28 362 LEU A N 1
ATOM 3094 C CA . LEU A 1 362 ? -1.544 -14.352 -3.118 1.00 59.28 362 LEU A CA 1
ATOM 3095 C C . LEU A 1 362 ? -2.751 -15.298 -3.129 1.00 59.28 362 LEU A C 1
ATOM 3097 O O . LEU A 1 362 ? -3.488 -15.349 -4.113 1.00 59.28 362 LEU A O 1
ATOM 3101 N N . SER A 1 363 ? -2.932 -16.072 -2.055 1.00 64.19 363 SER A N 1
ATOM 3102 C CA . SER A 1 363 ? -4.057 -17.009 -1.951 1.00 64.19 363 SER A CA 1
ATOM 3103 C C . SER A 1 363 ? -5.391 -16.293 -2.199 1.00 64.19 363 SER A C 1
ATOM 3105 O O . SER A 1 363 ? -5.568 -15.131 -1.824 1.00 64.19 363 SER A O 1
ATOM 3107 N N . SER A 1 364 ? -6.371 -16.988 -2.776 1.00 65.75 364 SER A N 1
ATOM 3108 C CA . SER A 1 364 ? -7.737 -16.462 -2.952 1.00 65.75 364 SER A CA 1
ATOM 3109 C C . SER A 1 364 ? -8.337 -15.942 -1.635 1.00 65.75 364 SER A C 1
ATOM 3111 O O . SER A 1 364 ? -9.065 -14.947 -1.618 1.00 65.75 364 SER A O 1
ATOM 3113 N N . LYS A 1 365 ? -7.950 -16.556 -0.508 1.00 71.94 365 LYS A N 1
ATOM 3114 C CA . LYS A 1 365 ? -8.292 -16.114 0.849 1.00 71.94 365 LYS A CA 1
ATOM 3115 C C . LYS A 1 365 ? -7.728 -14.722 1.160 1.00 71.94 365 LYS A C 1
ATOM 3117 O O . LYS A 1 365 ? -8.446 -13.917 1.745 1.00 71.94 365 LYS A O 1
ATOM 3122 N N . TRP A 1 366 ? -6.490 -14.407 0.767 1.00 72.12 366 TRP A N 1
ATOM 3123 C CA . TRP A 1 366 ? -5.876 -13.091 0.996 1.00 72.12 366 TRP A CA 1
ATOM 3124 C C . TRP A 1 366 ? -6.631 -11.962 0.292 1.00 72.12 366 TRP A C 1
ATOM 3126 O O . TRP A 1 366 ? -6.908 -10.952 0.928 1.00 72.12 366 TRP A O 1
ATOM 3136 N N . LYS A 1 367 ? -7.024 -12.142 -0.974 1.00 71.25 367 LYS A N 1
ATOM 3137 C CA . LYS A 1 367 ? -7.733 -11.111 -1.757 1.00 71.25 367 LYS A CA 1
ATOM 3138 C C . LYS A 1 367 ? -8.999 -10.611 -1.059 1.00 71.25 367 LYS A C 1
ATOM 3140 O O . LYS A 1 367 ? -9.166 -9.411 -0.866 1.00 71.25 367 LYS A O 1
ATOM 3145 N N . LYS A 1 368 ? -9.849 -11.541 -0.606 1.00 73.88 368 LYS A N 1
ATOM 3146 C CA . LYS A 1 368 ? -11.070 -11.215 0.153 1.00 73.88 368 LYS A CA 1
ATOM 3147 C C . LYS A 1 368 ? -10.750 -10.452 1.444 1.00 73.88 368 LYS A C 1
ATOM 3149 O O . LYS A 1 368 ? -11.454 -9.524 1.816 1.00 73.88 368 LYS A O 1
ATOM 3154 N N . ARG A 1 369 ? -9.665 -10.826 2.122 1.00 75.31 369 ARG A N 1
ATOM 3155 C CA . ARG A 1 369 ? -9.278 -10.277 3.431 1.00 75.31 369 ARG A CA 1
ATOM 3156 C C . ARG A 1 369 ? -8.616 -8.906 3.338 1.00 75.31 369 ARG A C 1
ATOM 3158 O O . ARG A 1 369 ? -8.884 -8.058 4.183 1.00 75.31 369 ARG A O 1
ATOM 3165 N N . ALA A 1 370 ? -7.772 -8.693 2.332 1.00 75.94 370 ALA A N 1
ATOM 3166 C CA . ALA A 1 370 ? -7.200 -7.389 2.033 1.00 75.94 370 ALA A CA 1
ATOM 3167 C C . ALA A 1 370 ? -8.322 -6.401 1.714 1.00 75.94 370 ALA A C 1
ATOM 3169 O O . ALA A 1 370 ? -8.377 -5.350 2.342 1.00 75.94 370 ALA A O 1
ATOM 3170 N N . PHE A 1 371 ? -9.277 -6.809 0.873 1.00 77.44 371 PHE A N 1
ATOM 3171 C CA . PHE A 1 371 ? -10.470 -6.019 0.586 1.00 77.44 371 PHE A CA 1
ATOM 3172 C C . PHE A 1 371 ? -11.227 -5.632 1.863 1.00 77.44 371 PHE A C 1
ATOM 3174 O O . PHE A 1 371 ? -11.444 -4.450 2.101 1.00 77.44 371 PHE A O 1
ATOM 3181 N N . MET A 1 372 ? -11.523 -6.591 2.751 1.00 79.19 372 MET A N 1
ATOM 3182 C CA . MET A 1 372 ? -12.177 -6.290 4.033 1.00 79.19 372 MET A CA 1
ATOM 3183 C C . MET A 1 372 ? -11.405 -5.262 4.868 1.00 79.19 372 MET A C 1
ATOM 3185 O O . MET A 1 372 ? -11.995 -4.310 5.372 1.00 79.19 372 MET A O 1
ATOM 3189 N N . LEU A 1 373 ? -10.086 -5.438 5.013 1.00 81.44 373 LEU A N 1
ATOM 3190 C CA . LEU A 1 373 ? -9.252 -4.517 5.784 1.00 81.44 373 LEU A CA 1
ATOM 3191 C C . LEU A 1 373 ? -9.259 -3.109 5.172 1.00 81.44 373 LEU A C 1
ATOM 3193 O O . LEU A 1 373 ? -9.369 -2.129 5.904 1.00 81.44 373 LEU A O 1
ATOM 3197 N N . GLN A 1 374 ? -9.185 -3.002 3.846 1.00 79.50 374 GLN A N 1
ATOM 3198 C CA . GLN A 1 374 ? -9.253 -1.722 3.143 1.00 79.50 374 GLN A CA 1
ATOM 3199 C C . GLN A 1 374 ? -10.598 -1.033 3.324 1.00 79.50 374 GLN A C 1
ATOM 3201 O O . GLN A 1 374 ? -10.630 0.165 3.587 1.00 79.50 374 GLN A O 1
ATOM 3206 N N . THR A 1 375 ? -11.700 -1.772 3.225 1.00 79.25 375 THR A N 1
ATOM 3207 C CA . THR A 1 375 ? -13.036 -1.212 3.427 1.00 79.25 375 THR A CA 1
ATOM 3208 C C . THR A 1 375 ? -13.205 -0.704 4.860 1.00 79.25 375 THR A C 1
ATOM 3210 O O . THR A 1 375 ? -13.677 0.415 5.057 1.00 79.25 375 THR A O 1
ATOM 3213 N N . CYS A 1 376 ? -12.726 -1.449 5.865 1.00 82.69 376 CYS A N 1
ATOM 3214 C CA . CYS A 1 376 ? -12.722 -0.970 7.249 1.00 82.69 376 CYS A CA 1
ATOM 3215 C C . CYS A 1 376 ? -11.917 0.327 7.410 1.00 82.69 376 CYS A C 1
ATOM 3217 O O . CYS A 1 376 ? -12.377 1.251 8.077 1.00 82.69 376 CYS A O 1
ATOM 3219 N N . LEU A 1 377 ? -10.732 0.410 6.798 1.00 83.75 377 LEU A N 1
ATOM 3220 C CA . LEU A 1 377 ? -9.880 1.604 6.852 1.00 83.75 377 LEU A CA 1
ATOM 3221 C C . LEU A 1 377 ? -10.514 2.802 6.141 1.00 83.75 377 LEU A C 1
ATOM 3223 O O . LEU A 1 377 ? -10.449 3.924 6.644 1.00 83.75 377 LEU A O 1
ATOM 3227 N N . HIS A 1 378 ? -11.160 2.560 5.003 1.00 82.38 378 HIS A N 1
ATOM 3228 C CA . HIS A 1 378 ? -11.884 3.571 4.246 1.00 82.38 378 HIS A CA 1
ATOM 3229 C C . HIS A 1 378 ? -13.007 4.198 5.084 1.00 82.38 378 HIS A C 1
ATOM 3231 O O . HIS A 1 378 ? -13.055 5.419 5.242 1.00 82.38 378 HIS A O 1
ATOM 3237 N N . TRP A 1 379 ? -13.853 3.379 5.709 1.00 82.50 379 TRP A N 1
ATOM 3238 C CA . TRP A 1 379 ? -14.920 3.876 6.581 1.00 82.50 379 TRP A CA 1
ATOM 3239 C C . TRP A 1 379 ? -14.400 4.522 7.859 1.00 82.50 379 TRP A C 1
ATOM 3241 O O . TRP A 1 379 ? -14.911 5.560 8.278 1.00 82.50 379 TRP A O 1
ATOM 3251 N N . TYR A 1 380 ? -13.348 3.959 8.453 1.00 86.06 380 TYR A N 1
ATOM 3252 C CA . TYR A 1 380 ? -12.685 4.556 9.608 1.00 86.06 380 TYR A CA 1
ATOM 3253 C C . TYR A 1 380 ? -12.220 5.987 9.296 1.00 86.06 380 TYR A C 1
ATOM 3255 O O . TYR A 1 380 ? -12.424 6.891 10.108 1.00 86.06 380 TYR A O 1
ATOM 3263 N N . LYS A 1 381 ? -11.686 6.215 8.089 1.00 84.81 381 LYS A N 1
ATOM 3264 C CA . LYS A 1 381 ? -11.302 7.542 7.595 1.00 84.81 381 LYS A CA 1
ATOM 3265 C C . LYS A 1 381 ? -12.506 8.459 7.359 1.00 84.81 381 LYS A C 1
ATOM 3267 O O . LYS A 1 381 ? -12.454 9.613 7.776 1.00 84.81 381 LYS A O 1
ATOM 3272 N N . ILE A 1 382 ? -13.588 7.968 6.747 1.00 82.38 382 ILE A N 1
ATOM 3273 C CA . ILE A 1 382 ? -14.834 8.741 6.545 1.00 82.38 382 ILE A CA 1
ATOM 3274 C C . ILE A 1 382 ? -15.402 9.236 7.875 1.00 82.38 382 ILE A C 1
ATOM 3276 O O . ILE A 1 382 ? -15.843 10.377 7.979 1.00 82.38 382 ILE A O 1
ATOM 3280 N N . LEU A 1 383 ? -15.329 8.413 8.919 1.00 84.56 383 LEU A N 1
ATOM 3281 C CA . LEU A 1 383 ? -15.756 8.784 10.265 1.00 84.56 383 LEU A CA 1
ATOM 3282 C C . LEU A 1 383 ? -14.791 9.755 10.966 1.00 84.56 383 LEU A C 1
ATOM 3284 O O . LEU A 1 383 ? -14.967 10.010 12.157 1.00 84.56 383 LEU A O 1
ATOM 3288 N N . GLY A 1 384 ? -13.766 10.276 10.284 1.00 83.31 384 GLY A N 1
ATOM 3289 C CA . GLY A 1 384 ? -12.757 11.192 10.826 1.00 83.31 384 GLY A CA 1
ATOM 3290 C C . GLY A 1 384 ? -11.668 10.506 11.655 1.00 83.31 384 GLY A C 1
ATOM 3291 O O . GLY A 1 384 ? -11.005 11.156 12.463 1.00 83.31 384 GLY A O 1
ATOM 3292 N N . GLY A 1 385 ? -11.516 9.187 11.528 1.00 82.06 385 GLY A N 1
ATOM 3293 C CA . GLY A 1 385 ? -10.428 8.439 12.145 1.00 82.06 385 GLY A CA 1
ATOM 3294 C C . GLY A 1 385 ? -9.112 8.631 11.390 1.00 82.06 385 GLY A C 1
ATOM 3295 O O . GLY A 1 385 ? -9.076 8.644 10.160 1.00 82.06 385 GLY A O 1
ATOM 3296 N N . GLN A 1 386 ? -8.009 8.742 12.128 1.00 78.44 386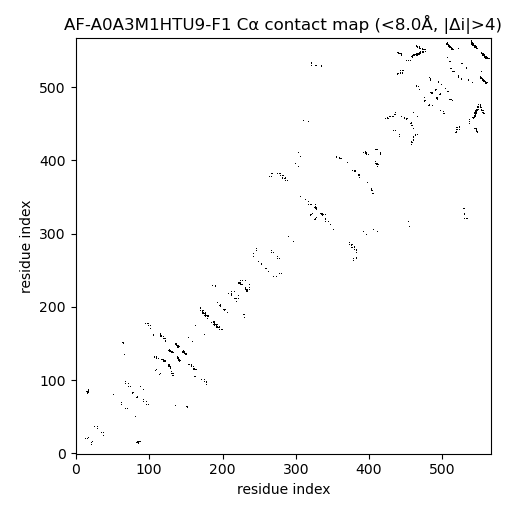 GLN A N 1
ATOM 3297 C CA . GLN A 1 386 ? -6.662 8.721 11.556 1.00 78.44 386 GLN A CA 1
ATOM 3298 C C . GLN A 1 386 ? -6.081 7.316 11.691 1.00 78.44 386 GLN A C 1
ATOM 3300 O O . GLN A 1 386 ? -5.846 6.826 12.798 1.00 78.44 386 GLN A O 1
ATOM 3305 N N . SER A 1 387 ? -5.946 6.630 10.558 1.00 67.94 387 SER A N 1
ATOM 3306 C CA . SER A 1 387 ? -5.351 5.296 10.480 1.00 67.94 387 SER A CA 1
ATOM 3307 C C . SER A 1 387 ? -3.915 5.338 11.010 1.00 67.94 387 SER A C 1
ATOM 3309 O O . SER A 1 387 ? -3.123 6.180 10.596 1.00 67.94 387 SER A O 1
ATOM 3311 N N . LYS A 1 388 ? -3.568 4.417 11.917 1.00 70.69 388 LYS A N 1
ATOM 3312 C CA . LYS A 1 388 ? -2.180 4.210 12.371 1.00 70.69 388 LYS A CA 1
ATOM 3313 C C . LYS A 1 388 ? -1.366 3.353 11.393 1.00 70.69 388 LYS A C 1
ATOM 3315 O O . LYS A 1 388 ? -0.207 3.040 11.670 1.00 70.69 388 LYS A O 1
ATOM 3320 N N . LEU A 1 389 ? -1.957 2.909 10.282 1.00 71.44 389 LEU A N 1
ATOM 3321 C CA . LEU A 1 389 ? -1.207 2.182 9.266 1.00 71.44 389 LEU A CA 1
ATOM 3322 C C . LEU A 1 389 ? -0.249 3.121 8.547 1.00 71.44 389 LEU A C 1
ATOM 3324 O O . LEU A 1 389 ? -0.544 4.288 8.303 1.00 71.44 389 LEU A O 1
ATOM 3328 N N . SER A 1 390 ? 0.892 2.573 8.139 1.00 70.06 390 SER A N 1
ATOM 3329 C CA . SER A 1 390 ? 1.768 3.294 7.227 1.00 70.06 390 SER A CA 1
ATOM 3330 C C . SER A 1 390 ? 1.088 3.412 5.856 1.00 70.06 390 SER A C 1
ATOM 3332 O O . SER A 1 390 ? 0.470 2.454 5.382 1.00 70.06 390 SER A O 1
ATOM 3334 N N . LYS A 1 391 ? 1.220 4.576 5.205 1.00 74.81 391 LYS A N 1
ATOM 3335 C CA . LYS A 1 391 ? 0.653 4.836 3.868 1.00 74.81 391 LYS A CA 1
ATOM 3336 C C . LYS A 1 391 ? 1.086 3.785 2.843 1.00 74.81 391 LYS A C 1
ATOM 3338 O O . LYS A 1 391 ? 0.323 3.445 1.945 1.00 74.81 391 LYS A O 1
ATOM 3343 N N . GLU A 1 392 ? 2.294 3.235 2.985 1.00 72.88 392 GLU A N 1
ATOM 3344 C CA . GLU A 1 392 ? 2.772 2.168 2.107 1.00 72.88 392 GLU A CA 1
ATOM 3345 C C . GLU A 1 392 ? 1.914 0.911 2.233 1.00 72.88 392 GLU A C 1
ATOM 3347 O O . GLU A 1 392 ? 1.580 0.298 1.226 1.00 72.88 392 GLU A O 1
ATOM 3352 N N . LEU A 1 393 ? 1.526 0.524 3.450 1.00 76.00 393 LEU A N 1
ATOM 3353 C CA . LEU A 1 393 ? 0.713 -0.669 3.651 1.00 76.00 393 LEU A CA 1
ATOM 3354 C C . LEU A 1 393 ? -0.697 -0.498 3.072 1.00 76.00 393 LEU A C 1
ATOM 3356 O O . LEU A 1 393 ? -1.220 -1.447 2.498 1.00 76.00 393 LEU A O 1
ATOM 3360 N N . GLU A 1 394 ? -1.282 0.697 3.156 1.00 77.56 394 GLU A N 1
ATOM 3361 C CA . GLU A 1 394 ? -2.578 1.007 2.530 1.00 77.56 394 GLU A CA 1
ATOM 3362 C C . GLU A 1 394 ? -2.511 0.841 1.001 1.00 77.56 394 GLU A C 1
ATOM 3364 O O . GLU A 1 394 ? -3.296 0.093 0.415 1.00 77.56 394 GLU A O 1
ATOM 3369 N N . ILE A 1 395 ? -1.489 1.426 0.369 1.00 76.12 395 ILE A N 1
ATOM 3370 C CA . ILE A 1 395 ? -1.263 1.338 -1.083 1.00 76.12 395 ILE A CA 1
ATOM 3371 C C . ILE A 1 395 ? -0.992 -0.105 -1.527 1.00 76.12 395 ILE A C 1
ATOM 3373 O O . ILE A 1 395 ? -1.404 -0.521 -2.615 1.00 76.12 395 ILE A O 1
ATOM 3377 N N . LEU A 1 396 ? -0.309 -0.894 -0.699 1.00 75.31 396 LEU A N 1
ATOM 3378 C CA . LEU A 1 396 ? -0.040 -2.308 -0.963 1.00 75.31 396 LEU A CA 1
ATOM 3379 C C . LEU A 1 396 ? -1.293 -3.176 -0.870 1.00 75.31 396 LEU A C 1
ATOM 3381 O O . LEU A 1 396 ? -1.474 -4.070 -1.698 1.00 75.31 396 LEU A O 1
ATOM 3385 N N . LEU A 1 397 ? -2.167 -2.911 0.101 1.00 76.88 397 LEU A N 1
ATOM 3386 C CA . LEU A 1 397 ? -3.445 -3.611 0.223 1.00 76.88 397 LEU A CA 1
ATOM 3387 C C . LEU A 1 397 ? -4.339 -3.348 -0.997 1.00 76.88 397 LEU A C 1
ATOM 3389 O O . LEU A 1 397 ? -4.974 -4.273 -1.498 1.00 76.88 397 LEU A O 1
ATOM 3393 N N . GLU A 1 398 ? -4.298 -2.137 -1.549 1.00 74.19 398 GLU A N 1
ATOM 3394 C CA . GLU A 1 398 ? -4.986 -1.768 -2.796 1.00 74.19 398 GLU A CA 1
ATOM 3395 C C . GLU A 1 398 ? -4.469 -2.496 -4.037 1.00 74.19 398 GLU A C 1
ATOM 3397 O O . GLU A 1 398 ? -5.218 -2.689 -4.990 1.00 74.19 398 GLU A O 1
ATOM 3402 N N . GLN A 1 399 ? -3.234 -2.990 -4.011 1.00 74.19 399 GLN A N 1
ATOM 3403 C CA . GLN A 1 399 ? -2.667 -3.792 -5.098 1.00 74.19 399 GLN A CA 1
ATOM 3404 C C . GLN A 1 399 ? -2.845 -5.306 -4.888 1.00 74.19 399 GLN A C 1
ATOM 3406 O O . GLN A 1 399 ? -2.341 -6.105 -5.675 1.00 74.19 399 GLN A O 1
ATOM 3411 N N . SER A 1 400 ? -3.575 -5.732 -3.850 1.00 66.50 400 SER A N 1
ATOM 3412 C CA . SER A 1 400 ? -3.745 -7.149 -3.477 1.00 66.50 400 SER A CA 1
ATOM 3413 C C . SER A 1 400 ? -4.427 -8.026 -4.537 1.00 66.50 400 SER A C 1
ATOM 3415 O O . SER A 1 400 ? -4.357 -9.255 -4.456 1.00 66.50 400 SER A O 1
ATOM 3417 N N . GLN A 1 401 ? -5.079 -7.419 -5.531 1.00 61.50 401 GLN A N 1
ATOM 3418 C CA . GLN A 1 401 ? -5.714 -8.128 -6.644 1.00 61.50 401 GLN A CA 1
ATOM 3419 C C . GLN A 1 401 ? -4.720 -8.553 -7.736 1.00 61.50 401 GLN A C 1
ATOM 3421 O O . GLN A 1 401 ? -5.021 -9.470 -8.508 1.00 61.50 401 GLN A O 1
ATOM 3426 N N . GLU A 1 402 ? -3.535 -7.943 -7.776 1.00 64.75 402 GLU A N 1
ATOM 3427 C CA . GLU A 1 402 ? -2.529 -8.124 -8.821 1.00 64.75 402 GLU A CA 1
ATOM 3428 C C . GLU A 1 402 ? -1.458 -9.152 -8.412 1.00 64.75 402 GLU A C 1
ATOM 3430 O O . GLU A 1 402 ? -1.200 -9.379 -7.228 1.00 64.75 402 GLU A O 1
ATOM 3435 N N . LYS A 1 403 ? -0.798 -9.789 -9.391 1.00 67.69 403 LYS A N 1
ATOM 3436 C CA . LYS A 1 403 ? 0.421 -10.569 -9.119 1.00 67.69 403 LYS A CA 1
ATOM 3437 C C . LYS A 1 403 ? 1.533 -9.598 -8.724 1.00 67.69 403 LYS A C 1
ATOM 3439 O O . LYS A 1 403 ? 2.051 -8.866 -9.567 1.00 67.69 403 LYS A O 1
ATOM 3444 N N . LEU A 1 404 ? 1.899 -9.592 -7.446 1.00 68.94 404 LEU A N 1
ATOM 3445 C CA . LEU A 1 404 ? 2.931 -8.702 -6.932 1.00 68.94 404 LEU A CA 1
ATOM 3446 C C . LEU A 1 404 ? 4.327 -9.276 -7.168 1.00 68.94 404 LEU A C 1
ATOM 3448 O O . LEU A 1 404 ? 4.619 -10.433 -6.878 1.00 68.94 404 LEU A O 1
ATOM 3452 N N . SER A 1 405 ? 5.204 -8.419 -7.670 1.00 76.56 405 SER A N 1
ATOM 3453 C CA . SER A 1 405 ? 6.641 -8.649 -7.812 1.00 76.56 405 SER A CA 1
ATOM 3454 C C . SER A 1 405 ? 7.358 -7.319 -7.604 1.00 76.56 405 SER A C 1
ATOM 3456 O O . SER A 1 405 ? 6.722 -6.267 -7.687 1.00 76.56 405 SER A O 1
ATOM 3458 N N . LEU A 1 406 ? 8.676 -7.326 -7.393 1.00 79.94 406 LEU A N 1
ATOM 3459 C CA . LEU A 1 406 ? 9.449 -6.076 -7.333 1.00 79.94 406 LEU A CA 1
ATOM 3460 C C . LEU A 1 406 ? 9.278 -5.205 -8.591 1.00 79.94 406 LEU A C 1
ATOM 3462 O O . LEU A 1 406 ? 9.295 -3.972 -8.500 1.00 79.94 406 LEU A O 1
ATOM 3466 N N . ARG A 1 407 ? 9.037 -5.846 -9.744 1.00 83.81 407 ARG A N 1
ATOM 3467 C CA . ARG A 1 407 ? 8.784 -5.179 -11.027 1.00 83.81 407 ARG A CA 1
ATOM 3468 C C . ARG A 1 407 ? 7.451 -4.432 -11.052 1.00 83.81 407 ARG A C 1
ATOM 3470 O O . ARG A 1 407 ? 7.371 -3.350 -11.624 1.00 83.81 407 ARG A O 1
ATOM 3477 N N . TRP A 1 408 ? 6.431 -4.979 -10.389 1.00 83.19 408 TRP A N 1
ATOM 3478 C CA . TRP A 1 408 ? 5.037 -4.532 -10.497 1.00 83.19 408 TRP A CA 1
ATOM 3479 C C . TRP A 1 408 ? 4.411 -4.053 -9.184 1.00 83.19 408 TRP A C 1
ATOM 3481 O O . TRP A 1 408 ? 3.193 -3.944 -9.099 1.00 83.19 408 TRP A O 1
ATOM 3491 N N . ILE A 1 409 ? 5.231 -3.741 -8.179 1.00 84.31 409 ILE A N 1
ATOM 3492 C CA . ILE A 1 409 ? 4.783 -3.160 -6.912 1.00 84.31 409 ILE A CA 1
ATOM 3493 C C . ILE A 1 409 ? 5.017 -1.651 -6.848 1.00 84.31 409 ILE A C 1
ATOM 3495 O O . ILE A 1 409 ? 6.106 -1.167 -7.178 1.00 84.31 409 ILE A O 1
ATOM 3499 N N . ALA A 1 410 ? 4.006 -0.935 -6.362 1.00 87.56 410 ALA A N 1
ATOM 3500 C CA . ALA A 1 410 ? 4.087 0.456 -5.945 1.00 87.56 410 ALA A CA 1
ATOM 3501 C C . ALA A 1 410 ? 4.075 0.562 -4.416 1.00 87.56 410 ALA A C 1
ATOM 3503 O O . ALA A 1 410 ? 3.263 -0.078 -3.748 1.00 87.56 410 ALA A O 1
ATOM 3504 N N . ILE A 1 411 ? 4.938 1.403 -3.855 1.00 87.69 411 ILE A N 1
ATOM 3505 C CA . ILE A 1 411 ? 4.917 1.731 -2.414 1.00 87.69 411 ILE A CA 1
ATOM 3506 C C . ILE A 1 411 ? 4.377 3.137 -2.129 1.00 87.69 411 ILE A C 1
ATOM 3508 O O . ILE A 1 411 ? 4.259 3.536 -0.975 1.00 87.69 411 ILE A O 1
ATOM 3512 N N . ASN A 1 412 ? 4.064 3.898 -3.178 1.00 87.56 412 ASN A N 1
ATOM 3513 C CA . ASN A 1 412 ? 3.475 5.230 -3.112 1.00 87.56 412 ASN A CA 1
ATOM 3514 C C . ASN A 1 412 ? 2.604 5.498 -4.358 1.00 87.56 412 ASN A C 1
ATOM 3516 O O . ASN A 1 412 ? 2.657 4.763 -5.345 1.00 87.56 412 ASN A O 1
ATOM 3520 N N . GLU A 1 413 ? 1.812 6.569 -4.319 1.00 84.06 413 GLU A N 1
ATOM 3521 C CA . GLU A 1 413 ? 0.874 6.925 -5.394 1.00 84.06 413 GLU A CA 1
ATOM 3522 C C . GLU A 1 413 ? 1.588 7.296 -6.709 1.00 84.06 413 GLU A C 1
ATOM 3524 O O . GLU A 1 413 ? 1.114 6.964 -7.795 1.00 84.06 413 GLU A O 1
ATOM 3529 N N . LYS A 1 414 ? 2.774 7.917 -6.633 1.00 88.94 414 LYS A N 1
ATOM 3530 C CA . LYS A 1 414 ? 3.587 8.249 -7.817 1.00 88.94 414 LYS A CA 1
ATOM 3531 C C . LYS A 1 414 ? 3.993 6.981 -8.574 1.00 88.94 414 LYS A C 1
ATOM 3533 O O . LYS A 1 414 ? 3.824 6.903 -9.789 1.00 88.94 414 LYS A O 1
ATOM 3538 N N . GLU A 1 415 ? 4.477 5.969 -7.859 1.00 89.50 415 GLU A N 1
ATOM 3539 C CA . GLU A 1 415 ? 4.834 4.671 -8.436 1.00 89.50 415 GLU A CA 1
ATOM 3540 C C . GLU A 1 415 ? 3.625 3.917 -8.979 1.00 89.50 415 GLU A C 1
ATOM 3542 O O . GLU A 1 415 ? 3.733 3.259 -10.012 1.00 89.50 415 GLU A O 1
ATOM 3547 N N . ARG A 1 416 ? 2.462 4.026 -8.328 1.00 86.25 416 ARG A N 1
ATOM 3548 C CA . ARG A 1 416 ? 1.235 3.420 -8.849 1.00 86.25 416 ARG A CA 1
ATOM 3549 C C . ARG A 1 416 ? 0.900 3.979 -10.226 1.00 86.25 416 ARG A C 1
ATOM 3551 O O . ARG A 1 416 ? 0.684 3.204 -11.157 1.00 86.25 416 ARG A O 1
ATOM 3558 N N . ARG A 1 417 ? 0.879 5.307 -10.366 1.00 87.94 417 ARG A N 1
ATOM 3559 C CA . ARG A 1 417 ? 0.602 5.975 -11.648 1.00 87.94 417 ARG A CA 1
ATOM 3560 C C . ARG A 1 417 ? 1.618 5.569 -12.714 1.00 87.94 417 ARG A C 1
ATOM 3562 O O . ARG A 1 417 ? 1.227 5.228 -13.828 1.00 87.94 417 ARG A O 1
ATOM 3569 N N . TYR A 1 418 ? 2.898 5.515 -12.341 1.00 90.75 418 TYR A N 1
ATOM 3570 C CA . TYR A 1 418 ? 3.971 5.003 -13.196 1.00 90.75 418 TYR A CA 1
ATOM 3571 C C . TYR A 1 418 ? 3.679 3.578 -13.696 1.00 90.75 418 TYR A C 1
ATOM 3573 O O . TYR A 1 418 ? 3.717 3.332 -14.901 1.00 90.75 418 TYR A O 1
ATOM 3581 N N . LEU A 1 419 ? 3.338 2.635 -12.808 1.00 89.31 419 LEU A N 1
ATOM 3582 C CA . LEU A 1 419 ? 3.099 1.237 -13.191 1.00 89.31 419 LEU A CA 1
ATOM 3583 C C . LEU A 1 419 ? 1.840 1.075 -14.044 1.00 89.31 419 LEU A C 1
ATOM 3585 O O . LEU A 1 419 ? 1.842 0.288 -14.990 1.00 89.31 419 LEU A O 1
ATOM 3589 N N . GLN A 1 420 ? 0.782 1.835 -13.758 1.00 88.44 420 GLN A N 1
ATOM 3590 C CA . GLN A 1 420 ? -0.416 1.871 -14.600 1.00 88.44 420 GLN A CA 1
ATOM 3591 C C . GLN A 1 420 ? -0.092 2.361 -16.014 1.00 88.44 420 GLN A C 1
ATOM 3593 O O . GLN A 1 420 ? -0.526 1.747 -16.991 1.00 88.44 420 GLN A O 1
ATOM 3598 N N . TYR A 1 421 ? 0.697 3.431 -16.138 1.00 90.88 421 TYR A N 1
ATOM 3599 C CA . TYR A 1 421 ? 1.168 3.912 -17.434 1.00 90.88 421 TYR A CA 1
ATOM 3600 C C . TYR A 1 421 ? 2.034 2.863 -18.141 1.00 90.88 421 TYR A C 1
ATOM 3602 O O . TYR A 1 421 ? 1.774 2.532 -19.298 1.00 90.88 421 TYR A O 1
ATOM 3610 N N . ALA A 1 422 ? 3.009 2.282 -17.436 1.00 92.44 422 ALA A N 1
ATOM 3611 C CA . ALA A 1 422 ? 3.901 1.266 -17.985 1.00 92.44 422 ALA A CA 1
ATOM 3612 C C . ALA A 1 422 ? 3.121 0.061 -18.534 1.00 92.44 422 ALA A C 1
ATOM 3614 O O . ALA A 1 422 ? 3.385 -0.373 -19.652 1.00 92.44 422 ALA A O 1
ATOM 3615 N N . ARG A 1 423 ? 2.096 -0.428 -17.821 1.00 91.56 423 ARG A N 1
ATOM 3616 C CA . ARG A 1 423 ? 1.220 -1.511 -18.309 1.00 91.56 423 ARG A CA 1
ATOM 3617 C C . ARG A 1 423 ? 0.512 -1.152 -19.608 1.00 91.56 423 ARG A C 1
ATOM 3619 O O . ARG A 1 423 ? 0.490 -1.972 -20.523 1.00 91.56 423 ARG A O 1
ATOM 3626 N N . LYS A 1 424 ? -0.037 0.063 -19.708 1.00 94.75 424 LYS A N 1
ATOM 3627 C CA . LYS A 1 424 ? -0.698 0.539 -20.933 1.00 94.75 424 LYS A CA 1
ATOM 3628 C C . LYS A 1 424 ? 0.276 0.574 -22.110 1.00 94.75 424 LYS A C 1
ATOM 3630 O O . LYS A 1 424 ? -0.066 0.101 -23.190 1.00 94.75 424 LYS A O 1
ATOM 3635 N N . VAL A 1 425 ? 1.492 1.079 -21.896 1.00 96.44 425 VAL A N 1
ATOM 3636 C CA . VAL A 1 425 ? 2.531 1.128 -22.935 1.00 96.44 425 VAL A CA 1
ATOM 3637 C C . VAL A 1 425 ? 2.983 -0.269 -23.346 1.00 96.44 425 VAL A C 1
ATOM 3639 O O . VAL A 1 425 ? 3.028 -0.548 -24.536 1.00 96.44 425 VAL A O 1
ATOM 3642 N N . LEU A 1 426 ? 3.259 -1.175 -22.404 1.00 95.50 426 LEU A N 1
ATOM 3643 C CA . LEU A 1 426 ? 3.664 -2.544 -22.742 1.00 95.50 426 LEU A CA 1
ATOM 3644 C C . LEU A 1 426 ? 2.560 -3.307 -23.486 1.00 95.50 426 LEU A C 1
ATOM 3646 O O . LEU A 1 426 ? 2.850 -4.022 -24.443 1.00 95.50 426 LEU A O 1
ATOM 3650 N N . ALA A 1 427 ? 1.294 -3.127 -23.097 1.00 95.44 427 ALA A N 1
ATOM 3651 C CA . ALA A 1 427 ? 0.159 -3.712 -23.808 1.00 95.44 427 ALA A CA 1
ATOM 3652 C C . ALA A 1 427 ? 0.023 -3.152 -25.235 1.00 95.44 427 ALA A C 1
ATOM 3654 O O . ALA A 1 427 ? -0.219 -3.910 -26.173 1.00 95.44 427 ALA A O 1
ATOM 3655 N N . TYR A 1 428 ? 0.218 -1.841 -25.411 1.00 97.81 428 TYR A N 1
ATOM 3656 C CA . TYR A 1 428 ? 0.265 -1.202 -26.726 1.00 97.81 428 TYR A CA 1
ATOM 3657 C C . TYR A 1 428 ? 1.434 -1.740 -27.568 1.00 97.81 428 TYR A C 1
ATOM 3659 O O . TYR A 1 428 ? 1.231 -2.178 -28.700 1.00 97.81 428 TYR A O 1
ATOM 3667 N N . ASN A 1 429 ? 2.637 -1.805 -26.996 1.00 98.31 429 ASN A N 1
ATOM 3668 C CA . ASN A 1 429 ? 3.835 -2.304 -27.670 1.00 98.31 429 ASN A CA 1
ATOM 3669 C C . ASN A 1 429 ? 3.692 -3.769 -28.080 1.00 98.31 429 ASN A C 1
ATOM 3671 O O . ASN A 1 429 ? 4.112 -4.119 -29.174 1.00 98.31 429 ASN A O 1
ATOM 3675 N N . LYS A 1 430 ? 3.042 -4.614 -27.270 1.00 97.06 430 LYS A N 1
ATOM 3676 C CA . LYS A 1 430 ? 2.747 -6.004 -27.649 1.00 97.06 430 LYS A CA 1
ATOM 3677 C C . LYS A 1 430 ? 1.930 -6.082 -28.945 1.00 97.06 430 LYS A C 1
ATOM 3679 O O . LYS A 1 430 ? 2.203 -6.941 -29.773 1.00 97.06 430 LYS A O 1
ATOM 3684 N N . LYS A 1 431 ? 0.962 -5.176 -29.137 1.00 97.00 431 LYS A N 1
ATOM 3685 C CA . LYS A 1 431 ? 0.167 -5.088 -30.374 1.00 97.00 431 LYS A CA 1
ATOM 3686 C C . LYS A 1 431 ? 0.960 -4.511 -31.547 1.00 97.00 431 LYS A C 1
ATOM 3688 O O . LYS A 1 431 ? 0.729 -4.899 -32.681 1.00 97.00 431 LYS A O 1
ATOM 3693 N N . MET A 1 432 ? 1.853 -3.554 -31.300 1.00 97.75 432 MET A N 1
ATOM 3694 C CA . MET A 1 432 ? 2.652 -2.931 -32.366 1.00 97.75 432 MET A CA 1
ATOM 3695 C C . MET A 1 432 ? 3.850 -3.778 -32.795 1.00 97.75 432 MET A C 1
ATOM 3697 O O . MET A 1 432 ? 4.289 -3.663 -33.933 1.00 97.75 432 MET A O 1
ATOM 3701 N N . ALA A 1 433 ? 4.353 -4.649 -31.921 1.00 96.44 433 ALA A N 1
ATOM 3702 C CA . ALA A 1 433 ? 5.470 -5.541 -32.209 1.00 96.44 433 ALA A CA 1
ATOM 3703 C C . ALA A 1 433 ? 5.202 -6.465 -33.409 1.00 96.44 433 ALA A C 1
ATOM 3705 O O . ALA A 1 433 ? 6.134 -6.778 -34.136 1.00 96.44 433 ALA A O 1
ATOM 3706 N N . SER A 1 434 ? 3.943 -6.848 -33.659 1.00 95.31 434 SER A N 1
ATOM 3707 C CA . SER A 1 434 ? 3.566 -7.652 -34.832 1.00 95.31 434 SER A CA 1
ATOM 3708 C C . SER A 1 434 ? 3.571 -6.869 -36.151 1.00 95.31 434 SER A C 1
ATOM 3710 O O . SER A 1 434 ? 3.395 -7.466 -37.205 1.00 95.31 434 SER A O 1
ATOM 3712 N N . LYS A 1 435 ? 3.745 -5.540 -36.112 1.00 96.81 435 LYS A N 1
ATOM 3713 C CA . LYS A 1 435 ? 3.769 -4.658 -37.294 1.00 96.81 435 LYS A CA 1
ATOM 3714 C C . LYS A 1 435 ? 5.186 -4.284 -37.747 1.00 96.81 435 LYS A C 1
ATOM 3716 O O . LYS A 1 435 ? 5.337 -3.472 -38.657 1.00 96.81 435 LYS A O 1
ATOM 3721 N N . ILE A 1 436 ? 6.217 -4.805 -37.085 1.00 97.25 436 ILE A N 1
ATOM 3722 C CA . ILE A 1 436 ? 7.631 -4.511 -37.359 1.00 97.25 436 ILE A CA 1
ATOM 3723 C C . ILE A 1 436 ? 8.439 -5.811 -37.399 1.00 97.25 436 ILE A C 1
ATOM 3725 O O . ILE A 1 436 ? 7.923 -6.875 -37.058 1.00 97.25 436 ILE A O 1
ATOM 3729 N N . HIS A 1 437 ? 9.704 -5.743 -37.817 1.00 96.75 437 HIS A N 1
ATOM 3730 C CA . HIS A 1 437 ? 10.529 -6.942 -37.924 1.00 96.75 437 HIS A CA 1
ATOM 3731 C C . HIS A 1 437 ? 10.807 -7.541 -36.534 1.00 96.75 437 HIS A C 1
ATOM 3733 O O . HIS A 1 437 ? 11.016 -6.816 -35.558 1.00 96.75 437 HIS A O 1
ATOM 3739 N N . GLY A 1 438 ? 10.858 -8.873 -36.431 1.00 96.88 438 GLY A N 1
ATOM 3740 C CA . GLY A 1 438 ? 10.994 -9.561 -35.142 1.00 96.88 438 GLY A CA 1
ATOM 3741 C C . GLY A 1 438 ? 12.255 -9.168 -34.362 1.00 96.88 438 GLY A C 1
ATOM 3742 O O . GLY A 1 438 ? 12.217 -9.059 -33.136 1.00 96.88 438 GLY A O 1
ATOM 3743 N N . LEU A 1 439 ? 13.363 -8.896 -35.059 1.00 97.81 439 LEU A N 1
ATOM 3744 C CA . LEU A 1 439 ? 14.609 -8.426 -34.445 1.00 97.81 439 LEU A CA 1
ATOM 3745 C C . LEU A 1 439 ? 14.481 -7.007 -33.863 1.00 97.81 439 LEU A C 1
ATOM 3747 O O . LEU A 1 439 ? 14.952 -6.748 -32.756 1.00 97.81 439 LEU A O 1
ATOM 3751 N N . GLU A 1 440 ? 13.780 -6.111 -34.556 1.00 98.31 440 GLU A N 1
ATOM 3752 C CA . GLU A 1 440 ? 13.523 -4.741 -34.094 1.00 98.31 440 GLU A CA 1
ATOM 3753 C C . GLU A 1 440 ? 12.594 -4.746 -32.877 1.00 98.31 440 GLU A C 1
ATOM 3755 O O . GLU A 1 440 ? 12.886 -4.103 -31.869 1.00 98.31 440 GLU A O 1
ATOM 3760 N N . ALA A 1 441 ? 11.520 -5.545 -32.920 1.00 98.31 441 ALA A N 1
ATOM 3761 C CA . ALA A 1 441 ? 10.611 -5.722 -31.789 1.00 98.31 441 ALA A CA 1
ATOM 3762 C C . ALA A 1 441 ? 11.339 -6.249 -30.543 1.00 98.31 441 ALA A C 1
ATOM 3764 O O . ALA A 1 441 ? 11.132 -5.734 -29.439 1.00 98.31 441 ALA A O 1
ATOM 3765 N N . LYS A 1 442 ? 12.225 -7.241 -30.712 1.00 98.31 442 LYS A N 1
ATOM 3766 C CA . LYS A 1 442 ? 13.067 -7.773 -29.627 1.00 98.31 442 LYS A CA 1
ATOM 3767 C C . LYS A 1 442 ? 13.994 -6.699 -29.057 1.00 98.31 442 LYS A C 1
ATOM 3769 O O . LYS A 1 442 ? 14.089 -6.574 -27.838 1.00 98.31 442 LYS A O 1
ATOM 3774 N N . GLN A 1 443 ? 14.636 -5.895 -29.902 1.00 98.50 443 GLN A N 1
ATOM 3775 C CA . GLN A 1 443 ? 15.519 -4.816 -29.450 1.00 98.50 443 GLN A CA 1
ATOM 3776 C C . GLN A 1 443 ? 14.747 -3.760 -28.639 1.00 98.50 443 GLN A C 1
ATOM 3778 O O . GLN A 1 443 ? 15.180 -3.367 -27.549 1.00 98.50 443 GLN A O 1
ATOM 3783 N N . ILE A 1 444 ? 13.567 -3.351 -29.117 1.00 98.69 444 ILE A N 1
ATOM 3784 C CA . ILE A 1 444 ? 12.692 -2.414 -28.400 1.00 98.69 444 ILE A CA 1
ATOM 3785 C C . ILE A 1 444 ? 12.289 -2.983 -27.034 1.00 98.69 444 ILE A C 1
ATOM 3787 O O . ILE A 1 444 ? 12.310 -2.261 -26.033 1.00 98.69 444 ILE A O 1
ATOM 3791 N N . ALA A 1 445 ? 11.959 -4.275 -26.963 1.00 98.44 445 ALA A N 1
ATOM 3792 C CA . ALA A 1 445 ? 11.636 -4.941 -25.704 1.00 98.44 445 ALA A CA 1
ATOM 3793 C C . ALA A 1 445 ? 12.819 -4.925 -24.720 1.00 98.44 445 ALA A C 1
ATOM 3795 O O . ALA A 1 445 ? 12.623 -4.568 -23.559 1.00 98.44 445 ALA A O 1
ATOM 3796 N N . ILE A 1 446 ? 14.041 -5.223 -25.182 1.00 98.56 446 ILE A N 1
ATOM 3797 C CA . ILE A 1 446 ? 15.270 -5.155 -24.366 1.00 98.56 446 ILE A CA 1
ATOM 3798 C C . ILE A 1 446 ? 15.478 -3.738 -23.820 1.00 98.56 446 ILE A C 1
ATOM 3800 O O . ILE A 1 446 ? 15.693 -3.554 -22.623 1.00 98.56 446 ILE A O 1
ATOM 3804 N N . THR A 1 447 ? 15.352 -2.725 -24.678 1.00 98.62 447 THR A N 1
ATOM 3805 C CA . THR A 1 447 ? 15.524 -1.318 -24.286 1.00 98.62 447 THR A CA 1
ATOM 3806 C C . THR A 1 447 ? 14.497 -0.895 -23.239 1.00 98.62 447 THR A C 1
ATOM 3808 O O . THR A 1 447 ? 14.845 -0.250 -22.251 1.00 98.62 447 THR A O 1
ATOM 3811 N N . ASN A 1 448 ? 13.233 -1.283 -23.413 1.00 98.38 448 ASN A N 1
ATOM 3812 C CA . ASN A 1 448 ? 12.173 -0.965 -22.460 1.00 98.38 448 ASN A CA 1
ATOM 3813 C C . ASN A 1 448 ? 12.320 -1.707 -21.129 1.00 98.38 448 ASN A C 1
ATOM 3815 O O . ASN A 1 448 ? 12.070 -1.105 -20.085 1.00 98.38 448 ASN A O 1
ATOM 3819 N N . GLU A 1 449 ? 12.766 -2.964 -21.139 1.00 96.31 449 GLU A N 1
ATOM 3820 C CA . GLU A 1 449 ? 13.069 -3.697 -19.906 1.00 96.31 449 GLU A CA 1
ATOM 3821 C C . GLU A 1 449 ? 14.222 -3.026 -19.150 1.00 96.31 449 GLU A C 1
ATOM 3823 O O . GLU A 1 449 ? 14.121 -2.819 -17.940 1.00 96.31 449 GLU A O 1
ATOM 3828 N N . TYR A 1 450 ? 15.273 -2.594 -19.856 1.00 98.00 450 TYR A N 1
ATOM 3829 C CA . TYR A 1 450 ? 16.382 -1.857 -19.251 1.00 98.00 450 TYR A CA 1
ATOM 3830 C C . TYR A 1 450 ? 15.927 -0.516 -18.655 1.00 98.00 450 TYR A C 1
ATOM 3832 O O . TYR A 1 450 ? 16.213 -0.216 -17.494 1.00 98.00 450 TYR A O 1
ATOM 3840 N N . ARG A 1 451 ? 15.124 0.266 -19.390 1.00 97.88 451 ARG A N 1
ATOM 3841 C CA . ARG A 1 451 ? 14.532 1.514 -18.874 1.00 97.88 451 ARG A CA 1
ATOM 3842 C C . ARG A 1 451 ? 13.697 1.266 -17.617 1.00 97.88 451 ARG A C 1
ATOM 3844 O O . ARG A 1 451 ? 13.876 1.963 -16.617 1.00 97.88 451 ARG A O 1
ATOM 3851 N N . MET A 1 452 ? 12.847 0.241 -17.618 1.00 95.38 452 MET A N 1
ATOM 3852 C CA . MET A 1 452 ? 12.030 -0.115 -16.456 1.00 95.38 452 MET A CA 1
ATOM 3853 C C . MET A 1 452 ? 12.862 -0.602 -15.268 1.00 95.38 452 MET A C 1
ATOM 3855 O O . MET A 1 452 ? 12.548 -0.241 -14.126 1.00 95.38 452 MET A O 1
ATOM 3859 N N . MET A 1 453 ? 13.931 -1.365 -15.514 1.00 95.81 453 MET A N 1
ATOM 3860 C CA . MET A 1 453 ? 14.907 -1.770 -14.501 1.00 95.81 453 MET A CA 1
ATOM 3861 C C . MET A 1 453 ? 15.530 -0.544 -13.831 1.00 95.81 453 MET A C 1
ATOM 3863 O O . MET A 1 453 ? 15.613 -0.513 -12.603 1.00 95.81 453 MET A O 1
ATOM 3867 N N . MET A 1 454 ? 15.836 0.499 -14.606 1.00 96.81 454 MET A N 1
ATOM 3868 C CA . MET A 1 454 ? 16.371 1.781 -14.130 1.00 96.81 454 MET A CA 1
ATOM 3869 C C . MET A 1 454 ? 15.308 2.733 -13.552 1.00 96.81 454 MET A C 1
ATOM 3871 O O . MET A 1 454 ? 15.640 3.799 -13.041 1.00 96.81 454 MET A O 1
ATOM 3875 N N . GLY A 1 455 ? 14.029 2.341 -13.551 1.00 93.88 455 GLY A N 1
ATOM 3876 C CA . GLY A 1 455 ? 12.929 3.135 -12.991 1.00 93.88 455 GLY A CA 1
ATOM 3877 C C . GLY A 1 455 ? 12.382 4.221 -13.923 1.00 93.88 455 GLY A C 1
ATOM 3878 O O . GLY A 1 455 ? 11.693 5.126 -13.453 1.00 93.88 455 GLY A O 1
ATOM 3879 N N . LEU A 1 456 ? 12.672 4.134 -15.222 1.00 94.88 456 LEU A N 1
ATOM 3880 C CA . LEU A 1 456 ? 12.164 5.021 -16.266 1.00 94.88 456 LEU A CA 1
ATOM 3881 C C . LEU A 1 456 ? 10.977 4.400 -16.997 1.00 94.88 456 LEU A C 1
ATOM 3883 O O . LEU A 1 456 ? 10.869 3.181 -17.131 1.00 94.88 456 LEU A O 1
ATOM 3887 N N . HIS A 1 457 ? 10.095 5.256 -17.514 1.00 94.06 457 HIS A N 1
ATOM 3888 C CA . HIS A 1 457 ? 8.931 4.795 -18.260 1.00 94.06 457 HIS A CA 1
ATOM 3889 C C . HIS A 1 457 ? 9.368 4.053 -19.536 1.00 94.06 457 HIS A C 1
ATOM 3891 O O . HIS A 1 457 ? 10.293 4.515 -20.223 1.00 94.06 457 HIS A O 1
ATOM 3897 N N . PRO A 1 458 ? 8.699 2.938 -19.885 1.00 97.12 458 PRO A N 1
ATOM 3898 C CA . PRO A 1 458 ? 8.877 2.336 -21.195 1.00 97.12 458 PRO A CA 1
ATOM 3899 C C . PRO A 1 458 ? 8.373 3.299 -22.279 1.00 97.12 458 PRO A C 1
ATOM 3901 O O . PRO A 1 458 ? 7.427 4.063 -22.067 1.00 97.12 458 PRO A O 1
ATOM 3904 N N . LEU A 1 459 ? 9.009 3.236 -23.440 1.00 97.94 459 LEU A N 1
ATOM 3905 C CA . LEU A 1 459 ? 8.711 4.025 -24.626 1.00 97.94 459 LEU A CA 1
ATOM 3906 C C . LEU A 1 459 ? 7.738 3.279 -25.532 1.00 97.94 459 LEU A C 1
ATOM 3908 O O . LEU A 1 459 ? 7.807 2.050 -25.661 1.00 97.94 459 LEU A O 1
ATOM 3912 N N . LYS A 1 460 ? 6.829 4.018 -26.164 1.00 98.19 460 LYS A N 1
ATOM 3913 C CA . LYS A 1 460 ? 5.861 3.472 -27.118 1.00 98.19 460 LYS A CA 1
ATOM 3914 C C . LYS A 1 460 ? 6.542 3.175 -28.451 1.00 98.19 460 LYS A C 1
ATOM 3916 O O . LYS A 1 460 ? 7.341 3.974 -28.921 1.00 98.19 460 LYS A O 1
ATOM 3921 N N . ILE A 1 461 ? 6.197 2.054 -29.079 1.00 98.56 461 ILE A N 1
ATOM 3922 C CA . ILE A 1 461 ? 6.619 1.776 -30.455 1.00 98.56 461 ILE A CA 1
ATOM 3923 C C . ILE A 1 461 ? 5.981 2.811 -31.384 1.00 98.56 461 ILE A C 1
ATOM 3925 O O . ILE A 1 461 ? 4.750 2.908 -31.458 1.00 98.56 461 ILE A O 1
ATOM 3929 N N . ASP A 1 462 ? 6.820 3.535 -32.119 1.00 98.50 462 ASP A N 1
ATOM 3930 C CA . ASP A 1 462 ? 6.396 4.419 -33.199 1.00 98.50 462 ASP A CA 1
ATOM 3931 C C . ASP A 1 462 ? 6.870 3.863 -34.550 1.00 98.50 462 ASP A C 1
ATOM 3933 O O . ASP A 1 462 ? 8.063 3.674 -34.811 1.00 98.50 462 ASP A O 1
ATOM 3937 N N . LEU A 1 463 ? 5.904 3.565 -35.422 1.00 98.38 463 LEU A N 1
ATOM 3938 C CA . LEU A 1 463 ? 6.170 2.942 -36.720 1.00 98.38 463 LEU A CA 1
ATOM 3939 C C . LEU A 1 463 ? 6.913 3.882 -37.677 1.00 98.38 463 LEU A C 1
ATOM 3941 O O . LEU A 1 463 ? 7.647 3.406 -38.540 1.00 98.38 463 LEU A O 1
ATOM 3945 N N . LYS A 1 464 ? 6.755 5.201 -37.525 1.00 98.31 464 LYS A N 1
ATOM 3946 C CA . LYS A 1 464 ? 7.424 6.207 -38.359 1.00 98.31 464 LYS A CA 1
ATOM 3947 C C . LYS A 1 464 ? 8.903 6.281 -37.990 1.00 98.31 464 LYS A C 1
ATOM 3949 O O . LYS A 1 464 ? 9.756 6.183 -38.867 1.00 98.31 464 LYS A O 1
ATOM 3954 N N . LEU A 1 465 ? 9.209 6.331 -36.690 1.00 98.62 465 LEU A N 1
ATOM 3955 C CA . LEU A 1 465 ? 10.588 6.242 -36.196 1.00 98.62 465 LEU A CA 1
ATOM 3956 C C . LEU A 1 465 ? 11.253 4.917 -36.585 1.00 98.62 465 LEU A C 1
ATOM 3958 O O . LEU A 1 465 ? 12.424 4.912 -36.958 1.00 98.62 465 LEU A O 1
ATOM 3962 N N . THR A 1 466 ? 10.508 3.807 -36.544 1.00 98.69 466 THR A N 1
ATOM 3963 C CA . THR A 1 466 ? 11.007 2.476 -36.935 1.00 98.69 466 THR A CA 1
ATOM 3964 C C . THR A 1 466 ? 11.382 2.445 -38.420 1.00 98.69 466 THR A C 1
ATOM 3966 O O . THR A 1 466 ? 12.479 2.011 -38.768 1.00 98.69 466 THR A O 1
ATOM 3969 N N . ARG A 1 467 ? 10.524 2.968 -39.309 1.00 98.62 467 ARG A N 1
ATOM 3970 C CA . ARG A 1 467 ? 10.841 3.071 -40.744 1.00 98.62 467 ARG A CA 1
ATOM 3971 C C . ARG A 1 467 ? 12.043 3.973 -41.006 1.00 98.62 467 ARG A C 1
ATOM 3973 O O . ARG A 1 467 ? 12.926 3.574 -41.761 1.00 98.62 467 ARG A O 1
ATOM 3980 N N . ALA A 1 468 ? 12.111 5.135 -40.354 1.00 98.50 468 ALA A N 1
ATOM 3981 C CA . ALA A 1 468 ? 13.236 6.061 -40.494 1.00 98.50 468 ALA A CA 1
ATOM 3982 C C . ALA A 1 468 ? 14.557 5.406 -40.065 1.00 98.50 468 ALA A C 1
ATOM 3984 O O . ALA A 1 468 ? 15.558 5.507 -40.770 1.00 98.50 468 ALA A O 1
ATOM 3985 N N . ALA A 1 469 ? 14.542 4.691 -38.937 1.00 98.69 469 ALA A N 1
ATOM 3986 C CA . ALA A 1 469 ? 15.697 3.961 -38.433 1.00 98.69 469 ALA A CA 1
ATOM 3987 C C . ALA A 1 469 ? 16.135 2.851 -39.403 1.00 98.69 469 ALA A C 1
ATOM 3989 O O . ALA A 1 469 ? 17.319 2.733 -39.709 1.00 98.69 469 ALA A O 1
ATOM 3990 N N . ARG A 1 470 ? 15.191 2.069 -39.945 1.00 98.62 470 ARG A N 1
ATOM 3991 C CA . ARG A 1 470 ? 15.507 0.978 -40.882 1.00 98.62 470 ARG A CA 1
ATOM 3992 C C . ARG A 1 470 ? 16.100 1.507 -42.182 1.00 98.62 470 ARG A C 1
ATOM 3994 O O . ARG A 1 470 ? 17.096 0.967 -42.654 1.00 98.62 470 ARG A O 1
ATOM 4001 N N . LYS A 1 471 ? 15.524 2.583 -42.728 1.00 98.62 471 LYS A N 1
ATOM 4002 C CA . LYS A 1 471 ? 16.056 3.256 -43.919 1.00 98.62 471 LYS A CA 1
ATOM 4003 C C . LYS A 1 471 ? 17.468 3.786 -43.679 1.00 98.62 471 LYS A C 1
ATOM 4005 O O . LYS A 1 471 ? 18.302 3.629 -44.556 1.00 98.62 471 LYS A O 1
ATOM 4010 N N . HIS A 1 472 ? 17.761 4.333 -42.497 1.00 98.69 472 HIS A N 1
ATOM 4011 C CA . HIS A 1 472 ? 19.119 4.780 -42.162 1.00 98.69 472 HIS A CA 1
ATOM 4012 C C . HIS A 1 472 ? 20.111 3.617 -42.064 1.00 98.69 472 HIS A C 1
ATOM 4014 O O . HIS A 1 472 ? 21.196 3.694 -42.625 1.00 98.69 472 HIS A O 1
ATOM 4020 N N . SER A 1 473 ? 19.729 2.501 -41.433 1.00 98.62 473 SER A N 1
ATOM 4021 C CA . SER A 1 473 ? 20.569 1.291 -41.407 1.00 98.62 473 SER A CA 1
ATOM 4022 C C . SER A 1 473 ? 20.847 0.745 -42.816 1.00 98.62 473 SER A C 1
ATOM 4024 O O . SER A 1 473 ? 21.970 0.349 -43.114 1.00 98.62 473 SER A O 1
ATOM 4026 N N . GLN A 1 474 ? 19.844 0.762 -43.701 1.00 98.56 474 GLN A N 1
ATOM 4027 C CA . GLN A 1 474 ? 20.001 0.392 -45.112 1.00 98.56 474 GLN A CA 1
ATOM 4028 C C . GLN A 1 474 ? 20.907 1.365 -45.871 1.00 98.56 474 GLN A C 1
ATOM 4030 O O . GLN A 1 474 ? 21.737 0.925 -46.659 1.00 98.56 474 GLN A O 1
ATOM 4035 N N . GLU A 1 475 ? 20.741 2.670 -45.653 1.00 98.50 475 GLU A N 1
ATOM 4036 C CA . GLU A 1 475 ? 21.520 3.724 -46.307 1.00 98.50 475 GLU A CA 1
ATOM 4037 C C . GLU A 1 475 ? 22.999 3.636 -45.915 1.00 98.50 475 GLU A C 1
ATOM 4039 O O . GLU A 1 475 ? 23.844 3.577 -46.804 1.00 98.50 475 GLU A O 1
ATOM 4044 N N . MET A 1 476 ? 23.297 3.508 -44.615 1.00 98.62 476 MET A N 1
ATOM 4045 C CA . MET A 1 476 ? 24.654 3.282 -44.096 1.00 98.62 476 MET A CA 1
ATOM 4046 C C . MET A 1 476 ? 25.326 2.078 -44.763 1.00 98.62 476 MET A C 1
ATOM 4048 O O . MET A 1 476 ? 26.431 2.198 -45.291 1.00 98.62 476 MET A O 1
ATOM 4052 N N . LYS A 1 477 ? 24.623 0.937 -44.834 1.00 97.75 477 LYS A N 1
ATOM 4053 C CA . LYS A 1 477 ? 25.162 -0.277 -45.461 1.00 97.75 477 LYS A CA 1
ATOM 4054 C C . LYS A 1 477 ? 25.387 -0.118 -46.965 1.00 97.75 477 LYS A C 1
ATOM 4056 O O . LYS A 1 477 ? 26.406 -0.572 -47.470 1.00 97.75 477 LYS A O 1
ATOM 4061 N N . LYS A 1 478 ? 24.433 0.480 -47.686 1.00 98.06 478 LYS A N 1
ATOM 4062 C CA . LYS A 1 478 ? 24.475 0.597 -49.155 1.00 98.06 478 LYS A CA 1
ATOM 4063 C C . LYS A 1 478 ? 25.490 1.623 -49.644 1.00 98.06 478 LYS A C 1
ATOM 4065 O O . LYS A 1 478 ? 26.077 1.421 -50.696 1.00 98.06 478 LYS A O 1
ATOM 4070 N N . LEU A 1 479 ? 25.660 2.718 -48.907 1.00 97.69 479 LEU A N 1
ATOM 4071 C CA . LEU A 1 479 ? 26.561 3.810 -49.277 1.00 97.69 479 LEU A CA 1
ATOM 4072 C C . LEU A 1 479 ? 27.929 3.719 -48.582 1.00 97.69 479 LEU A C 1
ATOM 4074 O O . LEU A 1 479 ? 28.762 4.593 -48.788 1.00 97.69 479 LEU A O 1
ATOM 4078 N N . GLY A 1 480 ? 28.159 2.696 -47.752 1.00 97.06 480 GLY A N 1
ATOM 4079 C CA . GLY A 1 480 ? 29.463 2.432 -47.144 1.00 97.06 480 GLY A CA 1
ATOM 4080 C C . GLY A 1 480 ? 29.909 3.473 -46.112 1.00 97.06 480 GLY A C 1
ATOM 4081 O O . GLY A 1 480 ? 31.089 3.804 -46.061 1.00 97.06 480 GLY A O 1
ATOM 4082 N N . TYR A 1 481 ? 28.995 3.993 -45.285 1.00 97.94 481 TYR A N 1
ATOM 4083 C CA . TYR A 1 481 ? 29.333 4.928 -44.199 1.00 97.94 481 TYR A CA 1
ATOM 4084 C C . TYR A 1 481 ? 28.679 4.525 -42.873 1.00 97.94 481 TYR A C 1
ATOM 4086 O O . TYR A 1 481 ? 27.630 3.885 -42.852 1.00 97.94 481 TYR A O 1
ATOM 4094 N N . PHE A 1 482 ? 29.268 4.954 -41.755 1.00 97.69 482 PHE A N 1
ATOM 4095 C CA . PHE A 1 482 ? 28.724 4.736 -40.414 1.00 97.69 482 PHE A CA 1
ATOM 4096 C C . PHE A 1 482 ? 28.738 6.042 -39.610 1.00 97.69 482 PHE A C 1
ATOM 4098 O O . PHE A 1 482 ? 29.700 6.353 -38.912 1.00 97.69 482 PHE A O 1
ATOM 4105 N N . ASP A 1 483 ? 27.667 6.829 -39.740 1.00 97.38 483 ASP A N 1
ATOM 4106 C CA . ASP A 1 483 ? 27.525 8.134 -39.084 1.00 97.38 483 ASP A CA 1
ATOM 4107 C C . ASP A 1 483 ? 26.041 8.452 -38.812 1.00 97.38 483 ASP A C 1
ATOM 4109 O O . ASP A 1 483 ? 25.129 7.993 -39.510 1.00 97.38 483 ASP A O 1
ATOM 4113 N N . HIS A 1 484 ? 25.783 9.276 -37.797 1.00 97.31 484 HIS A N 1
ATOM 4114 C CA . HIS A 1 484 ? 24.470 9.880 -37.560 1.00 97.31 484 HIS A CA 1
ATOM 4115 C C . HIS A 1 484 ? 24.056 10.821 -38.706 1.00 97.31 484 HIS A C 1
ATOM 4117 O O . HIS A 1 484 ? 22.861 10.990 -39.006 1.00 97.31 484 HIS A O 1
ATOM 4123 N N . THR A 1 485 ? 25.054 11.430 -39.342 1.00 97.69 485 THR A N 1
ATOM 4124 C CA . THR A 1 485 ? 24.941 12.396 -40.426 1.00 97.69 485 THR A CA 1
ATOM 4125 C C . THR A 1 485 ? 24.974 11.685 -41.771 1.00 97.69 485 THR A C 1
ATOM 4127 O O . THR A 1 485 ? 25.996 11.150 -42.182 1.00 97.69 485 THR A O 1
ATOM 4130 N N . SER A 1 486 ? 23.854 11.703 -42.489 1.00 97.62 486 SER A N 1
ATOM 4131 C CA . SER A 1 486 ? 23.786 11.096 -43.822 1.00 97.62 486 SER A CA 1
ATOM 4132 C C . SER A 1 486 ? 24.522 11.950 -44.872 1.00 97.62 486 SER A C 1
ATOM 4134 O O . SER A 1 486 ? 24.404 13.185 -44.846 1.00 97.62 486 SER A O 1
ATOM 4136 N N . PRO A 1 487 ? 25.228 11.344 -45.845 1.00 97.25 487 PRO A N 1
ATOM 4137 C CA . PRO A 1 487 ? 25.738 12.066 -47.011 1.00 97.25 487 PRO A CA 1
ATOM 4138 C C . PRO A 1 487 ? 24.604 12.579 -47.918 1.00 97.25 487 PRO A C 1
ATOM 4140 O O . PRO A 1 487 ? 24.780 13.558 -48.637 1.00 97.25 487 PRO A O 1
ATOM 4143 N N . VAL A 1 488 ? 23.405 11.993 -47.838 1.00 96.31 488 VAL A N 1
ATOM 4144 C CA . VAL A 1 488 ? 22.230 12.403 -48.613 1.00 96.31 488 VAL A CA 1
ATOM 4145 C C . VAL A 1 488 ? 21.544 13.597 -47.936 1.00 96.31 488 VAL A C 1
ATOM 4147 O O . VAL A 1 488 ? 20.931 13.473 -46.874 1.00 96.31 488 VAL A O 1
ATOM 4150 N N . ALA A 1 489 ? 21.580 14.774 -48.571 1.00 94.69 489 ALA A N 1
ATOM 4151 C CA . ALA A 1 489 ? 21.102 16.041 -47.993 1.00 94.69 489 ALA A CA 1
ATOM 4152 C C . ALA A 1 489 ? 19.655 16.002 -47.444 1.00 94.69 489 ALA A C 1
ATOM 4154 O O . ALA A 1 489 ? 19.382 16.540 -46.360 1.00 94.69 489 ALA A O 1
ATOM 4155 N N . LYS A 1 490 ? 18.729 15.315 -48.133 1.00 94.62 490 LYS A N 1
ATOM 4156 C CA . LYS A 1 490 ? 17.330 15.140 -47.679 1.00 94.62 490 LYS A CA 1
ATOM 4157 C C . LYS A 1 490 ? 17.187 14.260 -46.426 1.00 94.62 490 LYS A C 1
ATOM 4159 O O . LYS A 1 490 ? 16.211 14.404 -45.692 1.00 94.62 490 LYS A O 1
ATOM 4164 N N . ASN A 1 491 ? 18.183 13.421 -46.133 1.00 95.50 491 ASN A N 1
ATOM 4165 C CA . ASN A 1 491 ? 18.240 12.494 -44.995 1.00 95.50 491 ASN A CA 1
ATOM 4166 C C . ASN A 1 491 ? 19.304 12.895 -43.950 1.00 95.50 491 ASN A C 1
ATOM 4168 O O . ASN A 1 491 ? 19.580 12.130 -43.023 1.00 95.50 491 ASN A O 1
ATOM 4172 N N . ARG A 1 492 ? 19.882 14.103 -44.075 1.00 96.44 492 ARG A N 1
ATOM 4173 C CA . ARG A 1 492 ? 21.103 14.545 -43.372 1.00 96.44 492 ARG A CA 1
ATOM 4174 C C . ARG A 1 492 ? 21.107 14.288 -41.867 1.00 96.44 492 ARG A C 1
ATOM 4176 O O . ARG A 1 492 ? 22.136 13.890 -41.346 1.00 96.44 492 ARG A O 1
ATOM 4183 N N . THR A 1 493 ? 19.996 14.514 -41.166 1.00 97.12 493 THR A N 1
ATOM 4184 C CA . THR A 1 493 ? 19.921 14.380 -39.699 1.00 97.12 493 THR A CA 1
ATOM 4185 C C . THR A 1 493 ? 18.835 13.389 -39.271 1.00 97.12 493 THR A C 1
ATOM 4187 O O . THR A 1 493 ? 17.844 13.241 -39.996 1.00 97.12 493 THR A O 1
ATOM 4190 N N . PRO A 1 494 ? 18.937 12.774 -38.073 1.00 96.44 494 PRO A N 1
ATOM 4191 C CA . PRO A 1 494 ? 17.902 11.874 -37.553 1.00 96.44 494 PRO A CA 1
ATOM 4192 C C . PRO A 1 494 ? 16.508 12.511 -37.553 1.00 96.44 494 PRO A C 1
ATOM 4194 O O . PRO A 1 494 ? 15.534 11.898 -37.987 1.00 96.44 494 PRO A O 1
ATOM 4197 N N . SER A 1 495 ? 16.407 13.787 -37.161 1.00 95.62 495 SER A N 1
ATOM 4198 C CA . SER A 1 495 ? 15.141 14.528 -37.172 1.00 95.62 495 SER A CA 1
ATOM 4199 C C . SER A 1 495 ? 14.584 14.733 -38.583 1.00 95.62 495 SER A C 1
ATOM 4201 O O . SER A 1 495 ? 13.370 14.674 -38.757 1.00 95.62 495 SER A O 1
ATOM 4203 N N . LYS A 1 496 ? 15.434 14.962 -39.599 1.00 96.19 496 LYS A N 1
ATOM 4204 C CA . LYS A 1 496 ? 14.989 15.030 -41.004 1.00 96.19 496 LYS A CA 1
ATOM 4205 C C . LYS A 1 496 ? 14.451 13.673 -41.459 1.00 96.19 496 LYS A C 1
ATOM 4207 O O . LYS A 1 496 ? 13.327 13.620 -41.944 1.00 96.19 496 LYS A O 1
ATOM 4212 N N . ARG A 1 497 ? 15.184 12.580 -41.207 1.00 98.06 497 ARG A N 1
ATOM 4213 C CA . ARG A 1 497 ? 14.734 11.215 -41.544 1.00 98.06 497 ARG A CA 1
ATOM 4214 C C . ARG A 1 497 ? 13.402 10.868 -40.876 1.00 98.06 497 ARG A C 1
ATOM 4216 O O . ARG A 1 497 ? 12.498 10.369 -41.535 1.00 98.06 497 ARG A O 1
ATOM 4223 N N . ALA A 1 498 ? 13.247 11.190 -39.593 1.00 97.75 498 ALA A N 1
ATOM 4224 C CA . ALA A 1 498 ? 11.998 10.988 -38.862 1.00 97.75 498 ALA A CA 1
ATOM 4225 C C . ALA A 1 498 ? 10.834 11.817 -39.442 1.00 97.75 498 ALA A C 1
ATOM 4227 O O . ALA A 1 498 ? 9.731 11.293 -39.616 1.00 97.75 498 ALA A O 1
ATOM 4228 N N . ARG A 1 499 ? 11.070 13.092 -39.785 1.00 96.62 499 ARG A N 1
ATOM 4229 C CA . ARG A 1 499 ? 10.059 13.958 -40.417 1.00 96.62 499 ARG A CA 1
ATOM 4230 C C . ARG A 1 499 ? 9.638 13.466 -41.797 1.00 96.62 499 ARG A C 1
ATOM 4232 O O . ARG A 1 499 ? 8.448 13.511 -42.085 1.00 96.62 499 ARG A O 1
ATOM 4239 N N . ASN A 1 500 ? 10.565 12.940 -42.597 1.00 97.12 500 ASN A N 1
ATOM 4240 C CA . ASN A 1 500 ? 10.258 12.355 -43.907 1.00 97.12 500 ASN A CA 1
ATOM 4241 C C . ASN A 1 500 ? 9.301 11.149 -43.789 1.00 97.12 500 ASN A C 1
ATOM 4243 O O . ASN A 1 500 ? 8.534 10.878 -44.704 1.00 97.12 500 ASN A O 1
ATOM 4247 N N . GLU A 1 501 ? 9.288 10.461 -42.641 1.00 98.00 501 GLU A N 1
ATOM 4248 C CA . GLU A 1 501 ? 8.325 9.393 -42.320 1.00 98.00 501 GLU A CA 1
ATOM 4249 C C . GLU A 1 501 ? 7.037 9.900 -41.636 1.00 98.00 501 GLU A C 1
ATOM 4251 O O . GLU A 1 501 ? 6.180 9.106 -41.230 1.00 98.00 501 GLU A O 1
ATOM 4256 N N . GLY A 1 502 ? 6.901 11.220 -41.477 1.00 97.06 502 GLY A N 1
ATOM 4257 C CA . GLY A 1 502 ? 5.755 11.901 -40.878 1.00 97.06 502 GLY A CA 1
ATOM 4258 C C . GLY A 1 502 ? 5.795 12.022 -39.351 1.00 97.06 502 GLY A C 1
ATOM 4259 O O . GLY A 1 502 ? 4.736 12.179 -38.731 1.00 97.06 502 GLY A O 1
ATOM 4260 N N . TYR A 1 503 ? 6.956 11.868 -38.703 1.00 96.88 503 TYR A N 1
ATOM 4261 C CA . TYR A 1 503 ? 7.100 12.051 -37.252 1.00 96.88 503 TYR A CA 1
ATOM 4262 C C . TYR A 1 503 ? 7.366 13.525 -36.903 1.00 96.88 503 TYR A C 1
ATOM 4264 O O . TYR A 1 503 ? 8.391 14.086 -37.286 1.00 96.88 503 TYR A O 1
ATOM 4272 N N . THR A 1 504 ? 6.457 14.155 -36.153 1.00 90.88 504 THR A N 1
ATOM 4273 C CA . THR A 1 504 ? 6.423 15.622 -35.964 1.00 90.88 504 THR A CA 1
ATOM 4274 C C . THR A 1 504 ? 6.517 16.086 -34.508 1.00 90.88 504 THR A C 1
ATOM 4276 O O . THR A 1 504 ? 6.356 17.270 -34.231 1.00 90.88 504 THR A O 1
ATOM 4279 N N . LYS A 1 505 ? 6.804 15.195 -33.546 1.00 86.50 505 LYS A N 1
ATOM 4280 C CA . LYS A 1 505 ? 6.787 15.554 -32.111 1.00 86.50 505 LYS A CA 1
ATOM 4281 C C . LYS A 1 505 ? 7.965 16.429 -31.652 1.00 86.50 505 LYS A C 1
ATOM 4283 O O . LYS A 1 505 ? 7.939 16.914 -30.530 1.00 86.50 505 LYS A O 1
ATOM 4288 N N . GLY A 1 506 ? 8.955 16.683 -32.507 1.00 82.81 506 GLY A N 1
ATOM 4289 C CA . GLY A 1 506 ? 10.023 17.656 -32.259 1.00 82.81 506 GLY A CA 1
ATOM 4290 C C . GLY A 1 506 ? 11.346 17.015 -31.850 1.00 82.81 506 GLY A C 1
ATOM 4291 O O . GLY A 1 506 ? 12.262 16.955 -32.671 1.00 82.81 506 GLY A O 1
ATOM 4292 N N . LEU A 1 507 ? 11.454 16.530 -30.608 1.00 87.00 507 LEU A N 1
ATOM 4293 C CA . LEU A 1 507 ? 12.691 15.923 -30.105 1.00 87.00 507 LEU A CA 1
ATOM 4294 C C . LEU A 1 507 ? 12.925 14.571 -30.790 1.00 87.00 507 LEU A C 1
ATOM 4296 O O . LEU A 1 507 ? 12.039 13.712 -30.770 1.00 87.00 507 LEU A O 1
ATOM 4300 N N . VAL A 1 508 ? 14.122 14.386 -31.353 1.00 93.94 508 VAL A N 1
ATOM 4301 C CA . VAL A 1 508 ? 14.599 13.115 -31.910 1.00 93.94 508 VAL A CA 1
ATOM 4302 C C . VAL A 1 508 ? 16.041 12.893 -31.468 1.00 93.94 508 VAL A C 1
ATOM 4304 O O . VAL A 1 508 ? 16.873 13.780 -31.639 1.00 93.94 508 VAL A O 1
ATOM 4307 N N . GLY A 1 509 ? 16.325 11.718 -30.914 1.00 96.12 509 GLY A N 1
ATOM 4308 C CA . GLY A 1 509 ? 17.683 11.257 -30.623 1.00 96.12 509 GLY A CA 1
ATOM 4309 C C . GLY A 1 509 ? 17.960 9.931 -31.310 1.00 96.12 509 GLY A C 1
ATOM 4310 O O . GLY A 1 509 ? 17.025 9.205 -31.638 1.00 96.12 509 GLY A O 1
ATOM 4311 N N . GLU A 1 510 ? 19.230 9.598 -31.513 1.00 98.38 510 GLU A N 1
ATOM 4312 C CA . GLU A 1 510 ? 19.622 8.397 -32.253 1.00 98.38 510 GLU A CA 1
ATOM 4313 C C . GLU A 1 510 ? 20.797 7.689 -31.581 1.00 98.38 510 GLU A C 1
ATOM 4315 O O . GLU A 1 510 ? 21.732 8.335 -31.116 1.00 98.38 510 GLU A O 1
ATOM 4320 N N . ASN A 1 511 ? 20.752 6.359 -31.565 1.00 98.69 511 ASN A N 1
ATOM 4321 C CA . ASN A 1 511 ? 21.924 5.512 -31.389 1.00 98.69 511 ASN A CA 1
ATOM 4322 C C . ASN A 1 511 ? 22.120 4.665 -32.654 1.00 98.69 511 ASN A C 1
ATOM 4324 O O . ASN A 1 511 ? 21.144 4.155 -33.206 1.00 98.69 511 ASN A O 1
ATOM 4328 N N . ILE A 1 512 ? 23.366 4.470 -33.085 1.00 98.50 512 ILE A N 1
ATOM 4329 C CA . ILE A 1 512 ? 23.718 3.586 -34.209 1.00 98.50 512 ILE A CA 1
ATOM 4330 C C . ILE A 1 512 ? 24.709 2.518 -33.755 1.00 98.50 512 ILE A C 1
ATOM 4332 O O . ILE A 1 512 ? 25.496 2.747 -32.838 1.00 98.50 512 ILE A O 1
ATOM 4336 N N . TYR A 1 513 ? 24.624 1.320 -34.323 1.00 98.19 513 TYR A N 1
ATOM 4337 C CA . TYR A 1 513 ? 25.536 0.213 -34.035 1.00 98.19 513 TYR A CA 1
ATOM 4338 C C . TYR A 1 513 ? 25.815 -0.570 -35.317 1.00 98.19 513 TYR A C 1
ATOM 4340 O O . TYR A 1 513 ? 24.896 -0.818 -36.098 1.00 98.19 513 TYR A O 1
ATOM 4348 N N . MET A 1 514 ? 27.076 -0.950 -35.508 1.00 96.38 514 MET A N 1
ATOM 4349 C CA . MET A 1 514 ? 27.533 -1.835 -36.572 1.00 96.38 514 MET A CA 1
ATOM 4350 C C . MET A 1 514 ? 28.290 -2.993 -35.927 1.00 96.38 514 MET A C 1
ATOM 4352 O O . MET A 1 514 ? 29.168 -2.773 -35.092 1.00 96.38 514 MET A O 1
ATOM 4356 N N . GLY A 1 515 ? 27.920 -4.222 -36.270 1.00 94.06 515 GLY A N 1
ATOM 4357 C CA . GLY A 1 515 ? 28.539 -5.421 -35.716 1.00 94.06 515 GLY A CA 1
ATOM 4358 C C . GLY A 1 515 ? 27.619 -6.628 -35.813 1.00 94.06 515 GLY A C 1
ATOM 4359 O O . GLY A 1 515 ? 26.882 -6.790 -36.781 1.00 94.06 515 GLY A O 1
ATOM 4360 N N . LEU A 1 516 ? 27.638 -7.489 -34.794 1.00 91.12 516 LEU A N 1
ATOM 4361 C CA . LEU A 1 516 ? 26.824 -8.704 -34.799 1.00 91.12 516 LEU A CA 1
ATOM 4362 C C . LEU A 1 516 ? 25.331 -8.363 -34.998 1.00 91.12 516 LEU A C 1
ATOM 4364 O O . LEU A 1 516 ? 24.808 -7.515 -34.265 1.00 91.12 516 LEU A O 1
ATOM 4368 N N . PRO A 1 517 ? 24.610 -9.037 -35.920 1.00 90.19 517 PRO A N 1
ATOM 4369 C CA . PRO A 1 517 ? 23.200 -8.778 -36.228 1.00 90.19 517 PRO A CA 1
ATOM 4370 C C . PRO A 1 517 ? 22.260 -9.314 -35.129 1.00 90.19 517 PRO A C 1
ATOM 4372 O O . PRO A 1 517 ? 21.330 -10.081 -35.372 1.00 90.19 517 PRO A O 1
ATOM 4375 N N . SER A 1 518 ? 22.505 -8.920 -33.880 1.00 96.62 518 SER A N 1
ATOM 4376 C CA . SER A 1 518 ? 21.805 -9.383 -32.687 1.00 96.62 518 SER A CA 1
ATOM 4377 C C . SER A 1 518 ? 21.235 -8.197 -31.902 1.00 96.62 518 SER A C 1
ATOM 4379 O O . SER A 1 518 ? 21.989 -7.294 -31.529 1.00 96.62 518 SER A O 1
ATOM 4381 N N . PRO A 1 519 ? 19.931 -8.220 -31.549 1.00 97.44 519 PRO A N 1
ATOM 4382 C CA . PRO A 1 519 ? 19.311 -7.193 -30.714 1.00 97.44 519 PRO A CA 1
ATOM 4383 C C . PRO A 1 519 ? 20.066 -6.935 -29.403 1.00 97.44 519 PRO A C 1
ATOM 4385 O O . PRO A 1 519 ? 20.165 -5.796 -28.941 1.00 97.44 519 PRO A O 1
ATOM 4388 N N . LEU A 1 520 ? 20.590 -8.004 -28.791 1.00 97.44 520 LEU A N 1
ATOM 4389 C CA . LEU A 1 520 ? 21.320 -7.923 -27.531 1.00 97.44 520 LEU A CA 1
ATOM 4390 C C . LEU A 1 520 ? 22.732 -7.370 -27.736 1.00 97.44 520 LEU A C 1
ATOM 4392 O O . LEU A 1 520 ? 23.186 -6.592 -26.903 1.00 97.44 520 LEU A O 1
ATOM 4396 N N . ALA A 1 521 ? 23.406 -7.737 -28.831 1.00 97.69 521 ALA A N 1
ATOM 4397 C CA . ALA A 1 521 ? 24.724 -7.196 -29.158 1.00 97.69 521 ALA A CA 1
ATOM 4398 C C . ALA A 1 521 ? 24.650 -5.684 -29.409 1.00 97.69 521 ALA A C 1
ATOM 4400 O O . ALA A 1 521 ? 25.407 -4.937 -28.795 1.00 97.69 521 ALA A O 1
ATOM 4401 N N . ALA A 1 522 ? 23.666 -5.226 -30.192 1.00 98.00 522 ALA A N 1
ATOM 4402 C CA . ALA A 1 522 ? 23.434 -3.801 -30.420 1.00 98.00 522 ALA A CA 1
ATOM 4403 C C . ALA A 1 522 ? 23.149 -3.047 -29.111 1.00 98.00 522 ALA A C 1
ATOM 4405 O O . ALA A 1 522 ? 23.760 -2.016 -28.833 1.00 98.00 522 ALA A O 1
ATOM 4406 N N . HIS A 1 523 ? 22.284 -3.597 -28.247 1.00 98.44 523 HIS A N 1
ATOM 4407 C CA . HIS A 1 523 ? 22.015 -2.996 -26.938 1.00 98.44 523 HIS A CA 1
ATOM 4408 C C . HIS A 1 523 ? 23.263 -2.936 -26.046 1.00 98.44 523 HIS A C 1
ATOM 4410 O O . HIS A 1 523 ? 23.496 -1.90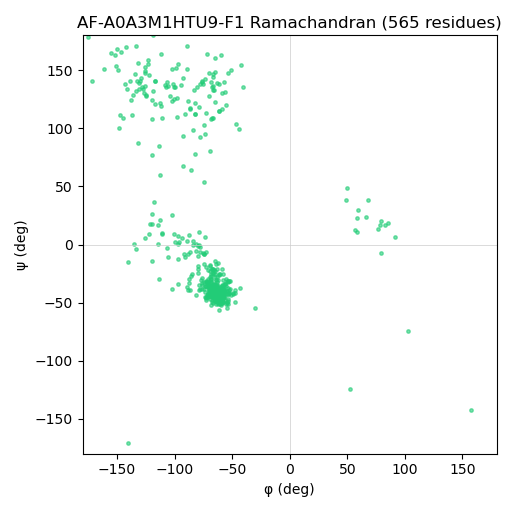8 -25.416 1.00 98.44 523 HIS A O 1
ATOM 4416 N N . LYS A 1 524 ? 24.081 -3.998 -26.008 1.00 97.12 524 LYS A N 1
ATOM 4417 C CA . LYS A 1 524 ? 25.358 -4.008 -25.276 1.00 97.12 524 LYS A CA 1
ATOM 4418 C C . LYS A 1 524 ? 26.344 -2.979 -25.836 1.00 97.12 524 LYS A C 1
ATOM 4420 O O . LYS A 1 524 ? 26.978 -2.280 -25.055 1.00 97.12 524 LYS A O 1
ATOM 4425 N N . GLY A 1 525 ? 26.426 -2.832 -27.159 1.00 96.25 525 GLY A N 1
ATOM 4426 C CA . GLY A 1 525 ? 27.251 -1.808 -27.805 1.00 96.25 525 GLY A CA 1
ATOM 4427 C C . GLY A 1 525 ? 26.850 -0.391 -27.389 1.00 96.25 525 GLY A C 1
ATOM 4428 O O . GLY A 1 525 ? 27.699 0.420 -27.029 1.00 96.25 525 GLY A O 1
ATOM 4429 N N . TRP A 1 526 ? 25.547 -0.104 -27.346 1.00 97.56 526 TRP A N 1
ATOM 4430 C CA . TRP A 1 526 ? 25.041 1.177 -26.844 1.00 97.56 526 TRP A CA 1
ATOM 4431 C C . TRP A 1 526 ? 25.230 1.353 -25.339 1.00 97.56 526 TRP A C 1
ATOM 4433 O O . TRP A 1 526 ? 25.532 2.454 -24.891 1.00 97.56 526 TRP A O 1
ATOM 4443 N N . TYR A 1 527 ? 25.092 0.285 -24.559 1.00 96.56 527 TYR A N 1
ATOM 4444 C CA . TYR A 1 527 ? 25.324 0.294 -23.116 1.00 96.56 527 TYR A CA 1
ATOM 4445 C C . TYR A 1 527 ? 26.793 0.591 -22.758 1.00 96.56 527 TYR A C 1
ATOM 4447 O O . TYR A 1 527 ? 27.051 1.384 -21.856 1.00 96.56 527 TYR A O 1
ATOM 4455 N N . ASN A 1 528 ? 27.746 0.031 -23.509 1.00 94.00 528 ASN A N 1
ATOM 4456 C CA . ASN A 1 528 ? 29.187 0.255 -23.325 1.00 94.00 528 ASN A CA 1
ATOM 4457 C C . ASN A 1 528 ? 29.679 1.586 -23.916 1.00 94.00 528 ASN A C 1
ATOM 4459 O O . ASN A 1 528 ? 30.862 1.909 -23.846 1.00 94.00 528 ASN A O 1
ATOM 4463 N N . SER A 1 529 ? 28.786 2.369 -24.523 1.00 92.88 529 SER A N 1
ATOM 4464 C CA . SER A 1 529 ? 29.111 3.667 -25.095 1.00 92.88 529 SER A CA 1
ATOM 4465 C C . SER A 1 529 ? 28.457 4.773 -24.263 1.00 92.88 529 SER A C 1
ATOM 4467 O O . SER A 1 529 ? 27.237 4.944 -24.330 1.00 92.88 529 SER A O 1
ATOM 4469 N N . PRO A 1 530 ? 29.224 5.575 -23.497 1.00 92.94 530 PRO A N 1
ATOM 4470 C CA . PRO A 1 530 ? 28.651 6.533 -22.551 1.00 92.94 530 PRO A CA 1
ATOM 4471 C C . PRO A 1 530 ? 27.598 7.495 -23.137 1.00 92.94 530 PRO A C 1
ATOM 4473 O O . PRO A 1 530 ? 26.583 7.741 -22.475 1.00 92.94 530 PRO A O 1
ATOM 4476 N N . PRO A 1 531 ? 27.768 8.058 -24.356 1.00 92.38 531 PRO A N 1
ATOM 4477 C CA . PRO A 1 531 ? 26.732 8.878 -24.985 1.00 92.38 531 PRO A CA 1
ATOM 4478 C C . PRO A 1 531 ? 25.451 8.093 -25.297 1.00 92.38 531 PRO A C 1
ATOM 4480 O O . PRO A 1 531 ? 24.364 8.556 -24.947 1.00 92.38 531 PRO A O 1
ATOM 4483 N N . HIS A 1 532 ? 25.570 6.901 -25.886 1.00 96.31 532 HIS A N 1
ATOM 4484 C CA . HIS A 1 532 ? 24.423 6.072 -26.259 1.00 96.31 532 HIS A CA 1
ATOM 4485 C C . HIS A 1 532 ? 23.689 5.513 -25.032 1.00 96.31 532 HIS A C 1
ATOM 4487 O O . HIS A 1 532 ? 22.456 5.497 -24.996 1.00 96.31 532 HIS A O 1
ATOM 4493 N N . HIS A 1 533 ? 24.429 5.134 -23.989 1.00 96.62 533 HIS A N 1
ATOM 4494 C CA . HIS A 1 533 ? 23.875 4.665 -22.726 1.00 96.62 533 HIS A CA 1
ATOM 4495 C C . HIS A 1 533 ? 23.023 5.756 -22.059 1.00 96.62 533 HIS A C 1
ATOM 4497 O O . HIS A 1 533 ? 21.874 5.512 -21.677 1.00 96.62 533 HIS A O 1
ATOM 4503 N N . ARG A 1 534 ? 23.522 6.999 -22.002 1.00 95.00 534 ARG A N 1
ATOM 4504 C CA . ARG A 1 534 ? 22.721 8.142 -21.531 1.00 95.00 534 ARG A CA 1
ATOM 4505 C C . ARG A 1 534 ? 21.506 8.404 -22.416 1.00 95.00 534 ARG A C 1
ATOM 4507 O O . ARG A 1 534 ? 20.448 8.725 -21.882 1.00 95.00 534 ARG A O 1
ATOM 4514 N N . ASN A 1 535 ? 21.634 8.251 -23.734 1.00 96.19 535 ASN A N 1
ATOM 4515 C CA . ASN A 1 535 ? 20.521 8.436 -24.664 1.00 96.19 535 ASN A CA 1
ATOM 4516 C C . ASN A 1 535 ? 19.390 7.423 -24.396 1.00 96.19 535 ASN A C 1
ATOM 4518 O O . ASN A 1 535 ? 18.233 7.816 -24.264 1.00 96.19 535 ASN A O 1
ATOM 4522 N N . ILE A 1 536 ? 19.719 6.143 -24.165 1.00 98.12 536 ILE A N 1
ATOM 4523 C CA . ILE A 1 536 ? 18.742 5.104 -23.777 1.00 98.12 536 ILE A CA 1
ATOM 4524 C C . ILE A 1 536 ? 17.949 5.501 -22.529 1.00 98.12 536 ILE A C 1
ATOM 4526 O O . ILE A 1 536 ? 16.764 5.176 -22.421 1.00 98.12 536 ILE A O 1
ATOM 4530 N N . LEU A 1 537 ? 18.590 6.189 -21.584 1.00 97.12 537 LEU A N 1
ATOM 4531 C CA . LEU A 1 537 ? 18.019 6.576 -20.294 1.00 97.12 537 LEU A CA 1
ATOM 4532 C C . LEU A 1 537 ? 17.541 8.031 -20.245 1.00 97.12 537 LEU A C 1
ATOM 4534 O O . LEU A 1 537 ? 17.168 8.518 -19.177 1.00 97.12 537 LEU A O 1
ATOM 4538 N N . TYR A 1 538 ? 17.507 8.730 -21.379 1.00 92.81 538 TYR A N 1
ATOM 4539 C CA . TYR A 1 538 ? 17.013 10.098 -21.412 1.00 92.81 538 TYR A CA 1
ATOM 4540 C C . TYR A 1 538 ? 15.512 10.124 -21.088 1.00 92.81 538 TYR A C 1
ATOM 4542 O O . TYR A 1 538 ? 14.726 9.291 -21.564 1.00 92.81 538 TYR A O 1
ATOM 4550 N N . TYR A 1 539 ? 15.131 11.036 -20.194 1.00 87.75 539 TYR A N 1
ATOM 4551 C CA . TYR A 1 539 ? 13.828 11.006 -19.532 1.00 87.75 539 TYR A CA 1
ATOM 4552 C C . TYR A 1 539 ? 12.688 11.487 -20.445 1.00 87.75 539 TYR A C 1
ATOM 4554 O O . TYR A 1 539 ? 11.590 10.940 -20.365 1.00 87.75 539 TYR A O 1
ATOM 4562 N N . ASP A 1 540 ? 12.955 12.439 -21.345 1.00 87.38 540 ASP A N 1
ATOM 4563 C CA . ASP A 1 540 ? 11.918 13.146 -22.123 1.00 87.38 540 ASP A CA 1
ATOM 4564 C C . ASP A 1 540 ? 11.454 12.415 -23.386 1.00 87.38 540 ASP A C 1
ATOM 4566 O O . ASP A 1 540 ? 10.626 12.927 -24.145 1.00 87.38 540 ASP A O 1
ATOM 4570 N N . TYR A 1 541 ? 11.978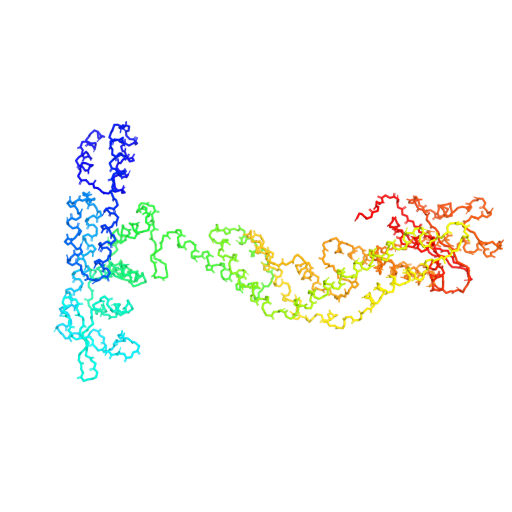 11.216 -23.625 1.00 94.00 541 TYR A N 1
ATOM 4571 C CA . TYR A 1 541 ? 11.479 10.362 -24.688 1.00 94.00 541 TYR A CA 1
ATOM 4572 C C . TYR A 1 541 ? 10.147 9.719 -24.297 1.00 94.00 541 TYR A C 1
ATOM 4574 O O . TYR A 1 541 ? 9.960 9.228 -23.183 1.00 94.00 541 TYR A O 1
ATOM 4582 N N . GLU A 1 542 ? 9.230 9.693 -25.259 1.00 94.38 542 GLU A N 1
ATOM 4583 C CA . GLU A 1 542 ? 7.918 9.047 -25.182 1.00 94.38 542 GLU A CA 1
ATOM 4584 C C . GLU A 1 542 ? 7.821 7.864 -26.155 1.00 94.38 542 GLU A C 1
ATOM 4586 O O . GLU A 1 542 ? 7.120 6.885 -25.879 1.00 94.38 542 GLU A O 1
ATOM 4591 N N . ASP A 1 543 ? 8.554 7.944 -27.266 1.00 97.69 543 ASP A N 1
ATOM 4592 C CA . ASP A 1 543 ? 8.477 7.035 -28.400 1.00 97.69 543 ASP A CA 1
ATOM 4593 C C . ASP A 1 543 ? 9.847 6.444 -28.749 1.00 97.69 543 ASP A C 1
ATOM 4595 O O . ASP A 1 543 ? 10.898 7.046 -28.511 1.00 97.69 543 ASP A O 1
ATOM 4599 N N . LEU A 1 544 ? 9.817 5.250 -29.332 1.00 98.62 544 LEU A N 1
ATOM 4600 C CA . LEU A 1 544 ? 10.980 4.492 -29.764 1.00 98.62 544 LEU A CA 1
ATOM 4601 C C . LEU A 1 544 ? 10.678 3.794 -31.089 1.00 98.62 544 LEU A C 1
ATOM 4603 O O . LEU A 1 544 ? 9.647 3.135 -31.239 1.00 98.62 544 LEU A O 1
ATOM 4607 N N . GLY A 1 545 ? 11.606 3.898 -32.030 1.00 98.62 545 GLY A N 1
ATOM 4608 C CA . GLY A 1 545 ? 11.642 3.102 -33.245 1.00 98.62 545 GLY A CA 1
ATOM 4609 C C . GLY A 1 545 ? 13.029 2.515 -33.444 1.00 98.62 545 GLY A C 1
ATOM 4610 O O . GLY A 1 545 ? 14.031 3.180 -33.198 1.00 98.62 545 GLY A O 1
ATOM 4611 N N . VAL A 1 546 ? 13.093 1.259 -33.870 1.00 98.69 546 VAL A N 1
ATOM 4612 C CA . VAL A 1 546 ? 14.362 0.565 -34.111 1.00 98.69 546 VAL A CA 1
ATOM 4613 C C . VAL A 1 546 ? 14.333 -0.018 -35.503 1.00 98.69 546 VAL A C 1
ATOM 4615 O O . VAL A 1 546 ? 13.342 -0.622 -35.898 1.00 98.69 546 VAL A O 1
ATOM 4618 N N . GLY A 1 547 ? 15.420 0.182 -36.229 1.00 98.19 547 GLY A N 1
ATOM 4619 C CA . GLY A 1 547 ? 15.655 -0.369 -37.546 1.00 98.19 547 GLY A CA 1
ATOM 4620 C C . GLY A 1 547 ? 16.847 -1.301 -37.522 1.00 98.19 547 GLY A C 1
ATOM 4621 O O . GLY A 1 547 ? 17.845 -1.011 -36.859 1.00 98.19 547 GLY A O 1
ATOM 4622 N N . ASN A 1 548 ? 16.743 -2.403 -38.254 1.00 98.06 548 ASN A N 1
ATOM 4623 C CA . ASN A 1 548 ? 17.872 -3.283 -38.519 1.00 98.06 548 ASN A CA 1
ATOM 4624 C C . ASN A 1 548 ? 17.981 -3.577 -40.015 1.00 98.06 548 ASN A C 1
ATOM 4626 O O . ASN A 1 548 ? 16.975 -3.792 -40.693 1.00 98.06 548 ASN A O 1
ATOM 4630 N N . TYR A 1 549 ? 19.215 -3.608 -40.507 1.00 97.75 549 TYR A N 1
ATOM 4631 C CA . TYR A 1 549 ? 19.555 -4.137 -41.817 1.00 97.75 549 TYR A CA 1
ATOM 4632 C C . TYR A 1 549 ? 20.920 -4.822 -41.744 1.00 97.75 549 TYR A C 1
ATOM 4634 O O . TYR A 1 549 ? 21.940 -4.154 -41.598 1.00 97.75 549 TYR A O 1
ATOM 4642 N N . MET A 1 550 ? 20.928 -6.156 -41.823 1.00 95.75 550 MET A N 1
ATOM 4643 C CA . MET A 1 550 ? 22.133 -6.975 -41.645 1.00 95.75 550 MET A CA 1
ATOM 4644 C C . MET A 1 550 ? 22.851 -6.631 -40.321 1.00 95.75 550 MET A C 1
ATOM 4646 O O . MET A 1 550 ? 22.238 -6.667 -39.252 1.00 95.75 550 MET A O 1
ATOM 4650 N N . ASP A 1 551 ? 24.130 -6.276 -40.393 1.00 96.38 551 ASP A N 1
ATOM 4651 C CA . ASP A 1 551 ? 25.017 -5.853 -39.308 1.00 96.38 551 ASP A CA 1
ATOM 4652 C C . ASP A 1 551 ? 24.747 -4.428 -38.790 1.00 96.38 551 ASP A C 1
ATOM 4654 O O . ASP A 1 551 ? 25.309 -4.038 -37.766 1.00 96.38 551 ASP A O 1
ATOM 4658 N N . HIS A 1 552 ? 23.874 -3.656 -39.447 1.00 98.31 552 HIS A N 1
ATOM 4659 C CA . HIS A 1 552 ? 23.580 -2.268 -39.092 1.00 98.31 552 HIS A CA 1
ATOM 4660 C C . HIS A 1 552 ? 22.292 -2.137 -38.284 1.00 98.31 552 HIS A C 1
ATOM 4662 O O . HIS A 1 552 ? 21.244 -2.712 -38.602 1.00 98.31 552 HIS A O 1
ATOM 4668 N N . TRP A 1 553 ? 22.368 -1.322 -37.239 1.00 98.56 553 TRP A N 1
ATOM 4669 C CA . TRP A 1 553 ? 21.269 -1.027 -36.338 1.00 98.56 553 TRP A CA 1
ATOM 4670 C C . TRP A 1 553 ? 21.149 0.468 -36.105 1.00 98.56 553 TRP A C 1
ATOM 4672 O O . TRP A 1 553 ? 22.136 1.175 -35.897 1.00 98.56 553 TRP A O 1
ATOM 4682 N N . THR A 1 554 ? 19.912 0.940 -36.053 1.00 98.75 554 THR A N 1
ATOM 4683 C CA . THR A 1 554 ? 19.587 2.314 -35.686 1.00 98.75 554 THR A CA 1
ATOM 4684 C C . THR A 1 554 ? 18.453 2.299 -34.676 1.00 98.75 554 THR A C 1
ATOM 4686 O O . THR A 1 554 ? 17.440 1.629 -34.865 1.00 98.75 554 THR A O 1
ATOM 4689 N N . GLN A 1 555 ? 18.612 3.047 -33.594 1.00 98.56 555 GLN A N 1
ATOM 4690 C CA . GL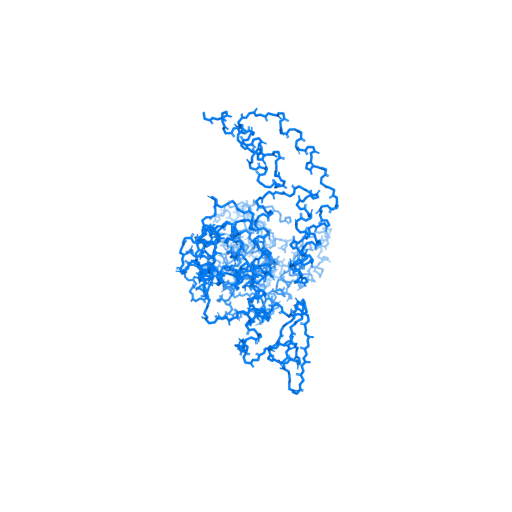N A 1 555 ? 17.618 3.228 -32.551 1.00 98.56 555 GLN A CA 1
ATOM 4691 C C . GLN A 1 555 ? 17.266 4.711 -32.465 1.00 98.56 555 GLN A C 1
ATOM 4693 O O . GLN A 1 555 ? 18.058 5.511 -31.974 1.00 98.56 555 GLN A O 1
ATOM 4698 N N . ASN A 1 556 ? 16.066 5.058 -32.922 1.00 98.62 556 ASN A N 1
ATOM 4699 C CA . ASN A 1 556 ? 15.534 6.412 -32.901 1.00 98.62 556 ASN A CA 1
ATOM 4700 C C . ASN A 1 556 ? 14.560 6.596 -31.746 1.00 98.62 556 ASN A C 1
ATOM 4702 O O . ASN A 1 556 ? 13.558 5.891 -31.622 1.00 98.62 556 ASN A O 1
ATOM 4706 N N . PHE A 1 557 ? 14.835 7.596 -30.930 1.00 98.19 557 PHE A N 1
ATOM 4707 C CA . PHE A 1 557 ? 13.991 8.033 -29.837 1.00 98.19 557 PHE A CA 1
ATOM 4708 C C . PHE A 1 557 ? 13.236 9.284 -30.240 1.00 98.19 557 PHE A C 1
ATOM 4710 O O . PHE A 1 557 ? 13.753 10.098 -31.005 1.00 98.19 557 PHE A O 1
ATOM 4717 N N . GLY A 1 558 ? 12.054 9.490 -29.672 1.00 95.31 558 GLY A N 1
ATOM 4718 C CA . GLY A 1 558 ? 11.369 10.754 -29.851 1.00 95.31 558 GLY A CA 1
ATOM 4719 C C . GLY A 1 558 ? 10.452 11.140 -28.703 1.00 95.31 558 GLY A C 1
ATOM 4720 O O . GLY A 1 558 ? 10.098 10.326 -27.853 1.00 95.31 558 GLY A O 1
ATOM 4721 N N . GLY A 1 559 ? 10.094 12.420 -28.658 1.00 91.06 559 GLY A N 1
ATOM 4722 C CA . GLY A 1 559 ? 9.164 12.959 -27.669 1.00 91.06 559 GLY A CA 1
ATOM 4723 C C . GLY A 1 559 ? 8.843 14.424 -27.933 1.00 91.06 559 GLY A C 1
ATOM 4724 O O . GLY A 1 559 ? 9.371 15.021 -28.870 1.00 91.06 559 GLY A O 1
ATOM 4725 N N . LYS A 1 560 ? 7.977 15.010 -27.101 1.00 82.69 560 LYS A N 1
ATOM 4726 C CA . LYS A 1 560 ? 7.551 16.415 -27.235 1.00 82.69 560 LYS A CA 1
ATOM 4727 C C . LYS A 1 560 ? 8.559 17.435 -26.696 1.00 82.69 560 LYS A C 1
ATOM 4729 O O . LYS A 1 560 ? 8.348 18.631 -26.867 1.00 82.69 560 LYS A O 1
ATOM 4734 N N . GLY A 1 561 ? 9.603 16.986 -25.990 1.00 64.31 561 GLY A N 1
ATOM 4735 C CA . GLY A 1 561 ? 10.613 17.863 -25.382 1.00 64.31 561 GLY A CA 1
ATOM 4736 C C . GLY A 1 561 ? 10.088 18.761 -24.250 1.00 64.31 561 GLY A C 1
ATOM 4737 O O . GLY A 1 561 ? 10.652 19.822 -24.010 1.00 64.31 561 GLY A O 1
ATOM 4738 N N . LYS A 1 562 ? 8.987 18.382 -23.577 1.00 56.88 562 LYS A N 1
ATOM 4739 C CA . LYS A 1 562 ? 8.316 19.206 -22.546 1.00 56.88 562 LYS A CA 1
ATOM 4740 C C . LYS A 1 562 ? 8.350 18.636 -21.119 1.00 56.88 562 LYS A C 1
ATOM 4742 O O . LYS A 1 562 ? 7.583 19.106 -20.280 1.00 56.88 562 LYS A O 1
ATOM 4747 N N . PHE A 1 563 ? 9.209 17.669 -20.795 1.00 45.53 563 PHE A N 1
ATOM 4748 C CA . PHE A 1 563 ? 9.352 17.214 -19.407 1.00 45.53 563 PHE A CA 1
ATOM 4749 C C . PHE A 1 563 ? 10.664 17.716 -18.792 1.00 45.53 563 PHE A C 1
ATOM 4751 O O . PHE A 1 563 ? 11.677 17.858 -19.454 1.00 45.53 563 PHE A O 1
ATOM 4758 N N . LYS A 1 564 ? 10.608 18.125 -17.523 1.00 38.19 564 LYS A N 1
ATOM 4759 C CA . LYS A 1 564 ? 11.780 18.563 -16.755 1.00 38.19 564 LYS A CA 1
ATOM 4760 C C . LYS A 1 564 ? 12.390 17.344 -16.065 1.00 38.19 564 LYS A C 1
ATOM 4762 O O . LYS A 1 564 ? 11.650 16.428 -15.694 1.00 38.19 564 LYS A O 1
ATOM 4767 N N . LEU A 1 565 ? 13.709 17.383 -15.836 1.00 34.41 565 LEU A N 1
ATOM 4768 C CA . LEU A 1 565 ? 14.440 16.415 -15.009 1.00 34.41 565 LEU A CA 1
ATOM 4769 C C . LEU A 1 565 ? 13.627 16.069 -13.748 1.00 34.41 565 LEU A C 1
ATOM 4771 O O . LEU A 1 565 ? 13.101 16.984 -13.101 1.00 34.41 565 LEU A O 1
ATOM 4775 N N . PRO A 1 566 ? 13.512 14.788 -13.359 1.00 37.25 566 PRO A N 1
ATOM 4776 C CA . PRO A 1 566 ? 12.970 14.470 -12.051 1.00 37.25 566 PRO A CA 1
ATOM 4777 C C . PRO A 1 566 ? 13.885 15.097 -10.990 1.00 37.25 566 PRO A C 1
ATOM 4779 O O . PRO A 1 566 ? 15.048 14.718 -10.885 1.00 37.25 566 PRO A O 1
ATOM 4782 N N . LYS A 1 567 ? 13.356 16.069 -10.237 1.00 31.17 567 LYS A N 1
ATOM 4783 C CA . LYS A 1 567 ? 13.937 16.470 -8.950 1.00 31.17 567 LYS A CA 1
ATOM 4784 C C . LYS A 1 567 ? 14.008 15.270 -8.005 1.00 31.17 567 LYS A C 1
ATOM 4786 O O . LYS A 1 567 ? 13.044 14.457 -8.003 1.00 31.17 567 LYS A O 1
#

Nearest PDB structures (foldseek):
  4ifa-assembly1_A  TM=9.745E-01  e=1.268E-07  Bacillus anthracis str. Ames
  4h0a-assembly2_B  TM=8.827E-01  e=7.538E-05  Staphylococcus aureus subsp. aureus Mu50
  4h0a-assembly1_A  TM=8.687E-01  e=8.745E-05  Staphylococcus aureus subsp. aureus Mu50
  6grj-assembly1_D  TM=1.474E-01  e=6.336E+00  Aeromonas hydrophila

Mean predicted aligned error: 16.94 Å

Secondary structure (DSSP, 8-state):
-HHHHHHHHHHHHHH---HHHHHHHHHHHHHTT--HHHHHHHHHHTT--HHHHHHHHHHHHHHHTT-HHHHHHHHHHHHHHS---HHHHHHHHHHHHHHHHHHHHHHHHHHTT--S-S-EE-SSS-EEEEEEE-SSEEEEEETTEEEEEEGGGS-TTHHHHHT--SS--HHHHHHHHHHHHHTT-HHHHHHHHHHHHHH-GGGHHHHHHHHHHHHT--GGG--EEEETTEEEEHHHHHHHHHHHHHHHHHHHHTT-GGGHHHHHHHHHT--HHHHHHHHHHHHHHHHHHHHHTHHHHHHHHHHHHHHHHHHHHHHHHHHHHH-HHHH--TTT-----HHHHHHHHHHHHHHHH---TTTSS--HHHHHHHHHHHHHHHHHHHTT----S-HHHHHHHHTTTS---TTT--SSHHHHHHHHHHHHHHHHHHHHGGGS-HHHHHHHHHHHHHHHHTTPPPPEE-HHHHHHHHHHHHHHHHHT---SS-SSGGG-SHHHHHHHTT--SSEEEEEEEESSS-HHHHHHHHHTSHHHHHHHT-TT--EEEEEEETTEEEEEEEE-S------

Foldseek 3Di:
DVVVVVVVCVVLLVQFDDPVVNVVVLVVVVVVPDDPVNVVVVVVVVPPDPVLVVLVVVLLVCVLLVVLVVSLVSLVVCCVVVVHGPPCSVVVNVLSVLSVVLVVVLQVCLQVVVFLDPWDPQDPPFIFTFRHDDPFWTWTDGDVDIDIDGPSSGDLVVVLSSLDDPDDDLSSLQSQLSVCVSVVVNLSSLQSVVVSCVVPVVCVLVVLVVVCVVVVHDSVQFPWDDDPSGTDGPVRVVLVVLLVVLVVVVVVCVVDVPCLVVNLVSQLPDDLSSLVSSLVVLVVVLVVLCVVCVPVLVVLVVLLVLLVVLLVLLVVLLVLLPPCVQQADPPPRDGRCLVVSVVSLVSLVCSQPDDPPPQQCPDPVLLVSLVSSLSSVVSSVVSVHDDPDDQQSSQQSVCSVDRDDSLQDDSDPVVVVLNVQLVVQVVQLVVCCVVADVQFSVLLVVLQVSLSSSVARRAHEDVLLQVLFQVVQVQCVVVVHDDQAHPDPCNGHSVSSSVVSVNDLPDKDKDKFFDAQHSVVSVVVLCSNSVSVVVSNPRAFRHWHWHDDGRIIMIMTDHNPPDDDDD

Radius of gyration: 43.72 Å; Cα contacts (8 Å, |Δi|>4): 690; chains: 1; bounding box: 90×70×115 Å